Protein AF-A0AA88TIG1-F1 (afdb_monomer)

Secondary structure (DSSP, 8-state):
-----------S-----------------------------------------------PPPEEEEEEEE-STTS-HHHHHHHHHHHHHHHHHS-BSSSSBEEEEEEESSSEEEEE-TTT--SHHHHHHHHHT-----S---HHHHHHHIIIIITSGGGTPPPGGG--EEEEEEEESS--SS--HHHHHHHHHTTEEEEEEEETT--HHHHHHHSPSSHHHHEEEESSHHHHTTHHHHHHHHHS---TTTT----SSEEEEETTEEEEEPPTTEEE-TTSS-EEES---------------------------------TTTT----SSEEEEETTEEEEEPPTTEEE-TTSS-EEETT-S---TTSTTSSTTTTHHHHHHHHHHHHHHHTT-HHHHHHHHHHHHHHHHH-SS--HHHHHHHHHHHHHHHHHTT-HHHHHHHHHHHHHH-TT--HHHHHHHHHHHHTT-HHHHHHHHHHHHHH-TT-HHHHHHHHHHHHHHHHHHHTT-

Organism: NCBI:txid172907

Foldseek 3Di:
DDDDDDDDDDDDDDDDDDDDDDDDDDDDDDDDDDDDDDDDDDDDDDDPDDPDDPPVQQQFAAAEEEEEEELEQVQDPVLLVLVLVLVLLLLVNFDFALRHYFYWYWYDAPDIDTLAASPPDRDSVRVSVSSVPDDRPYHHAAVQVSLQCCVVPRCDVVRSHDDVVVVHQAEYEYEDADDHPDDNQVSLVVCVVVRYAAAYEYEQNRDPVSRQSNHDPPCVLRYHYYNHSVCSSVCSVVVSLVRSQPQCVVVPDQAPDDWDRDRVDIFHDDDPQWDQDPVRRDTDGPDDDDDDDDDDDDDDDDDDDDDDDDDDDDDDQPFCVVVPDQAPDDWDGDRNDIFHDDDPQWDQDPVRRDTHRPPDPDDDPDPPPPPPDPPPPLVVLLVVLVVCVVVVVLVSSLVSLVVSLVVLVPDPPRDLLSNLVSLQSNLVSCVVVVVNVSSLVSLVSSCVSPVLDLSSLQVNLVSCVVVVVLVSSLVSLVSSCVSPVPPVSSVVSNVVSVVVVVVVVVVPD

Radius of gyration: 34.9 Å; Cα contacts (8 Å, |Δi|>4): 753; chains: 1; bounding box: 92×79×109 Å

InterPro domains:
  IPR000742 EGF-like domain [PS01186] (268-283)
  IPR000742 EGF-like domain [PS01186] (340-355)
  IPR000742 EGF-like domain [PS50026] (245-284)
  IPR000742 EGF-like domain [SM00181] (248-284)
  IPR000742 EGF-like domain [SM00181] (320-356)
  IPR001881 EGF-like calcium-binding domain [SM00179] (245-284)
  IPR001881 EGF-like calcium-binding domain [SM00179] (317-356)
  IPR002035 von Willebrand factor, type A [PF00092] (64-237)
  IPR002035 von Willebrand factor, type A [PS50234] (64-239)
  IPR002035 von Willebrand factor, type A [SM00327] (62-241)
  IPR009030 Growth factor receptor cysteine-rich domain superfamily [SSF57184] (244-357)
  IPR011990 Tetratricopeptide-like helical domain superfamily [G3DSA:1.25.40.10] (379-507)
  IPR011990 Tetratricopeptide-like helical domain superfamily [SSF48452] (382-500)
  IPR013105 Tetratricopeptide repeat 2 [PF07719] (457-486)
  IPR019734 Tetratricopeptide repeat [PS50005] (454-487)
  IPR019734 Tetratricopeptide repeat [SM00028] (420-453)
  IPR019734 Tetratricopeptide repeat [SM00028] (454-487)
  IPR036465 von Willebrand factor A-like domain superfamily [G3DSA:3.40.50.410] (62-257)
  IPR036465 von Willebrand factor A-like domain superfamily [SSF53300] (53-245)
  IPR050525 Extracellular Matrix Assembly and Organization [PTHR24020] (41-410)

Mean predicted aligned error: 21.57 Å

Nearest PDB structures (foldseek):
  4ihk-assembly1_A  TM=9.623E-01  e=1.619E-17  Mus musculus
  1qc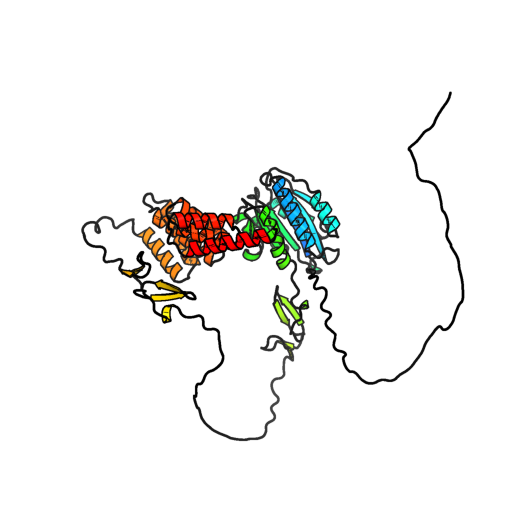5-assembly1_A  TM=9.238E-01  e=8.903E-17  Homo sapiens
  4igi-assembly1_A  TM=8.883E-01  e=7.976E-17  Mus musculus
  6snk-assembly2_B  TM=9.405E-01  e=1.326E-14  Homo sapiens
  8d3d-assembly1_A  TM=8.585E-01  e=1.676E-12  Homo sapiens

Sequence (509 aa):
MKSFIGSLVYCLSLLLVDLCESYDLNNPSHILAQSYAQRRNQALPHRTLSPAATDSQCRSRPLDLVFIIDSSRSVRPGEFEKVKIFLADMVDTLDVGPDATRVAVVNYASTVKIEFLLKNHLSKDSIKQAINRIEPLAAGTMTGMAIKKAMDEAFTEKSGARPKSKNISKVAIIVTDGRPQDQVEDVSAAARASGIEIYAVGVDRADMRSLKLMASNPLEDHVFYVETYGVIEKLTSKFRETLCDIDACDMGHSCQHICVSSGNSYHCKCHSGFVLNDDLRTCSIRGAGAYGHGDSVHKGDRKKKNDANQNGEASASMDACALGHDCQHTCVSSGSSYYCTCPLGFVLVQDKKSCFKASDADGDGSAIARLILMEDSELMILQKAHDEFNSKNYKPAEELYTQFIESCSKSRDCNAHDLAIAYNNRGQVKYLRVDFYEAMDDYTCAIQINSQFEVPLYNRGLIRYRLGFFKEAENDFRRALELNPDFKDATESLKQTLLDSEEKLKRGY

pLDDT: mean 72.24, std 23.02, range [23.36, 98.81]

Structure (mmCIF, N/CA/C/O backbone):
data_AF-A0AA88TIG1-F1
#
_entry.id   AF-A0AA88TIG1-F1
#
loop_
_atom_site.group_PDB
_atom_site.id
_atom_site.type_symbol
_atom_site.label_atom_id
_atom_site.label_alt_id
_atom_site.label_comp_id
_atom_site.label_asym_id
_atom_site.label_entity_id
_atom_site.label_seq_id
_atom_site.pdbx_PDB_ins_code
_atom_site.Cartn_x
_atom_site.Cartn_y
_atom_site.Cartn_z
_atom_site.occupancy
_atom_site.B_iso_or_equiv
_atom_site.auth_seq_id
_atom_site.auth_comp_id
_atom_site.auth_asym_id
_atom_site.auth_atom_id
_atom_site.pdbx_PDB_model_num
ATOM 1 N N . MET A 1 1 ? 12.553 46.434 61.240 1.00 33.94 1 MET A N 1
ATOM 2 C CA . MET A 1 1 ? 12.581 47.779 60.625 1.00 33.94 1 MET A CA 1
ATOM 3 C C . MET A 1 1 ? 12.118 47.639 59.188 1.00 33.94 1 MET A C 1
ATOM 5 O O . MET A 1 1 ? 12.682 46.792 58.520 1.00 33.94 1 MET A O 1
ATOM 9 N N . LYS A 1 2 ? 11.072 48.397 58.810 1.00 34.06 2 LYS A N 1
ATOM 10 C CA . LYS A 1 2 ? 10.769 48.986 57.484 1.00 34.06 2 LYS A CA 1
ATOM 11 C C . LYS A 1 2 ? 11.267 48.185 56.257 1.00 34.06 2 LYS A C 1
ATOM 13 O O . LYS A 1 2 ? 12.459 48.007 56.108 1.00 34.06 2 LYS A O 1
ATOM 18 N N . SER A 1 3 ? 10.469 47.809 55.263 1.00 37.22 3 SER A N 1
ATOM 19 C CA . SER A 1 3 ? 9.385 48.559 54.626 1.00 37.22 3 SER A CA 1
ATOM 20 C C . SER A 1 3 ? 9.214 47.957 53.225 1.00 37.22 3 SER A C 1
ATOM 22 O O . SER A 1 3 ? 10.215 47.646 52.594 1.00 37.22 3 SER A O 1
ATOM 24 N N . PHE A 1 4 ? 7.969 47.912 52.753 1.00 40.72 4 PHE A N 1
ATOM 25 C CA . PHE A 1 4 ? 7.549 47.910 51.346 1.00 40.72 4 PHE A CA 1
ATOM 26 C C . PHE A 1 4 ? 7.790 46.626 50.529 1.00 40.72 4 PHE A C 1
ATOM 28 O O . PHE A 1 4 ? 8.917 46.214 50.304 1.00 40.72 4 PHE A O 1
ATOM 35 N N . ILE A 1 5 ? 6.747 45.870 50.164 1.00 39.53 5 ILE A N 1
ATOM 36 C CA . ILE A 1 5 ? 5.588 46.223 49.309 1.00 39.53 5 ILE A CA 1
ATOM 37 C C . ILE A 1 5 ? 6.025 46.441 47.863 1.00 39.53 5 ILE A C 1
ATOM 39 O O . ILE A 1 5 ? 6.706 47.416 47.563 1.00 39.53 5 ILE A O 1
ATOM 43 N N . GLY A 1 6 ? 5.486 45.604 46.973 1.00 33.28 6 GLY A N 1
ATOM 44 C CA . GLY A 1 6 ? 5.119 46.073 45.643 1.00 33.28 6 GLY A CA 1
ATOM 45 C C . GLY A 1 6 ? 5.213 45.049 44.522 1.00 33.28 6 GLY A C 1
ATOM 46 O O . GLY A 1 6 ? 6.155 45.125 43.756 1.00 33.28 6 GLY A O 1
ATOM 47 N N . SER A 1 7 ? 4.162 44.228 44.382 1.00 36.09 7 SER A N 1
ATOM 48 C CA . SER A 1 7 ? 3.572 43.798 43.094 1.00 36.09 7 SER A CA 1
ATOM 49 C C . SER A 1 7 ? 4.456 42.947 42.156 1.00 36.09 7 SER A C 1
ATOM 51 O O . SER A 1 7 ? 5.477 43.396 41.668 1.00 36.09 7 SER A O 1
ATOM 53 N N . LEU A 1 8 ? 4.138 41.705 41.792 1.00 33.03 8 LEU A N 1
ATOM 54 C CA . LEU A 1 8 ? 2.859 41.191 41.312 1.00 33.03 8 LEU A CA 1
ATOM 55 C C . LEU A 1 8 ? 2.680 39.733 41.778 1.00 33.03 8 LEU A C 1
ATOM 57 O O . LEU A 1 8 ? 3.209 38.800 41.181 1.00 33.03 8 LEU A O 1
ATOM 61 N N . VAL A 1 9 ? 1.875 39.537 42.816 1.00 36.91 9 VAL A N 1
ATOM 62 C CA . VAL A 1 9 ? 1.142 38.287 43.045 1.00 36.91 9 VAL A CA 1
ATOM 63 C C . VAL A 1 9 ? -0.304 38.724 43.217 1.00 36.91 9 VAL A C 1
ATOM 65 O O . VAL A 1 9 ? -0.742 39.045 44.316 1.00 36.91 9 VAL A O 1
ATOM 68 N N . TYR A 1 10 ? -1.019 38.850 42.099 1.00 33.34 10 TYR A N 1
ATOM 69 C CA . TYR A 1 10 ? -2.459 39.099 42.098 1.00 33.34 10 TYR A CA 1
ATOM 70 C C . TYR A 1 10 ? -3.163 37.742 42.056 1.00 33.34 10 TYR A C 1
ATOM 72 O O . TYR A 1 10 ? -3.580 37.242 41.015 1.00 33.34 10 TYR A O 1
ATOM 80 N N . CYS A 1 11 ? -3.222 37.119 43.233 1.00 29.80 11 CYS A N 1
ATOM 81 C CA . CYS A 1 11 ? -4.220 36.110 43.533 1.00 29.80 11 CYS A CA 1
ATOM 82 C C . CYS A 1 11 ? -5.605 36.756 43.463 1.00 29.80 11 CYS A C 1
ATOM 84 O O . CYS A 1 11 ? -5.877 37.731 44.158 1.00 29.80 11 CYS A O 1
ATOM 86 N N . LEU A 1 12 ? -6.466 36.158 42.642 1.00 31.94 12 LEU A N 1
ATOM 87 C CA . LEU A 1 12 ? -7.809 35.722 43.025 1.00 31.94 12 LEU A CA 1
ATOM 88 C C . LEU A 1 12 ? -8.337 36.303 44.347 1.00 31.94 12 LEU A C 1
ATOM 90 O O . LEU A 1 12 ? -8.053 35.771 45.418 1.00 31.94 12 LEU A O 1
ATOM 94 N N . SER A 1 13 ? -9.155 37.348 44.259 1.00 30.73 13 SER A N 1
ATOM 95 C CA . SER A 1 13 ? -10.397 37.514 45.033 1.00 30.73 13 SER A CA 1
ATOM 96 C C . SER A 1 13 ? -10.937 38.927 44.833 1.00 30.73 13 SER A C 1
ATOM 98 O O . SER A 1 13 ? -10.240 39.885 45.132 1.00 30.73 13 SER A O 1
ATOM 100 N N . LEU A 1 14 ? -12.155 39.024 44.292 1.00 33.88 14 LEU A N 1
ATOM 101 C CA . LEU A 1 14 ? -13.160 40.101 44.398 1.00 33.88 14 LEU A CA 1
ATOM 102 C C . LEU A 1 14 ? -14.228 39.743 43.340 1.00 33.88 14 LEU A C 1
ATOM 104 O O . LEU A 1 14 ? -13.970 39.816 42.146 1.00 33.88 14 LEU A O 1
ATOM 108 N N . LEU A 1 15 ? -15.252 38.967 43.703 1.00 30.20 15 LEU A N 1
ATOM 109 C CA . LEU A 1 15 ? -16.559 39.436 44.187 1.00 30.20 15 LEU A CA 1
ATOM 110 C C . LEU A 1 15 ? -17.311 40.320 43.174 1.00 30.20 15 LEU A C 1
ATOM 112 O O . LEU A 1 15 ? -16.969 41.477 42.978 1.00 30.20 15 LEU A O 1
ATOM 116 N N . LEU A 1 16 ? -18.352 39.706 42.593 1.00 29.75 16 LEU A N 1
ATOM 117 C CA . LEU A 1 16 ? -19.721 40.215 42.420 1.00 29.75 16 LEU A CA 1
ATOM 118 C C . LEU A 1 16 ? -19.891 41.718 42.137 1.00 29.75 16 LEU A C 1
ATOM 120 O O . LEU A 1 16 ? -19.803 42.522 43.059 1.00 29.75 16 LEU A O 1
ATOM 124 N N . VAL A 1 17 ? -20.303 42.048 40.905 1.00 34.00 17 VAL A N 1
ATOM 125 C CA . VAL A 1 17 ? -21.107 43.243 40.596 1.00 34.00 17 VAL A CA 1
ATOM 126 C C . VAL A 1 17 ? -22.167 42.882 39.545 1.00 34.00 17 VAL A C 1
ATOM 128 O O . VAL A 1 17 ? -21.861 42.639 38.383 1.00 34.00 17 VAL A O 1
ATOM 131 N N . ASP A 1 18 ? -23.384 42.740 40.060 1.00 29.80 18 ASP A N 1
ATOM 132 C CA . ASP A 1 18 ? -24.657 43.358 39.672 1.00 29.80 18 ASP A CA 1
ATOM 133 C C . ASP A 1 18 ? -25.270 43.302 38.260 1.00 29.80 18 ASP A C 1
ATOM 135 O O . ASP A 1 18 ? -24.685 43.574 37.215 1.00 29.80 18 ASP A O 1
ATOM 139 N N . LEU A 1 19 ? -26.570 43.005 38.348 1.00 29.61 19 LEU A N 1
ATOM 140 C CA . LEU A 1 19 ? -27.667 43.061 37.394 1.00 29.61 19 LEU A CA 1
ATOM 141 C C . LEU A 1 19 ? -28.187 44.491 37.144 1.00 29.61 19 LEU A C 1
ATOM 143 O O . LEU A 1 19 ? -28.078 45.367 37.996 1.00 29.61 19 LEU A O 1
ATOM 147 N N . CYS A 1 20 ? -28.970 44.569 36.061 1.00 27.12 20 CYS A N 1
ATOM 148 C CA . CYS A 1 20 ? -30.150 45.415 35.825 1.00 27.12 20 CYS A CA 1
ATOM 149 C C . CYS A 1 20 ? -29.967 46.853 35.316 1.00 27.12 20 CYS A C 1
ATOM 151 O O . CYS A 1 20 ? -29.700 47.776 36.077 1.00 27.12 20 CYS A O 1
ATOM 153 N N . GLU A 1 21 ? -30.406 47.051 34.068 1.00 27.86 21 GLU A N 1
ATOM 154 C CA . GLU A 1 21 ? -31.389 48.094 33.763 1.00 27.86 21 GLU A CA 1
ATOM 155 C C . GLU A 1 21 ? -32.731 47.436 33.377 1.00 27.86 21 GLU A C 1
ATOM 157 O O . GLU A 1 21 ? -32.848 46.644 32.445 1.00 27.86 21 GLU A O 1
ATOM 162 N N . SER A 1 22 ? -33.700 47.752 34.227 1.00 30.00 22 SER A N 1
ATOM 163 C CA . SER A 1 22 ? -35.167 47.674 34.208 1.00 30.00 22 SER A CA 1
ATOM 164 C C . SER A 1 22 ? -35.829 48.108 32.884 1.00 30.00 22 SER A C 1
ATOM 166 O O . SER A 1 22 ? -35.274 48.932 32.167 1.00 30.00 22 SER A O 1
ATOM 168 N N . TYR A 1 23 ? -36.970 47.557 32.450 1.00 26.78 23 TYR A N 1
ATOM 169 C CA . TYR A 1 23 ? -38.384 47.895 32.767 1.00 26.78 23 TYR A CA 1
ATOM 170 C C . TYR A 1 23 ? -39.225 47.181 31.665 1.00 26.78 23 TYR A C 1
ATOM 172 O O . TYR A 1 23 ? -38.718 47.030 30.559 1.00 26.78 23 TYR A O 1
ATOM 180 N N . ASP A 1 24 ? -40.481 46.740 31.751 1.00 26.12 24 ASP A N 1
ATOM 181 C CA . ASP A 1 24 ? -41.521 46.639 32.773 1.00 26.12 24 ASP A CA 1
ATOM 182 C C . ASP A 1 24 ? -42.607 45.663 32.235 1.00 26.12 24 ASP A C 1
ATOM 184 O O . ASP A 1 24 ? -42.645 45.310 31.054 1.00 26.12 24 ASP A O 1
ATOM 188 N N . LEU A 1 25 ? -43.467 45.230 33.146 1.00 29.22 25 LEU A N 1
ATOM 189 C CA . LEU A 1 25 ? -44.511 44.210 33.137 1.00 29.22 25 LEU A CA 1
ATOM 190 C C . LEU A 1 25 ? -45.691 44.457 32.168 1.00 29.22 25 LEU A C 1
ATOM 192 O O . LEU A 1 25 ? -46.142 45.587 32.007 1.00 29.22 25 LEU A O 1
ATOM 196 N N . ASN A 1 26 ? -46.315 43.381 31.655 1.00 29.59 26 ASN A N 1
ATOM 197 C CA . ASN A 1 26 ? -47.694 42.999 32.034 1.00 29.59 26 ASN A CA 1
ATOM 198 C C . ASN A 1 26 ? -48.200 41.707 31.348 1.00 29.59 26 ASN A C 1
ATOM 200 O O . ASN A 1 26 ? -47.986 41.449 30.170 1.00 29.59 26 ASN A O 1
ATOM 204 N N . ASN A 1 27 ? -48.869 40.896 32.165 1.00 28.84 27 ASN A N 1
ATOM 205 C CA . ASN A 1 27 ? -49.269 39.485 32.031 1.00 28.84 27 ASN A CA 1
ATOM 206 C C . ASN A 1 27 ? -50.730 39.365 31.480 1.00 28.84 27 ASN A C 1
ATOM 208 O O . ASN A 1 27 ? -51.327 40.395 31.179 1.00 28.84 27 ASN A O 1
ATOM 212 N N . PRO A 1 28 ? -51.462 38.241 31.636 1.00 40.34 28 PRO A N 1
ATOM 213 C CA . PRO A 1 28 ? -51.452 36.905 31.004 1.00 40.34 28 PRO A CA 1
ATOM 214 C C . PRO A 1 28 ? -52.744 36.631 30.182 1.00 40.34 28 PRO A C 1
ATOM 216 O O . PRO A 1 28 ? -53.727 37.349 30.334 1.00 40.34 28 PRO A O 1
ATOM 219 N N . SER A 1 29 ? -52.833 35.521 29.425 1.00 27.31 29 SER A N 1
ATOM 220 C CA . SER A 1 29 ? -53.958 34.551 29.547 1.00 27.31 29 SER A CA 1
ATOM 221 C C . SER A 1 29 ? -53.984 33.427 28.485 1.00 27.31 29 SER A C 1
ATOM 223 O O . SER A 1 29 ? -53.670 33.622 27.318 1.00 27.31 29 SER A O 1
ATOM 225 N N . HIS A 1 30 ? -54.451 32.261 28.950 1.00 29.02 30 HIS A N 1
ATOM 226 C CA . HIS A 1 30 ? -54.947 31.074 28.233 1.00 29.02 30 HIS A CA 1
ATOM 227 C C . HIS A 1 30 ? -54.010 29.888 27.934 1.00 29.02 30 HIS A C 1
ATOM 229 O O . HIS A 1 30 ? -53.507 29.643 26.844 1.00 29.02 30 HIS A O 1
ATOM 235 N N . ILE A 1 31 ? -53.928 29.083 28.993 1.00 28.69 31 ILE A N 1
ATOM 236 C CA . ILE A 1 31 ? -53.649 27.654 29.105 1.00 28.69 31 ILE A CA 1
ATOM 237 C C . ILE A 1 31 ? -54.815 26.805 28.524 1.00 28.69 31 ILE A C 1
ATOM 239 O O . ILE A 1 31 ? -55.978 27.101 28.778 1.00 28.69 31 ILE A O 1
ATOM 243 N N . LEU A 1 32 ? -54.440 25.711 27.840 1.00 29.69 32 LEU A N 1
ATOM 244 C CA . LEU A 1 32 ? -55.109 24.403 27.634 1.00 29.69 32 LEU A CA 1
ATOM 245 C C . LEU A 1 32 ? -56.426 24.257 26.825 1.00 29.69 32 LEU A C 1
ATOM 247 O O . LEU A 1 32 ? -57.522 24.503 27.304 1.00 29.69 32 LEU A O 1
ATOM 251 N N . ALA A 1 33 ? -56.245 23.566 25.689 1.00 27.25 33 ALA A N 1
ATOM 252 C CA . ALA A 1 33 ? -56.756 22.215 25.401 1.00 27.25 33 ALA A CA 1
ATOM 253 C C . ALA A 1 33 ? -58.157 22.004 24.785 1.00 27.25 33 ALA A C 1
ATOM 255 O O . ALA A 1 33 ? -59.174 22.442 25.301 1.00 27.25 33 ALA A O 1
ATOM 256 N N . GLN A 1 34 ? -58.130 21.094 23.792 1.00 26.70 34 GLN A N 1
ATOM 257 C CA . GLN A 1 34 ? -59.167 20.117 23.417 1.00 26.70 34 GLN A CA 1
ATOM 258 C C . GLN A 1 34 ? -60.376 20.676 22.626 1.00 26.70 34 GLN A C 1
ATOM 260 O O . GLN A 1 34 ? -60.964 21.673 22.990 1.00 26.70 34 GLN A O 1
ATOM 265 N N . SER A 1 35 ? -60.885 20.063 21.549 1.00 27.64 35 SER A N 1
ATOM 266 C CA . SER A 1 35 ? -60.692 18.714 21.002 1.00 27.64 35 SER A CA 1
ATOM 267 C C . SER A 1 35 ? -61.621 18.457 19.789 1.00 27.64 35 SER A C 1
ATOM 269 O O . SER A 1 35 ? -62.554 19.214 19.553 1.00 27.64 35 SER A O 1
ATOM 271 N N . TYR A 1 36 ? -61.375 17.329 19.104 1.00 23.53 36 TYR A N 1
ATOM 272 C CA . TYR A 1 36 ? -62.288 16.526 18.263 1.00 23.53 36 TYR A CA 1
ATOM 273 C C . TYR A 1 36 ? -62.671 16.982 16.838 1.00 23.53 36 TYR A C 1
ATOM 275 O O . TYR A 1 36 ? -63.640 17.695 16.641 1.00 23.53 36 TYR A O 1
ATOM 283 N N . ALA A 1 37 ? -61.985 16.342 15.869 1.00 23.36 37 ALA A N 1
ATOM 284 C CA . ALA A 1 37 ? -62.544 15.569 14.736 1.00 23.36 37 ALA A CA 1
ATOM 285 C C . ALA A 1 37 ? -63.365 16.351 13.669 1.00 23.36 37 ALA A C 1
ATOM 287 O O . ALA A 1 37 ? -64.268 17.095 13.990 1.00 23.36 37 ALA A O 1
ATOM 288 N N . GLN A 1 38 ? -63.176 16.237 12.348 1.00 29.30 38 GLN A N 1
ATOM 289 C CA . GLN A 1 38 ? -62.933 15.100 11.447 1.00 29.30 38 GLN A CA 1
ATOM 290 C C . GLN A 1 38 ? -62.338 15.663 10.128 1.00 29.30 38 GLN A C 1
ATOM 292 O O . GLN A 1 38 ? -62.760 16.710 9.662 1.00 29.30 38 GLN A O 1
ATOM 297 N N . ARG A 1 39 ? -61.244 15.120 9.579 1.00 29.39 39 ARG A N 1
ATOM 298 C CA . ARG A 1 39 ? -61.138 13.946 8.678 1.00 29.39 39 ARG A CA 1
ATOM 299 C C . ARG A 1 39 ? -61.528 14.217 7.200 1.00 29.39 39 ARG A C 1
ATOM 301 O O . ARG A 1 39 ? -62.709 14.313 6.902 1.00 29.39 39 ARG A O 1
ATOM 308 N N . ARG A 1 40 ? -60.507 14.133 6.318 1.00 28.61 40 ARG A N 1
ATOM 309 C CA . ARG A 1 40 ? -60.456 13.699 4.888 1.00 28.61 40 ARG A CA 1
ATOM 310 C C . ARG A 1 40 ? -59.941 14.748 3.887 1.00 28.61 40 ARG A C 1
ATOM 312 O O . ARG A 1 40 ? -60.709 15.540 3.368 1.00 28.61 40 ARG A O 1
ATOM 319 N N . ASN A 1 41 ? -58.665 14.666 3.508 1.00 27.86 41 ASN A N 1
ATOM 320 C CA . ASN A 1 41 ? -58.222 13.927 2.316 1.00 27.86 41 ASN A CA 1
ATOM 321 C C . ASN A 1 41 ? -56.710 14.095 2.120 1.00 27.86 41 ASN A C 1
ATOM 323 O O . ASN A 1 41 ? -56.163 15.188 2.217 1.00 27.86 41 ASN A O 1
ATOM 327 N N . GLN A 1 42 ? -56.053 12.965 1.876 1.00 40.28 42 GLN A N 1
ATOM 328 C CA . GLN A 1 42 ? -54.647 12.856 1.520 1.00 40.28 42 GLN A CA 1
ATOM 329 C C . GLN A 1 42 ? -54.411 13.447 0.125 1.00 40.28 42 GLN A C 1
ATOM 331 O O . GLN A 1 42 ? -55.067 13.042 -0.832 1.00 40.28 42 GLN A O 1
ATOM 336 N N . ALA A 1 43 ? -53.425 14.332 0.012 1.00 28.30 43 ALA A N 1
ATOM 337 C CA . ALA A 1 43 ? -52.639 14.546 -1.196 1.00 28.30 43 ALA A CA 1
ATOM 338 C C . ALA A 1 43 ? -51.229 14.970 -0.755 1.00 28.30 43 ALA A C 1
ATOM 340 O O . ALA A 1 43 ? -51.074 15.872 0.067 1.00 28.30 43 ALA A O 1
ATOM 341 N N . LEU A 1 44 ? -50.217 14.248 -1.239 1.00 35.91 44 LEU A N 1
ATOM 342 C CA . LEU A 1 44 ? -48.797 14.500 -0.984 1.00 35.91 44 LEU A CA 1
ATOM 343 C C . LEU A 1 44 ? -48.403 15.930 -1.395 1.00 35.91 44 LEU A C 1
ATOM 345 O O . LEU A 1 44 ? -48.704 16.313 -2.526 1.00 35.91 44 LEU A O 1
ATOM 349 N N . PRO A 1 45 ? -47.634 16.682 -0.587 1.00 31.78 45 PRO A N 1
ATOM 350 C CA . PRO A 1 45 ? -46.829 17.765 -1.115 1.00 31.78 45 PRO A CA 1
ATOM 351 C C . PRO A 1 45 ? -45.457 17.2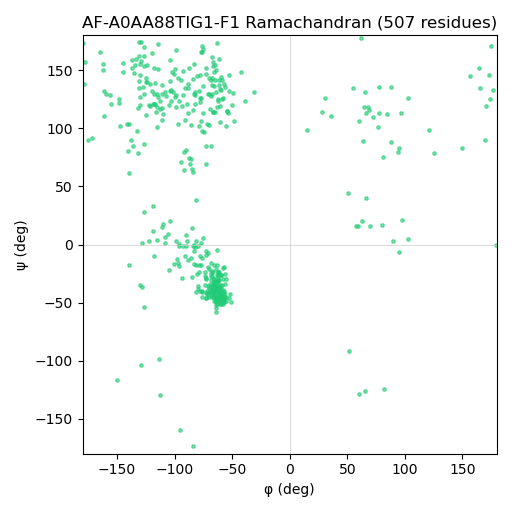20 -1.520 1.00 31.78 45 PRO A C 1
ATOM 353 O O . PRO A 1 45 ? -44.714 16.663 -0.708 1.00 31.78 45 PRO A O 1
ATOM 356 N N . HIS A 1 46 ? -45.148 17.394 -2.804 1.00 29.09 46 HIS A N 1
ATOM 357 C CA . HIS A 1 46 ? -43.818 17.273 -3.384 1.00 29.09 46 HIS A CA 1
ATOM 358 C C . HIS A 1 46 ? -42.752 17.852 -2.449 1.00 29.09 46 HIS A C 1
ATOM 360 O O . HIS A 1 46 ? -42.798 19.027 -2.083 1.00 29.09 46 HIS A O 1
ATOM 366 N N . ARG A 1 47 ? -41.764 17.025 -2.096 1.00 30.41 47 ARG A N 1
ATOM 367 C CA . ARG A 1 47 ? -40.557 17.482 -1.413 1.00 30.41 47 ARG A CA 1
ATOM 368 C C . ARG A 1 47 ? -39.750 18.298 -2.420 1.00 30.41 47 ARG A C 1
ATOM 370 O O . ARG A 1 47 ? -39.132 17.744 -3.325 1.00 30.41 47 ARG A O 1
ATOM 377 N N . THR A 1 48 ? -39.807 19.616 -2.286 1.00 28.77 48 THR A N 1
ATOM 378 C CA . THR A 1 48 ? -38.889 20.551 -2.935 1.00 28.77 48 THR A CA 1
ATOM 379 C C . THR A 1 48 ? -37.458 20.162 -2.576 1.00 28.77 48 THR A C 1
ATOM 381 O O . THR A 1 48 ? -37.075 20.194 -1.405 1.00 28.77 48 THR A O 1
ATOM 384 N N . LEU A 1 49 ? -36.686 19.754 -3.584 1.00 34.53 49 LEU A N 1
ATOM 385 C CA . LEU A 1 49 ? -35.243 19.574 -3.483 1.00 34.53 49 LEU A CA 1
ATOM 386 C C . LEU A 1 49 ? -34.617 20.948 -3.229 1.00 34.53 49 LEU A C 1
ATOM 388 O O . LEU A 1 49 ? -34.691 21.832 -4.078 1.00 34.53 49 LEU A O 1
ATOM 392 N N . SER A 1 50 ? -34.028 21.121 -2.048 1.00 28.56 50 SER A N 1
ATOM 393 C CA . SER A 1 50 ? -33.094 22.211 -1.778 1.00 28.56 50 SER A CA 1
ATOM 394 C C . SER A 1 50 ? -31.716 21.792 -2.301 1.00 28.56 50 SER A C 1
ATOM 396 O O . SER A 1 50 ? -31.207 20.763 -1.849 1.00 28.56 50 SER A O 1
ATOM 398 N N . PRO A 1 51 ? -31.097 22.528 -3.238 1.00 41.12 51 PRO A N 1
ATOM 399 C CA . PRO A 1 51 ? -29.736 22.269 -3.674 1.00 41.12 51 PRO A CA 1
ATOM 400 C C . PRO A 1 51 ? -28.770 23.074 -2.796 1.00 41.12 51 PRO A C 1
ATOM 402 O O . PRO A 1 51 ? -28.333 24.157 -3.172 1.00 41.12 51 PRO A O 1
ATOM 405 N N . ALA A 1 52 ? -28.459 22.568 -1.601 1.00 34.50 52 ALA A N 1
ATOM 406 C CA . ALA A 1 52 ? -27.341 23.061 -0.797 1.00 34.50 52 ALA A CA 1
ATOM 407 C C . ALA A 1 52 ? -26.906 22.007 0.236 1.00 34.50 52 ALA A C 1
ATOM 409 O O . ALA A 1 52 ? -27.734 21.523 1.003 1.00 34.50 52 ALA A O 1
ATOM 410 N N . ALA A 1 53 ? -25.595 21.732 0.256 1.00 31.27 53 ALA A N 1
ATOM 411 C CA . ALA A 1 53 ? -24.840 20.845 1.151 1.00 31.27 53 ALA A CA 1
ATOM 412 C C . ALA A 1 53 ? -24.867 19.335 0.837 1.00 31.27 53 ALA A C 1
ATOM 414 O O . ALA A 1 53 ? -25.441 18.533 1.567 1.00 31.27 53 ALA A O 1
ATOM 415 N N . THR A 1 54 ? -24.122 18.918 -0.190 1.00 35.00 54 THR A N 1
ATOM 416 C CA . THR A 1 54 ? -23.441 17.614 -0.149 1.00 35.00 54 THR A CA 1
ATOM 417 C C . THR A 1 54 ? -22.099 17.794 0.559 1.00 35.00 54 THR A C 1
ATOM 419 O O . THR A 1 54 ? -21.050 17.815 -0.081 1.00 35.00 54 THR A O 1
ATOM 422 N N . ASP A 1 55 ? -22.129 17.971 1.881 1.00 37.78 55 ASP A N 1
ATOM 423 C CA . ASP A 1 55 ? -20.974 17.589 2.692 1.00 37.78 55 ASP A CA 1
ATOM 424 C C . ASP A 1 55 ? -21.015 16.060 2.758 1.00 37.78 55 ASP A C 1
ATOM 426 O O . ASP A 1 55 ? -21.829 15.473 3.474 1.00 37.78 55 ASP A O 1
ATOM 430 N N . SER A 1 56 ? -20.249 15.402 1.887 1.00 41.88 56 SER A N 1
ATOM 431 C CA . SER A 1 56 ? -20.154 13.943 1.833 1.00 41.88 56 SER A CA 1
ATOM 432 C C . SER A 1 56 ? -19.352 13.451 3.042 1.00 41.88 56 SER A C 1
ATOM 434 O O . SER A 1 56 ? -18.204 13.016 2.911 1.00 41.88 56 SER A O 1
ATOM 436 N N . GLN A 1 57 ? -19.931 13.574 4.234 1.00 49.56 57 GLN A N 1
ATOM 437 C CA . GLN A 1 57 ? -19.390 12.982 5.446 1.00 49.56 57 GLN A CA 1
ATOM 438 C C . GLN A 1 57 ? -19.395 11.466 5.274 1.00 49.56 57 GLN A C 1
ATOM 440 O O . GLN A 1 57 ? -20.442 10.849 5.076 1.00 49.56 57 GLN A O 1
ATOM 445 N N . CYS A 1 58 ? -18.197 10.882 5.314 1.00 51.25 58 CYS A N 1
ATOM 446 C CA . CYS A 1 58 ? -18.008 9.444 5.408 1.00 51.25 58 CYS A CA 1
ATOM 447 C C . CYS A 1 58 ? -18.800 8.930 6.616 1.00 51.25 58 CYS A C 1
ATOM 449 O O . CYS A 1 58 ? -18.481 9.263 7.754 1.00 51.25 58 CYS A O 1
ATOM 451 N N . ARG A 1 59 ? -19.842 8.131 6.374 1.00 57.06 59 ARG A N 1
ATOM 452 C CA . ARG A 1 59 ? -20.479 7.312 7.409 1.00 57.06 59 ARG A CA 1
ATOM 453 C C . ARG A 1 59 ? -19.844 5.930 7.353 1.00 57.06 59 ARG A C 1
ATOM 455 O O . ARG A 1 59 ? -20.450 4.988 6.855 1.00 57.06 59 ARG A O 1
ATOM 462 N N . SER A 1 60 ? -18.587 5.832 7.785 1.00 59.03 60 SER A N 1
ATOM 463 C CA . SER A 1 60 ? -17.900 4.542 7.882 1.00 59.03 60 SER A CA 1
ATOM 464 C C . SER A 1 60 ? -18.654 3.648 8.860 1.00 59.03 60 SER A C 1
ATOM 466 O O . SER A 1 60 ? -19.034 4.104 9.944 1.00 59.03 60 SER A O 1
ATOM 468 N N . ARG A 1 61 ? -18.830 2.367 8.518 1.00 70.12 61 ARG A N 1
ATOM 469 C CA . ARG A 1 61 ? -19.302 1.374 9.490 1.00 70.12 61 ARG A CA 1
ATOM 470 C C . ARG A 1 61 ? -18.412 1.427 10.740 1.00 70.12 61 ARG A C 1
ATOM 472 O O . ARG A 1 61 ? -17.212 1.679 10.619 1.00 70.12 61 ARG A O 1
ATOM 479 N N . PRO A 1 62 ? -18.959 1.186 11.943 1.00 85.06 62 PRO A N 1
ATOM 480 C CA . PRO A 1 62 ? -18.147 1.220 13.147 1.00 85.06 62 PRO A CA 1
ATOM 481 C C . PRO A 1 62 ? -16.979 0.224 13.057 1.00 85.06 62 PRO A C 1
ATOM 483 O O . PRO A 1 62 ? -17.199 -0.962 12.816 1.00 85.06 62 PRO A O 1
ATOM 486 N N . LEU A 1 63 ? -15.750 0.712 13.261 1.00 91.19 63 LEU A N 1
ATOM 487 C CA . LEU A 1 63 ? -14.508 -0.037 13.021 1.00 91.19 63 LEU A CA 1
ATOM 488 C C . LEU A 1 63 ? -13.538 0.037 14.211 1.00 91.19 63 LEU A C 1
ATOM 490 O O . LEU A 1 63 ? -13.400 1.089 14.835 1.00 91.19 63 LEU A O 1
ATOM 494 N N . ASP A 1 64 ? -12.859 -1.062 14.545 1.00 96.00 64 ASP A N 1
ATOM 495 C CA . ASP A 1 64 ? -11.699 -1.037 15.446 1.00 96.00 64 ASP A CA 1
ATOM 496 C C . ASP A 1 64 ? -10.414 -1.000 14.600 1.00 96.00 64 ASP A C 1
ATOM 498 O O . ASP A 1 64 ? -10.023 -2.021 14.031 1.00 96.00 64 ASP A O 1
ATOM 502 N N . LEU A 1 65 ? -9.770 0.166 14.506 1.00 97.00 65 LEU A N 1
ATOM 503 C CA . LEU A 1 65 ? -8.602 0.410 13.656 1.00 97.00 65 LEU A CA 1
ATOM 504 C C . LEU A 1 65 ? -7.319 0.536 14.488 1.00 97.00 65 LEU A C 1
ATOM 506 O O . LEU A 1 65 ? -7.242 1.346 15.411 1.00 97.00 65 LEU A O 1
ATOM 510 N N . VAL A 1 66 ? -6.284 -0.226 14.140 1.00 98.69 66 VAL A N 1
ATOM 511 C CA . VAL A 1 66 ? -4.957 -0.134 14.765 1.00 98.69 66 VAL A CA 1
ATOM 512 C C . VAL A 1 66 ? -3.912 0.186 13.702 1.00 98.69 66 VAL A C 1
ATOM 514 O O . VAL A 1 66 ? -3.689 -0.601 12.784 1.00 98.69 66 VAL A O 1
ATOM 517 N N . PHE A 1 67 ? -3.231 1.319 13.845 1.00 98.62 67 PHE A N 1
ATOM 518 C CA . PHE A 1 67 ? -2.037 1.616 13.057 1.00 98.62 67 PHE A CA 1
ATOM 519 C C . PHE A 1 67 ? -0.820 0.958 13.700 1.00 98.62 67 PHE A C 1
ATOM 521 O O . PHE A 1 67 ? -0.590 1.126 14.898 1.00 98.62 67 PHE A O 1
ATOM 528 N N . ILE A 1 68 ? -0.035 0.231 12.913 1.00 98.44 68 ILE A N 1
ATOM 529 C CA . ILE A 1 68 ? 1.236 -0.365 13.324 1.00 98.44 68 ILE A CA 1
ATOM 530 C C . ILE A 1 68 ? 2.329 0.312 12.496 1.00 98.44 68 ILE A C 1
ATOM 532 O O . ILE A 1 68 ? 2.491 0.012 11.316 1.00 98.44 68 ILE A O 1
ATOM 536 N N . ILE A 1 69 ? 3.034 1.267 13.096 1.00 97.38 69 ILE A N 1
ATOM 537 C CA . ILE A 1 69 ? 3.964 2.153 12.390 1.00 97.38 69 ILE A CA 1
ATOM 538 C C . ILE A 1 69 ? 5.417 1.820 12.712 1.00 97.38 69 ILE A C 1
ATOM 540 O O . ILE A 1 69 ? 5.801 1.686 13.877 1.00 97.38 69 ILE A O 1
ATOM 544 N N . ASP A 1 70 ? 6.216 1.710 11.660 1.00 95.62 70 ASP A N 1
ATOM 545 C CA . ASP A 1 70 ? 7.659 1.545 11.731 1.00 95.62 70 ASP A CA 1
ATOM 546 C C . ASP A 1 70 ? 8.339 2.881 12.062 1.00 95.62 70 ASP A C 1
ATOM 548 O O . ASP A 1 70 ? 8.126 3.895 11.393 1.00 95.62 70 ASP A O 1
ATOM 552 N N . SER A 1 71 ? 9.162 2.882 13.107 1.00 95.06 71 SER A N 1
ATOM 553 C CA . SER A 1 71 ? 10.064 3.977 13.479 1.00 95.06 71 SER A CA 1
ATOM 554 C C . SER A 1 71 ? 11.509 3.501 13.634 1.00 95.06 71 SER A C 1
ATOM 556 O O . SER A 1 71 ? 12.288 4.047 14.426 1.00 95.06 71 SER A O 1
ATOM 558 N N . SER A 1 72 ? 11.869 2.445 12.903 1.00 92.44 72 SER A N 1
ATOM 559 C CA . SER A 1 72 ? 13.224 1.908 12.839 1.00 92.44 72 SER A CA 1
ATOM 560 C C . SER A 1 72 ? 14.220 2.910 12.254 1.00 92.44 72 SER A C 1
ATOM 562 O O . SER A 1 72 ? 13.884 4.005 11.809 1.00 92.44 72 SER A O 1
ATOM 564 N N . ARG A 1 73 ? 15.510 2.557 12.282 1.00 86.88 73 ARG A N 1
ATOM 565 C CA . ARG A 1 73 ? 16.587 3.456 11.838 1.00 86.88 73 ARG A CA 1
ATOM 566 C C . ARG A 1 73 ? 16.495 3.822 10.348 1.00 86.88 73 ARG A C 1
ATOM 568 O O . ARG A 1 73 ? 17.049 4.852 9.967 1.00 86.88 73 ARG A O 1
ATOM 575 N N . SER A 1 74 ? 15.882 2.983 9.511 1.00 84.44 74 SER A N 1
ATOM 576 C CA . SER A 1 74 ? 15.678 3.287 8.086 1.00 84.44 74 SER A CA 1
ATOM 577 C C . SER A 1 74 ? 14.725 4.468 7.895 1.00 84.44 74 SER A C 1
ATOM 579 O O . SER A 1 74 ? 14.994 5.329 7.051 1.00 84.44 74 SER A O 1
ATOM 581 N N . VAL A 1 75 ? 13.742 4.602 8.789 1.00 89.00 75 VAL A N 1
ATOM 582 C CA . VAL A 1 75 ? 12.785 5.707 8.816 1.00 89.00 75 VAL A CA 1
ATOM 583 C C . VAL A 1 75 ? 13.443 6.962 9.388 1.00 89.00 75 VAL A C 1
ATOM 585 O O . VAL A 1 75 ? 13.564 7.160 10.599 1.00 89.00 75 VAL A O 1
ATOM 588 N N . ARG A 1 76 ? 13.904 7.851 8.506 1.00 85.00 76 ARG A N 1
ATOM 589 C CA . ARG A 1 76 ? 14.520 9.120 8.925 1.00 85.00 76 ARG A CA 1
ATOM 590 C C . ARG A 1 76 ? 13.484 10.030 9.605 1.00 85.00 76 ARG A C 1
ATOM 592 O O . ARG A 1 76 ? 12.317 9.984 9.231 1.00 85.00 76 ARG A O 1
ATOM 599 N N . PRO A 1 77 ? 13.893 10.945 10.507 1.00 84.62 77 PRO A N 1
ATOM 600 C CA . PRO A 1 77 ? 12.957 11.815 11.228 1.00 84.62 77 PRO A CA 1
ATOM 601 C C . PRO A 1 77 ? 11.969 12.579 10.331 1.00 84.62 77 PRO A C 1
ATOM 603 O O . PRO A 1 77 ? 10.781 12.612 10.623 1.00 84.62 77 PRO A O 1
ATOM 606 N N . GLY A 1 78 ? 12.433 13.132 9.203 1.00 86.12 78 GLY A N 1
ATOM 607 C CA . GLY A 1 78 ? 11.556 13.828 8.253 1.00 86.12 78 GLY A CA 1
ATOM 608 C C . GLY A 1 78 ? 10.554 12.913 7.539 1.00 86.12 78 GLY A C 1
ATOM 609 O O . GLY A 1 78 ? 9.476 13.362 7.170 1.00 86.12 78 GLY A O 1
ATOM 610 N N . GLU A 1 79 ? 10.880 11.632 7.375 1.00 87.50 79 GLU A N 1
ATOM 611 C CA . GLU A 1 79 ? 9.964 10.639 6.812 1.00 87.50 79 GLU A CA 1
ATOM 612 C C . GLU A 1 79 ? 8.957 10.153 7.864 1.00 87.50 79 GLU A C 1
ATOM 614 O O . GLU A 1 79 ? 7.780 9.981 7.559 1.00 87.50 79 GLU A O 1
ATOM 619 N N . PHE A 1 80 ? 9.380 10.029 9.126 1.00 92.00 80 PHE A N 1
ATOM 620 C CA . PHE A 1 80 ? 8.480 9.707 10.234 1.00 92.00 80 PHE A CA 1
ATOM 621 C C . PHE A 1 80 ? 7.414 10.793 10.453 1.00 92.00 80 PHE A C 1
ATOM 623 O O . PHE A 1 80 ? 6.253 10.479 10.712 1.00 92.00 80 PHE A O 1
ATOM 630 N N . GLU A 1 81 ? 7.765 12.071 10.275 1.00 92.69 81 GLU A N 1
ATOM 631 C CA . GLU A 1 81 ? 6.770 13.151 10.306 1.00 92.69 81 GLU A CA 1
ATOM 632 C C . GLU A 1 81 ? 5.716 13.005 9.196 1.00 92.69 81 GLU A C 1
ATOM 634 O O . GLU A 1 81 ? 4.537 13.236 9.451 1.00 92.69 81 GLU A O 1
ATOM 639 N N . LYS A 1 82 ? 6.084 12.520 8.003 1.00 91.44 82 LYS A N 1
ATOM 640 C CA . LYS A 1 82 ? 5.107 12.228 6.937 1.00 91.44 82 LYS A CA 1
ATOM 641 C C . LYS A 1 82 ? 4.174 11.074 7.306 1.00 91.44 82 LYS A C 1
ATOM 643 O O . LYS A 1 82 ? 2.991 11.123 6.989 1.00 91.44 82 LYS A O 1
ATOM 648 N N . VAL A 1 83 ? 4.662 10.063 8.034 1.00 93.81 83 VAL A N 1
ATOM 649 C CA . VAL A 1 83 ? 3.796 9.005 8.590 1.00 93.81 83 VAL A CA 1
ATOM 650 C C . VAL A 1 83 ? 2.784 9.601 9.568 1.00 93.81 83 VAL A C 1
ATOM 652 O O . VAL A 1 83 ? 1.602 9.271 9.501 1.00 93.81 83 VAL A O 1
ATOM 655 N N . LYS A 1 84 ? 3.208 10.512 10.453 1.00 95.75 84 LYS A N 1
ATOM 656 C CA . LYS A 1 84 ? 2.299 11.189 11.394 1.00 95.75 84 LYS A CA 1
ATOM 657 C C . LYS A 1 84 ? 1.242 12.029 10.673 1.00 95.75 84 LYS A C 1
ATOM 659 O O . LYS A 1 84 ? 0.083 11.989 11.083 1.00 95.75 84 LYS A O 1
ATOM 664 N N . ILE A 1 85 ? 1.626 12.743 9.612 1.00 93.25 85 ILE A N 1
ATOM 665 C CA . ILE A 1 85 ? 0.698 13.495 8.750 1.00 93.25 85 ILE A CA 1
ATOM 666 C C . ILE A 1 85 ? -0.321 12.541 8.123 1.00 93.25 85 ILE A C 1
ATOM 668 O O . ILE A 1 85 ? -1.516 12.719 8.327 1.00 93.25 85 ILE A O 1
ATOM 672 N N . PHE A 1 86 ? 0.135 11.458 7.493 1.00 92.88 86 PHE A N 1
ATOM 673 C CA . PHE A 1 86 ? -0.742 10.440 6.909 1.00 92.88 86 PHE A CA 1
ATOM 674 C C . PHE A 1 86 ? -1.739 9.844 7.915 1.00 92.88 86 PHE A C 1
ATOM 676 O O . PHE A 1 86 ? -2.929 9.739 7.621 1.00 92.88 86 PHE A O 1
ATOM 683 N N . LEU A 1 87 ? -1.288 9.501 9.125 1.00 95.88 87 LEU A N 1
ATOM 684 C CA . LEU A 1 87 ? -2.165 9.020 10.196 1.00 95.88 87 LEU A CA 1
ATOM 685 C C . LEU A 1 87 ? -3.218 10.072 10.586 1.00 95.88 87 LEU A C 1
ATOM 687 O O . LEU A 1 87 ? -4.385 9.728 10.784 1.00 95.88 87 LEU A O 1
ATOM 691 N N . ALA A 1 88 ? -2.823 11.341 10.709 1.00 95.75 88 ALA A N 1
ATOM 692 C CA . ALA A 1 88 ? -3.736 12.432 11.045 1.00 95.75 88 ALA A CA 1
ATOM 693 C C . ALA A 1 88 ? -4.767 12.686 9.931 1.00 95.75 88 ALA A C 1
ATOM 695 O O . ALA A 1 88 ? -5.958 12.799 10.230 1.00 95.75 88 ALA A O 1
ATOM 696 N N . ASP A 1 89 ? -4.331 12.686 8.672 1.00 92.25 89 ASP A N 1
ATOM 697 C CA . ASP A 1 89 ? -5.192 12.857 7.500 1.00 92.25 89 ASP A CA 1
ATOM 698 C C . ASP A 1 89 ? -6.196 11.710 7.379 1.00 92.25 89 ASP A C 1
ATOM 700 O O . ASP A 1 89 ? -7.387 11.937 7.161 1.00 92.25 89 ASP A O 1
ATOM 704 N N . MET A 1 90 ? -5.758 10.467 7.606 1.00 91.19 90 MET A N 1
ATOM 705 C CA . MET A 1 90 ? -6.666 9.324 7.677 1.00 91.19 90 MET A CA 1
ATOM 706 C C . MET A 1 90 ? -7.726 9.515 8.761 1.00 91.19 90 MET A C 1
ATOM 708 O O . MET A 1 90 ? -8.912 9.336 8.490 1.00 91.19 90 MET A O 1
ATOM 712 N N . VAL A 1 91 ? -7.336 9.922 9.971 1.00 93.50 91 VAL A N 1
ATOM 713 C CA . VAL A 1 91 ? -8.279 10.187 11.072 1.00 93.50 91 VAL A CA 1
ATOM 714 C C . VAL A 1 91 ? -9.297 11.269 10.704 1.00 93.50 91 VAL A C 1
ATOM 716 O O . VAL A 1 91 ? -10.466 11.159 11.086 1.00 93.50 91 VAL A O 1
ATOM 719 N N . ASP A 1 92 ? -8.900 12.275 9.927 1.00 90.81 92 ASP A N 1
ATOM 720 C CA . ASP A 1 92 ? -9.816 13.309 9.448 1.00 90.81 92 ASP A CA 1
ATOM 721 C C . ASP A 1 92 ? -10.880 12.766 8.486 1.00 90.81 92 ASP A C 1
ATOM 723 O O . ASP A 1 92 ? -12.018 13.248 8.514 1.00 90.81 92 ASP A O 1
ATOM 727 N N . THR A 1 93 ? -10.582 11.704 7.733 1.00 83.88 93 THR A N 1
ATOM 728 C CA . THR A 1 93 ? -11.560 11.057 6.838 1.00 83.88 93 THR A CA 1
ATOM 729 C C . THR A 1 93 ? -12.561 10.134 7.537 1.00 83.88 93 THR A C 1
ATOM 731 O O . THR A 1 93 ? -13.650 9.926 7.007 1.00 83.88 93 THR A O 1
ATOM 734 N N . LEU A 1 94 ? -12.229 9.600 8.715 1.00 86.50 94 LEU A N 1
ATOM 735 C CA . LEU A 1 94 ? -13.030 8.580 9.408 1.00 86.50 94 LEU A CA 1
ATOM 736 C C . LEU A 1 94 ? -14.177 9.189 10.226 1.00 86.50 94 LEU A C 1
ATOM 738 O O . LEU A 1 94 ? -14.074 10.321 10.696 1.00 86.50 94 LEU A O 1
ATOM 742 N N . ASP A 1 95 ? -15.247 8.434 10.482 1.00 88.00 95 ASP A N 1
ATOM 743 C CA . ASP A 1 95 ? -16.207 8.783 11.540 1.00 88.00 95 ASP A CA 1
ATOM 744 C C . ASP A 1 95 ? -15.716 8.222 12.883 1.00 88.00 95 ASP A C 1
ATOM 746 O O . ASP A 1 95 ? -15.783 7.015 13.128 1.00 88.00 95 ASP A O 1
ATOM 750 N N . VAL A 1 96 ? -15.154 9.083 13.736 1.00 92.50 96 VAL A N 1
ATOM 751 C CA . VAL A 1 96 ? -14.531 8.699 15.013 1.00 92.50 96 VAL A CA 1
ATOM 752 C C . VAL A 1 96 ? -15.498 8.927 16.164 1.00 92.50 96 VAL A C 1
ATOM 754 O O . VAL A 1 96 ? -15.981 10.039 16.370 1.00 92.50 96 VAL A O 1
ATOM 757 N N . GLY A 1 97 ? -15.689 7.901 16.991 1.00 92.50 97 GLY A N 1
ATOM 758 C CA . GLY A 1 97 ? -16.538 8.013 18.169 1.00 92.50 97 GLY A CA 1
ATOM 759 C C . GLY A 1 97 ? -16.627 6.728 18.992 1.00 92.50 97 GLY A C 1
ATOM 760 O O . GLY A 1 97 ? -16.142 5.674 18.575 1.00 92.50 97 GLY A O 1
ATOM 761 N N . PRO A 1 98 ? -17.285 6.780 20.166 1.00 90.88 98 PRO A N 1
ATOM 762 C CA . PRO A 1 98 ? -17.459 5.617 21.035 1.00 90.88 98 PRO A CA 1
ATOM 763 C C . PRO A 1 98 ? -18.185 4.464 20.337 1.00 90.88 98 PRO A C 1
ATOM 765 O O . PRO A 1 98 ? -17.800 3.311 20.527 1.00 90.88 98 PRO A O 1
ATOM 768 N N . ASP A 1 99 ? -19.186 4.766 19.512 1.00 89.44 99 ASP A N 1
ATOM 769 C CA . ASP A 1 99 ? -19.987 3.777 18.784 1.00 89.44 99 ASP A CA 1
ATOM 770 C C . ASP A 1 99 ? -19.694 3.752 17.275 1.00 89.44 99 ASP A C 1
ATOM 772 O O . ASP A 1 99 ? -20.344 3.008 16.547 1.00 89.44 99 ASP A O 1
ATOM 776 N N . ALA A 1 100 ? -18.682 4.502 16.823 1.00 89.81 100 ALA A N 1
ATOM 777 C CA . ALA A 1 100 ? -18.230 4.585 15.433 1.00 89.81 100 ALA A CA 1
ATOM 778 C C . ALA A 1 100 ? -16.827 3.957 15.292 1.00 89.81 100 ALA A C 1
ATOM 780 O O . ALA A 1 100 ? -16.618 2.821 15.739 1.00 89.81 100 ALA A O 1
ATOM 781 N N . THR A 1 101 ? -15.863 4.646 14.680 1.00 92.88 101 THR A N 1
ATOM 782 C CA . THR A 1 101 ? -14.476 4.175 14.572 1.00 92.88 101 THR A CA 1
ATOM 783 C C . THR A 1 101 ? -13.679 4.485 15.836 1.00 92.88 101 THR A C 1
ATOM 785 O O . THR A 1 101 ? -13.682 5.615 16.331 1.00 92.88 101 THR A O 1
ATOM 788 N N . ARG A 1 102 ? -12.967 3.478 16.350 1.00 97.00 102 ARG A N 1
ATOM 789 C CA . ARG A 1 102 ? -11.996 3.594 17.447 1.00 97.00 102 ARG A CA 1
ATOM 790 C C . ARG A 1 102 ? -10.601 3.361 16.888 1.00 97.00 102 ARG A C 1
ATOM 792 O O . ARG A 1 102 ? -10.421 2.433 16.104 1.00 97.00 102 ARG A O 1
ATOM 799 N N . VAL A 1 103 ? -9.631 4.173 17.302 1.00 98.00 103 VAL A N 1
ATOM 800 C CA . VAL A 1 103 ? -8.265 4.145 16.756 1.00 98.00 103 VAL A CA 1
ATOM 801 C C . VAL A 1 103 ? -7.250 3.867 17.860 1.00 98.00 103 VAL A C 1
ATOM 803 O O . VAL A 1 103 ? -7.347 4.419 18.956 1.00 98.00 103 VAL A O 1
ATOM 806 N N . ALA A 1 104 ? -6.263 3.029 17.564 1.00 98.75 104 ALA A N 1
ATOM 807 C CA . ALA A 1 104 ? -5.064 2.835 18.372 1.00 98.75 104 ALA A CA 1
ATOM 808 C C . ALA A 1 104 ? -3.813 2.966 17.501 1.00 98.75 104 ALA A C 1
ATOM 810 O O . ALA A 1 104 ? -3.871 2.759 16.287 1.00 98.75 104 ALA A O 1
ATOM 811 N N . VAL A 1 105 ? -2.677 3.274 18.127 1.00 98.81 105 VAL A N 1
ATOM 812 C CA . VAL A 1 105 ? -1.382 3.347 17.440 1.00 98.81 105 VAL A CA 1
ATOM 813 C C . VAL A 1 105 ? -0.347 2.530 18.203 1.00 98.81 105 VAL A C 1
ATOM 815 O O . VAL A 1 105 ? -0.129 2.715 19.404 1.00 98.81 105 VAL A O 1
ATOM 818 N N . VAL A 1 106 ? 0.299 1.624 17.479 1.00 98.75 106 VAL A N 1
ATOM 819 C CA . VAL A 1 106 ? 1.431 0.812 17.910 1.00 98.75 106 VAL A CA 1
ATOM 820 C C . VAL A 1 106 ? 2.644 1.270 17.115 1.00 98.75 106 VAL A C 1
ATOM 822 O O . VAL A 1 106 ? 2.679 1.157 15.897 1.00 98.75 106 VAL A O 1
ATOM 825 N N . ASN A 1 107 ? 3.638 1.795 17.811 1.00 98.12 107 ASN A N 1
ATOM 826 C CA . ASN A 1 107 ? 4.897 2.256 17.255 1.00 98.12 107 ASN A CA 1
ATOM 827 C C . ASN A 1 107 ? 5.971 1.194 17.510 1.00 98.12 107 ASN A C 1
ATOM 829 O O . ASN A 1 107 ? 6.090 0.699 18.637 1.00 98.12 107 ASN A O 1
ATOM 833 N N . TYR A 1 108 ? 6.739 0.808 16.493 1.00 97.06 108 TYR A N 1
ATOM 834 C CA . TYR A 1 108 ? 7.741 -0.241 16.647 1.00 97.06 108 TYR A CA 1
ATOM 835 C C . TYR A 1 108 ? 9.070 0.069 15.965 1.00 97.06 108 TYR A C 1
ATOM 837 O O . TYR A 1 108 ? 9.142 0.759 14.957 1.00 97.06 108 TYR A O 1
ATOM 845 N N . ALA A 1 109 ? 10.124 -0.500 16.538 1.00 95.31 109 ALA A N 1
ATOM 846 C CA . ALA A 1 109 ? 11.449 -0.602 15.952 1.00 95.31 109 ALA A CA 1
ATOM 847 C C . ALA A 1 109 ? 12.116 -1.883 16.489 1.00 95.31 109 ALA A C 1
ATOM 849 O O . ALA A 1 109 ? 11.585 -2.975 16.293 1.00 95.31 109 ALA A O 1
ATOM 850 N N . SER A 1 110 ? 13.227 -1.787 17.236 1.00 93.12 110 SER A N 1
ATOM 851 C CA . SER A 1 110 ? 13.754 -2.922 18.021 1.00 93.12 110 SER A CA 1
ATOM 852 C C . SER A 1 110 ? 12.848 -3.316 19.191 1.00 93.12 110 SER A C 1
ATOM 854 O O . SER A 1 110 ? 12.926 -4.437 19.690 1.00 93.12 110 SER A O 1
ATOM 856 N N . THR A 1 111 ? 12.017 -2.386 19.653 1.00 94.56 111 THR A N 1
ATOM 857 C CA . THR A 1 111 ? 11.019 -2.585 20.704 1.00 94.56 111 THR A CA 1
ATOM 858 C C . THR A 1 111 ? 9.659 -2.126 20.196 1.00 94.56 111 THR A C 1
ATOM 860 O O . THR A 1 111 ? 9.572 -1.402 19.207 1.00 94.56 111 THR A O 1
ATOM 863 N N . VAL A 1 112 ? 8.587 -2.556 20.862 1.00 97.69 112 VAL A N 1
ATOM 864 C CA . VAL A 1 112 ? 7.215 -2.200 20.486 1.00 97.69 112 VAL A CA 1
ATOM 865 C C . VAL A 1 112 ? 6.560 -1.407 21.611 1.00 97.69 112 VAL A C 1
ATOM 867 O O . VAL A 1 112 ? 6.394 -1.910 22.735 1.00 97.69 112 VAL A O 1
ATOM 870 N N . LYS A 1 113 ? 6.142 -0.183 21.295 1.00 98.19 113 LYS A N 1
ATOM 871 C CA . LYS A 1 113 ? 5.461 0.750 22.190 1.00 98.19 113 LYS A CA 1
ATOM 872 C C . LYS A 1 113 ? 4.033 0.984 21.704 1.00 98.19 113 LYS A C 1
ATOM 874 O O . LYS A 1 113 ? 3.798 1.345 20.561 1.00 98.19 113 LYS A O 1
ATOM 879 N N . ILE A 1 114 ? 3.065 0.788 22.591 1.00 98.50 114 ILE A N 1
ATOM 880 C CA . ILE A 1 114 ? 1.686 1.207 22.336 1.00 98.50 114 ILE A CA 1
ATOM 881 C C . ILE A 1 114 ? 1.605 2.680 22.721 1.00 98.50 114 ILE A C 1
ATOM 883 O O . ILE A 1 114 ? 1.798 3.010 23.890 1.00 98.50 114 ILE A O 1
ATOM 887 N N . GLU A 1 115 ? 1.352 3.552 21.752 1.00 98.62 115 GLU A N 1
ATOM 888 C CA . GLU A 1 115 ? 1.250 4.994 21.997 1.00 98.62 115 GLU A CA 1
ATOM 889 C C . GLU A 1 115 ? -0.096 5.330 22.647 1.00 98.62 115 GLU A C 1
ATOM 891 O O . GLU A 1 115 ? -0.157 6.095 23.608 1.00 98.62 115 GLU A O 1
ATOM 896 N N . PHE A 1 116 ? -1.171 4.685 22.186 1.00 98.75 116 PHE A N 1
ATOM 897 C CA . PHE A 1 116 ? -2.481 4.691 22.835 1.00 98.75 116 PHE A CA 1
ATOM 898 C C . PHE A 1 116 ? -3.356 3.534 22.332 1.00 98.75 116 PHE A C 1
ATOM 900 O O . PHE A 1 116 ? -3.160 3.024 21.229 1.00 98.75 116 PHE A O 1
ATOM 907 N N . LEU A 1 117 ? -4.327 3.117 23.150 1.00 98.69 117 LEU A N 1
ATOM 908 C CA . LEU A 1 117 ? -5.268 2.024 22.878 1.00 98.69 117 LEU A CA 1
ATOM 909 C C . LEU A 1 117 ? -6.621 2.552 22.371 1.00 98.69 117 LEU A C 1
ATOM 911 O O . LEU A 1 117 ? -6.953 3.724 22.549 1.00 98.69 117 LEU A O 1
ATOM 915 N N . LEU A 1 118 ? -7.456 1.645 21.852 1.00 98.44 118 LEU A N 1
ATOM 916 C CA . LEU A 1 118 ? -8.773 1.932 21.257 1.00 98.44 118 LEU A CA 1
ATOM 917 C C . LEU A 1 118 ? -9.740 2.683 22.192 1.00 98.44 118 LEU A C 1
ATOM 919 O O . LEU A 1 118 ? -10.661 3.351 21.731 1.00 98.44 118 LEU A O 1
ATOM 923 N N . LYS A 1 119 ? -9.564 2.564 23.513 1.00 97.38 119 LYS A N 1
ATOM 924 C CA . LYS A 1 119 ? -10.389 3.248 24.525 1.00 97.38 119 LYS A CA 1
ATOM 925 C C . LYS A 1 119 ? -9.905 4.647 24.919 1.00 97.38 119 LYS A C 1
ATOM 927 O O . LYS A 1 119 ? -10.620 5.327 25.648 1.00 97.38 119 LYS A O 1
ATOM 932 N N . ASN A 1 120 ? -8.682 5.039 24.557 1.00 97.81 120 ASN A N 1
ATOM 933 C CA . ASN A 1 120 ? -8.049 6.238 25.118 1.00 97.81 120 ASN A CA 1
ATOM 934 C C . ASN A 1 120 ? -8.568 7.539 24.499 1.00 97.81 120 ASN A C 1
ATOM 936 O O . ASN A 1 120 ? -8.752 8.518 25.220 1.00 97.81 120 ASN A O 1
ATOM 940 N N . HIS A 1 121 ? -8.796 7.546 23.186 1.00 97.50 121 HIS A N 1
ATOM 941 C CA . HIS A 1 121 ? -9.153 8.737 22.423 1.00 97.50 121 HIS A CA 1
ATOM 942 C C . HIS A 1 121 ? -10.391 8.451 21.570 1.00 97.50 121 HIS A C 1
ATOM 944 O O . HIS A 1 121 ? -10.381 7.549 20.739 1.00 97.50 121 HIS A O 1
ATOM 950 N N . LEU A 1 122 ? -11.466 9.209 21.804 1.00 94.06 122 LEU A N 1
ATOM 951 C CA . LEU A 1 122 ? -12.778 9.005 21.169 1.00 94.06 122 LEU A CA 1
ATOM 952 C C . LEU A 1 122 ? -13.231 10.215 20.335 1.00 94.06 122 LEU A C 1
ATOM 954 O O . LEU A 1 122 ? -14.390 10.290 19.942 1.00 94.06 122 LEU A O 1
ATOM 958 N N . SER A 1 123 ? -12.329 11.167 20.081 1.00 96.62 123 SER A N 1
ATOM 959 C CA . SER A 1 123 ? -12.553 12.307 19.186 1.00 96.62 123 SER A CA 1
ATOM 960 C C . SER A 1 123 ? -11.349 12.514 18.272 1.00 96.62 123 SER A C 1
ATOM 962 O O . SER A 1 123 ? -10.210 12.292 18.699 1.00 96.62 123 SER A O 1
ATOM 964 N N . LYS A 1 124 ? -11.594 12.987 17.042 1.00 95.88 124 LYS A N 1
ATOM 965 C CA . LYS A 1 124 ? -10.546 13.262 16.041 1.00 95.88 124 LYS A CA 1
ATOM 966 C C . LYS A 1 124 ? -9.425 14.130 16.604 1.00 95.88 124 LYS A C 1
ATOM 968 O O . LYS A 1 124 ? -8.262 13.752 16.524 1.00 95.88 124 LYS A O 1
ATOM 973 N N . ASP A 1 125 ? -9.772 15.239 17.254 1.00 97.69 125 ASP A N 1
ATOM 974 C CA . ASP A 1 125 ? -8.787 16.177 17.802 1.00 97.69 125 ASP A CA 1
ATOM 975 C C . ASP A 1 125 ? -7.879 15.528 18.848 1.00 97.69 125 ASP A C 1
ATOM 977 O O . ASP A 1 125 ? -6.666 15.731 18.830 1.00 97.69 125 ASP A O 1
ATOM 981 N N . SER A 1 126 ? -8.444 14.701 19.736 1.00 98.25 126 SER A N 1
ATOM 982 C CA . SER A 1 126 ? -7.653 14.014 20.761 1.00 98.25 126 SER A CA 1
ATOM 983 C C . SER A 1 126 ? -6.703 12.974 20.160 1.00 98.25 126 SER A C 1
ATOM 985 O O . SER A 1 126 ? -5.558 12.876 20.602 1.00 98.25 126 SER A O 1
ATOM 987 N N . ILE A 1 127 ? -7.138 12.259 19.115 1.00 98.56 127 ILE A N 1
ATOM 988 C CA . ILE A 1 127 ? -6.307 11.297 18.382 1.00 98.56 127 ILE A CA 1
ATOM 989 C C . ILE A 1 127 ? -5.174 12.027 17.654 1.00 98.56 127 ILE A C 1
ATOM 991 O O . ILE A 1 127 ? -4.015 11.650 17.806 1.00 98.56 127 ILE A O 1
ATOM 995 N N . LYS A 1 128 ? -5.471 13.105 16.916 1.00 98.38 128 LYS A N 1
ATOM 996 C CA . LYS A 1 128 ? -4.456 13.884 16.182 1.00 98.38 128 LYS A CA 1
ATOM 997 C C . LYS A 1 128 ? -3.415 14.499 17.115 1.00 98.38 128 LYS A C 1
ATOM 999 O O . LYS A 1 128 ? -2.221 14.453 16.826 1.00 98.38 128 LYS A O 1
ATOM 1004 N N . GLN A 1 129 ? -3.835 15.015 18.272 1.00 98.19 129 GLN A N 1
ATOM 1005 C CA . GLN A 1 129 ? -2.902 15.503 19.292 1.00 98.19 129 GLN A CA 1
ATOM 1006 C C . GLN A 1 129 ? -2.014 14.389 19.856 1.00 98.19 129 GLN A C 1
ATOM 1008 O O . GLN A 1 129 ? -0.838 14.639 20.118 1.00 98.19 129 GLN A O 1
ATOM 1013 N N . ALA A 1 130 ? -2.554 13.181 20.044 1.00 98.50 130 ALA A N 1
ATOM 1014 C CA . ALA A 1 130 ? -1.778 12.028 20.488 1.00 98.50 130 ALA A CA 1
ATOM 1015 C C . ALA A 1 130 ? -0.769 11.584 19.416 1.00 98.50 130 ALA A C 1
ATOM 1017 O O . ALA A 1 130 ? 0.404 11.422 19.740 1.00 98.50 130 ALA A O 1
ATOM 1018 N N . ILE A 1 131 ? -1.186 11.493 18.145 1.00 98.50 131 ILE A N 1
ATOM 1019 C CA . ILE A 1 131 ? -0.311 11.180 17.000 1.00 98.50 131 ILE A CA 1
ATOM 1020 C C . ILE A 1 131 ? 0.844 12.181 16.903 1.00 98.50 131 ILE A C 1
ATOM 1022 O O . ILE A 1 131 ? 1.999 11.786 16.760 1.00 98.50 131 ILE A O 1
ATOM 1026 N N . ASN A 1 132 ? 0.562 13.480 17.042 1.00 97.69 132 ASN A N 1
ATOM 1027 C CA . ASN A 1 132 ? 1.586 14.517 16.921 1.00 97.69 132 ASN A CA 1
ATOM 1028 C C . ASN A 1 132 ? 2.699 14.413 17.988 1.00 97.69 132 ASN A C 1
ATOM 1030 O O . ASN A 1 132 ? 3.811 14.886 17.763 1.00 97.69 132 ASN A O 1
ATOM 1034 N N . ARG A 1 133 ? 2.416 13.788 19.138 1.00 97.50 133 ARG A N 1
ATOM 1035 C CA . ARG A 1 133 ? 3.367 13.610 20.252 1.00 97.50 133 ARG A CA 1
ATOM 1036 C C . ARG A 1 133 ? 4.181 12.317 20.169 1.00 97.50 133 ARG A C 1
ATOM 1038 O O . ARG A 1 133 ? 4.987 12.071 21.061 1.00 97.50 133 ARG A O 1
ATOM 1045 N N . ILE A 1 134 ? 3.952 11.480 19.159 1.00 97.75 134 ILE A N 1
ATOM 1046 C CA . ILE A 1 134 ? 4.689 10.226 19.001 1.00 97.75 134 ILE A CA 1
ATOM 1047 C C . ILE A 1 134 ? 6.143 10.537 18.642 1.00 97.75 134 ILE A C 1
ATOM 1049 O O . ILE A 1 134 ? 6.415 11.254 17.680 1.00 97.75 134 ILE A O 1
ATOM 1053 N N . GLU A 1 135 ? 7.063 9.947 19.401 1.00 94.94 135 GLU A N 1
ATOM 1054 C CA . GLU A 1 135 ? 8.504 10.005 19.156 1.00 94.94 135 GLU A CA 1
ATOM 1055 C C . GLU A 1 135 ? 9.000 8.670 18.565 1.00 94.94 135 GLU A C 1
ATOM 1057 O O . GLU A 1 135 ? 8.545 7.603 18.996 1.00 94.94 135 GLU A O 1
ATOM 1062 N N . PRO A 1 136 ? 9.926 8.689 17.589 1.00 93.94 136 PRO A N 1
ATOM 1063 C CA . PRO A 1 136 ? 10.457 7.470 16.983 1.00 93.94 136 PRO A CA 1
ATOM 1064 C C . PRO A 1 136 ? 11.359 6.689 17.955 1.00 93.94 136 PRO A C 1
ATOM 1066 O O . PRO A 1 136 ? 12.124 7.279 18.717 1.00 93.94 136 PRO A O 1
ATOM 1069 N N . LEU A 1 137 ? 11.301 5.352 17.911 1.00 88.56 137 LEU A N 1
ATOM 1070 C CA . LEU A 1 137 ? 12.065 4.467 18.806 1.00 88.56 137 LEU A CA 1
ATOM 1071 C C . LEU A 1 137 ? 13.498 4.194 18.308 1.00 88.56 137 LEU A C 1
ATOM 1073 O O . LEU A 1 137 ? 14.395 3.975 19.123 1.00 88.56 137 LEU A O 1
ATOM 1077 N N . ALA A 1 138 ? 13.716 4.243 16.986 1.00 80.38 138 ALA A N 1
ATOM 1078 C CA . ALA A 1 138 ? 14.964 3.935 16.280 1.00 80.38 138 ALA A CA 1
ATOM 1079 C C . ALA A 1 138 ? 15.467 2.477 16.432 1.00 80.38 138 ALA A C 1
ATOM 1081 O O . ALA A 1 138 ? 14.907 1.647 17.142 1.00 80.38 138 ALA A O 1
ATOM 1082 N N . ALA A 1 139 ? 16.577 2.171 15.749 1.00 88.12 139 ALA A N 1
ATOM 1083 C CA . ALA A 1 139 ? 17.249 0.864 15.682 1.00 88.12 139 ALA A CA 1
ATOM 1084 C C . ALA A 1 139 ? 16.651 -0.146 14.677 1.00 88.12 139 ALA A C 1
ATOM 1086 O O . ALA A 1 139 ? 16.690 0.134 13.481 1.00 88.12 139 ALA A O 1
ATOM 1087 N N . GLY A 1 140 ? 16.275 -1.346 15.117 1.00 90.06 140 GLY A N 1
ATOM 1088 C CA . GLY A 1 140 ? 15.868 -2.472 14.264 1.00 90.06 140 GLY A CA 1
ATOM 1089 C C . GLY A 1 140 ? 14.401 -2.437 13.841 1.00 90.06 140 GLY A C 1
ATOM 1090 O O . GLY A 1 140 ? 13.705 -1.474 14.142 1.00 90.06 140 GLY A O 1
ATOM 1091 N N . THR A 1 141 ? 13.940 -3.501 13.185 1.00 92.06 141 THR A N 1
ATOM 1092 C CA . THR A 1 141 ? 12.609 -3.585 12.552 1.00 92.06 141 THR A CA 1
ATOM 1093 C C . THR A 1 141 ? 11.919 -4.896 12.951 1.00 92.06 141 THR A C 1
ATOM 1095 O O . THR A 1 141 ? 11.943 -5.877 12.208 1.00 92.06 141 THR A O 1
ATOM 1098 N N . MET A 1 142 ? 11.356 -4.943 14.164 1.00 95.75 142 MET A N 1
ATOM 1099 C CA . MET A 1 142 ? 10.706 -6.132 14.749 1.00 95.75 142 MET A CA 1
ATOM 1100 C C . MET A 1 142 ? 9.199 -6.159 14.450 1.00 95.75 142 MET A C 1
ATOM 1102 O O . MET A 1 142 ? 8.360 -6.023 15.348 1.00 95.75 142 MET A O 1
ATOM 1106 N N . THR A 1 143 ? 8.849 -6.273 13.170 1.00 96.06 143 THR A N 1
ATOM 1107 C CA . THR A 1 143 ? 7.460 -6.195 12.698 1.00 96.06 143 THR A CA 1
ATOM 1108 C C . THR A 1 143 ? 6.601 -7.343 13.226 1.00 96.06 143 THR A C 1
ATOM 1110 O O . THR A 1 143 ? 5.458 -7.119 13.624 1.00 96.06 143 THR A O 1
ATOM 1113 N N . GLY A 1 144 ? 7.135 -8.565 13.308 1.00 97.25 144 GLY A N 1
ATOM 1114 C CA . GLY A 1 144 ? 6.399 -9.715 13.842 1.00 97.25 144 GLY A CA 1
ATOM 1115 C C . GLY A 1 144 ? 6.006 -9.515 15.309 1.00 97.25 144 GLY A C 1
ATOM 1116 O O . GLY A 1 144 ? 4.858 -9.752 15.700 1.00 97.25 144 GLY A O 1
ATOM 1117 N N . MET A 1 145 ? 6.924 -8.984 16.118 1.00 97.75 145 MET A N 1
ATOM 1118 C CA . MET A 1 145 ? 6.662 -8.588 17.503 1.00 97.75 145 MET A CA 1
ATOM 1119 C C . MET A 1 145 ? 5.593 -7.494 17.592 1.00 97.75 145 MET A C 1
ATOM 1121 O O . MET A 1 145 ? 4.764 -7.524 18.506 1.00 97.75 145 MET A O 1
ATOM 1125 N N . ALA A 1 146 ? 5.590 -6.544 16.653 1.00 97.88 146 ALA A N 1
ATOM 1126 C CA . ALA A 1 146 ? 4.604 -5.471 16.605 1.00 97.88 146 ALA A CA 1
ATOM 1127 C C . ALA A 1 146 ? 3.191 -6.005 16.336 1.00 97.88 146 ALA A C 1
ATOM 1129 O O . ALA A 1 146 ? 2.260 -5.664 17.071 1.00 97.88 146 ALA A O 1
ATOM 1130 N N . ILE A 1 147 ? 3.046 -6.911 15.363 1.00 98.38 147 ILE A N 1
ATOM 1131 C CA . ILE A 1 147 ? 1.775 -7.584 15.053 1.00 98.38 147 ILE A CA 1
ATOM 1132 C C . ILE A 1 147 ? 1.295 -8.385 16.264 1.00 98.38 147 ILE A C 1
ATOM 1134 O O . ILE A 1 147 ? 0.147 -8.237 16.687 1.00 98.38 147 ILE A O 1
ATOM 1138 N N . LYS A 1 148 ? 2.183 -9.170 16.886 1.00 98.31 148 LYS A N 1
ATOM 1139 C CA . LYS A 1 148 ? 1.845 -9.948 18.082 1.00 98.31 148 LYS A CA 1
ATOM 1140 C C . LYS A 1 148 ? 1.339 -9.055 19.215 1.00 98.31 148 LYS A C 1
ATOM 1142 O O . LYS A 1 148 ? 0.297 -9.329 19.800 1.00 98.31 148 LYS A O 1
ATOM 1147 N N . LYS A 1 149 ? 2.044 -7.961 19.509 1.00 98.44 149 LYS A N 1
ATOM 1148 C CA . LYS A 1 149 ? 1.644 -7.037 20.577 1.00 98.44 149 LYS A CA 1
ATOM 1149 C C . LYS A 1 149 ? 0.328 -6.323 20.263 1.00 98.44 149 LYS A C 1
ATOM 1151 O O . LYS A 1 149 ? -0.477 -6.104 21.166 1.00 98.44 149 LYS A O 1
ATOM 1156 N N . ALA A 1 150 ? 0.069 -6.002 18.996 1.00 98.38 150 ALA A N 1
ATOM 1157 C CA . ALA A 1 150 ? -1.224 -5.470 18.583 1.00 98.38 150 ALA A CA 1
ATOM 1158 C C . ALA A 1 150 ? -2.359 -6.475 18.853 1.00 98.38 150 ALA A C 1
ATOM 1160 O O . ALA A 1 150 ? -3.389 -6.086 19.404 1.00 98.38 150 ALA A O 1
ATOM 1161 N N . MET A 1 151 ? -2.167 -7.761 18.542 1.00 97.69 151 MET A N 1
ATOM 1162 C CA . MET A 1 151 ? -3.144 -8.814 18.851 1.00 97.69 151 MET A CA 1
ATOM 1163 C C . MET A 1 151 ? -3.366 -8.984 20.360 1.00 97.69 151 MET A C 1
ATOM 1165 O O . MET A 1 151 ? -4.507 -8.963 20.822 1.00 97.69 151 MET A O 1
ATOM 1169 N N . ASP A 1 152 ? -2.276 -9.137 21.114 1.00 97.56 152 ASP A N 1
ATOM 1170 C CA . ASP A 1 152 ? -2.303 -9.513 22.531 1.00 97.56 152 ASP A CA 1
ATOM 1171 C C . ASP A 1 152 ? -2.762 -8.363 23.440 1.00 97.56 152 ASP A C 1
ATOM 1173 O O . ASP A 1 152 ? -3.259 -8.601 24.542 1.00 97.56 152 ASP A O 1
ATOM 1177 N N . GLU A 1 153 ? -2.613 -7.111 22.994 1.00 98.25 153 GLU A N 1
ATOM 1178 C CA . GLU A 1 153 ? -2.917 -5.936 23.811 1.00 98.25 153 GLU A CA 1
ATOM 1179 C C . GLU A 1 153 ? -3.889 -4.965 23.135 1.00 98.25 153 GLU A C 1
ATOM 1181 O O . GLU A 1 153 ? -4.916 -4.644 23.739 1.00 98.25 153 GLU A O 1
ATOM 1186 N N . ALA A 1 154 ? -3.626 -4.497 21.910 1.00 98.19 154 ALA A N 1
ATOM 1187 C CA . ALA A 1 154 ? -4.415 -3.427 21.284 1.00 98.19 154 ALA A CA 1
ATOM 1188 C C . ALA A 1 154 ? -5.823 -3.880 20.855 1.00 98.19 154 ALA A C 1
ATOM 1190 O O . ALA A 1 154 ? -6.797 -3.175 21.121 1.00 98.19 154 ALA A O 1
ATOM 1191 N N . PHE A 1 155 ? -5.954 -5.079 20.279 1.00 98.00 155 PHE A N 1
ATOM 1192 C CA . PHE A 1 155 ? -7.228 -5.648 19.813 1.00 98.00 155 PHE A CA 1
ATOM 1193 C C . PHE A 1 155 ? -8.042 -6.368 20.902 1.00 98.00 155 PHE A C 1
ATOM 1195 O O . PHE A 1 155 ? -9.021 -7.058 20.600 1.00 98.00 155 PHE A O 1
ATOM 1202 N N . THR A 1 156 ? -7.695 -6.181 22.178 1.00 97.75 156 THR A N 1
ATOM 1203 C CA . THR A 1 156 ? -8.414 -6.795 23.302 1.00 97.75 156 THR A CA 1
ATOM 1204 C C . THR A 1 156 ? -9.588 -5.947 23.790 1.00 97.75 156 THR A C 1
ATOM 1206 O O . THR A 1 156 ? -9.567 -4.714 23.743 1.00 97.75 156 THR A O 1
ATOM 1209 N N . GLU A 1 157 ? -10.610 -6.599 24.350 1.00 96.88 157 GLU A N 1
ATOM 1210 C CA . GLU A 1 157 ? -11.767 -5.901 24.931 1.00 96.88 157 GLU A CA 1
ATOM 1211 C C . GLU A 1 157 ? -11.369 -4.975 26.087 1.00 96.88 157 GLU A C 1
ATOM 1213 O O . GLU A 1 157 ? -11.852 -3.846 26.190 1.00 96.88 157 GLU A O 1
ATOM 1218 N N . LYS A 1 158 ? -10.390 -5.395 26.902 1.00 97.44 158 LYS A N 1
ATOM 1219 C CA . LYS A 1 158 ? -9.802 -4.576 27.976 1.00 97.44 158 LYS A CA 1
ATOM 1220 C C . LYS A 1 158 ? -9.208 -3.262 27.451 1.00 97.44 158 LYS A C 1
ATOM 1222 O O . LYS A 1 158 ? -9.171 -2.262 28.179 1.00 97.44 158 LYS A O 1
ATOM 1227 N N . SER A 1 159 ? -8.740 -3.262 26.209 1.00 97.94 159 SER A N 1
ATOM 1228 C CA . SER A 1 159 ? -8.138 -2.115 25.530 1.00 97.94 159 SER A CA 1
ATOM 1229 C C . SER A 1 159 ? -9.129 -1.283 24.723 1.00 97.94 159 SER A C 1
ATOM 1231 O O . SER A 1 159 ? -8.750 -0.240 24.197 1.00 97.94 159 SER A O 1
ATOM 1233 N N . GLY A 1 160 ? -10.404 -1.676 24.692 1.00 97.06 160 GLY A N 1
ATOM 1234 C CA . GLY A 1 160 ? -11.466 -0.952 23.996 1.00 97.06 160 GLY A CA 1
ATOM 1235 C C . GLY A 1 160 ? -11.875 -1.559 22.662 1.00 97.06 160 GLY A C 1
ATOM 1236 O O . GLY A 1 160 ? -12.729 -0.974 21.997 1.00 97.06 160 GLY A O 1
ATOM 1237 N N . ALA A 1 161 ? -11.331 -2.712 22.274 1.00 97.12 161 ALA A N 1
ATOM 1238 C CA . ALA A 1 161 ? -11.842 -3.434 21.119 1.00 97.12 161 ALA A CA 1
ATOM 1239 C C . ALA A 1 161 ? -13.249 -3.968 21.415 1.00 97.12 161 ALA A C 1
ATOM 1241 O O . ALA A 1 161 ? -13.556 -4.377 22.536 1.00 97.12 161 ALA A O 1
ATOM 1242 N N . ARG A 1 162 ? -14.136 -3.960 20.427 1.00 94.44 162 ARG A N 1
ATOM 1243 C CA . ARG A 1 162 ? -15.504 -4.455 20.602 1.00 94.44 162 ARG A CA 1
ATOM 1244 C C . ARG A 1 162 ? -15.544 -5.985 20.511 1.00 94.44 162 ARG A C 1
ATOM 1246 O O . ARG A 1 162 ? -14.761 -6.570 19.754 1.00 94.44 162 ARG A O 1
ATOM 1253 N N . PRO A 1 163 ? -16.426 -6.639 21.291 1.00 91.81 163 PRO A N 1
ATOM 1254 C CA . PRO A 1 163 ? -16.528 -8.093 21.318 1.00 91.81 163 PRO A CA 1
ATOM 1255 C C . PRO A 1 163 ? -17.007 -8.630 19.969 1.00 91.81 163 PRO A C 1
ATOM 1257 O O . PRO A 1 163 ? -17.751 -7.956 19.249 1.00 91.81 163 PRO A O 1
ATOM 1260 N N . LYS A 1 164 ? -16.656 -9.885 19.662 1.00 81.88 164 LYS A N 1
ATOM 1261 C CA . LYS A 1 164 ? -17.065 -10.556 18.412 1.00 81.88 164 LYS A CA 1
ATOM 1262 C C . LYS A 1 164 ? -18.587 -10.565 18.204 1.00 81.88 164 LYS A C 1
ATOM 1264 O O . LYS A 1 164 ? -19.042 -10.498 17.070 1.00 81.88 164 LYS A O 1
ATOM 1269 N N . SER A 1 165 ? -19.377 -10.568 19.281 1.00 79.50 165 SER A N 1
ATOM 1270 C CA . SER A 1 165 ? -20.848 -10.533 19.226 1.00 79.50 165 SER A CA 1
ATOM 1271 C C . SER A 1 165 ? -21.431 -9.270 18.585 1.00 79.50 165 SER A C 1
ATOM 1273 O O . SER A 1 165 ? -22.552 -9.319 18.087 1.00 79.50 165 SER A O 1
ATOM 1275 N N . LYS A 1 166 ? -20.695 -8.149 18.572 1.00 76.88 166 LYS A N 1
ATOM 1276 C CA . LYS A 1 166 ? -21.125 -6.911 17.901 1.00 76.88 166 LYS A CA 1
ATOM 1277 C C . LYS A 1 166 ? -20.823 -6.894 16.397 1.00 76.88 166 LYS A C 1
ATOM 1279 O O . LYS A 1 166 ? -21.232 -5.948 15.738 1.00 76.88 166 LYS A O 1
ATOM 1284 N N . ASN A 1 167 ? -20.127 -7.910 15.874 1.00 79.69 167 ASN A N 1
ATOM 1285 C CA . ASN A 1 167 ? -19.745 -8.027 14.463 1.00 79.69 167 ASN A CA 1
ATOM 1286 C C . ASN A 1 167 ? -19.058 -6.763 13.904 1.00 79.69 167 ASN A C 1
ATOM 1288 O O . ASN A 1 167 ? -19.394 -6.279 12.828 1.00 79.69 167 ASN A O 1
ATOM 1292 N N . ILE A 1 168 ? -18.129 -6.205 14.684 1.00 87.62 168 ILE A N 1
ATOM 1293 C CA . ILE A 1 168 ? -17.333 -5.034 14.304 1.00 87.62 168 ILE A CA 1
ATOM 1294 C C . ILE A 1 168 ? -16.033 -5.513 13.670 1.00 87.62 168 ILE A C 1
ATOM 1296 O O . ILE A 1 168 ? -15.321 -6.321 14.276 1.00 87.62 168 ILE A O 1
ATOM 1300 N N . SER A 1 169 ? -15.716 -4.983 12.490 1.00 90.06 169 SER A N 1
ATOM 1301 C CA . SER A 1 169 ? -14.454 -5.255 11.804 1.00 90.06 169 SER A CA 1
ATOM 1302 C C . SER A 1 169 ? -13.259 -4.794 12.641 1.00 90.06 169 SER A C 1
ATOM 1304 O O . SER A 1 169 ? -13.296 -3.755 13.309 1.00 90.06 169 SER A O 1
ATOM 1306 N N . LYS A 1 170 ? -12.187 -5.585 12.611 1.00 94.50 170 LYS A N 1
ATOM 1307 C CA . LYS A 1 170 ? -10.909 -5.272 13.253 1.00 94.50 170 LYS A CA 1
ATOM 1308 C C . LYS A 1 170 ? -9.877 -5.133 12.150 1.00 94.50 170 LYS A C 1
ATOM 1310 O O . LYS A 1 170 ? -9.596 -6.116 11.476 1.00 94.50 170 LYS A O 1
ATOM 1315 N N . VAL A 1 171 ? -9.346 -3.932 11.965 1.00 96.12 171 VAL A N 1
ATOM 1316 C CA . VAL A 1 171 ? -8.431 -3.619 10.864 1.00 96.12 171 VAL A CA 1
ATOM 1317 C C . VAL A 1 171 ? -7.092 -3.166 11.426 1.00 96.12 171 VAL A C 1
ATOM 1319 O O . VAL A 1 171 ? -7.037 -2.308 12.307 1.00 96.12 171 VAL A O 1
ATOM 1322 N N . ALA A 1 172 ? -6.009 -3.734 10.907 1.00 98.19 172 ALA A N 1
ATOM 1323 C CA . ALA A 1 172 ? -4.646 -3.294 11.146 1.00 98.19 172 ALA A CA 1
ATOM 1324 C C . ALA A 1 172 ? -4.060 -2.696 9.861 1.00 98.19 172 ALA A C 1
ATOM 1326 O O . ALA A 1 172 ? -4.091 -3.337 8.812 1.00 98.19 172 ALA A O 1
ATOM 1327 N N . ILE A 1 173 ? -3.492 -1.494 9.952 1.00 97.25 173 ILE A N 1
ATOM 1328 C CA . ILE A 1 173 ? -2.714 -0.884 8.866 1.00 97.25 173 ILE A CA 1
ATOM 1329 C C . ILE A 1 173 ? -1.256 -0.861 9.302 1.00 97.25 173 ILE A C 1
ATOM 1331 O O . ILE A 1 173 ? -0.899 -0.154 10.246 1.00 97.25 173 ILE A O 1
ATOM 1335 N N . ILE A 1 174 ? -0.426 -1.655 8.632 1.00 97.56 174 ILE A N 1
ATOM 1336 C CA . ILE A 1 174 ? 1.008 -1.760 8.894 1.00 97.56 174 ILE A CA 1
ATOM 1337 C C . ILE A 1 174 ? 1.737 -0.842 7.920 1.00 97.56 174 ILE A C 1
ATOM 1339 O O . ILE A 1 174 ? 1.589 -1.015 6.716 1.00 97.56 174 ILE A O 1
ATOM 1343 N N . VAL A 1 175 ? 2.536 0.099 8.419 1.00 96.00 175 VAL A N 1
ATOM 1344 C CA . VAL A 1 175 ? 3.366 0.994 7.597 1.00 96.00 175 VAL A CA 1
ATOM 1345 C C . VAL A 1 175 ? 4.832 0.702 7.886 1.00 96.00 175 VAL A C 1
ATOM 1347 O O . VAL A 1 175 ? 5.260 0.882 9.024 1.00 96.00 175 VAL A O 1
ATOM 1350 N N . THR A 1 176 ? 5.597 0.269 6.881 1.00 93.94 176 THR A N 1
ATOM 1351 C CA . THR A 1 176 ? 7.021 -0.094 7.022 1.00 93.94 176 THR A CA 1
ATOM 1352 C C . THR A 1 176 ? 7.837 0.267 5.782 1.00 93.94 176 THR A C 1
ATOM 1354 O O . THR A 1 176 ? 7.317 0.220 4.669 1.00 93.94 176 THR A O 1
ATOM 1357 N N . ASP A 1 177 ? 9.116 0.613 5.955 1.00 84.19 177 ASP A N 1
ATOM 1358 C CA . ASP A 1 177 ? 10.065 0.840 4.851 1.00 84.19 177 ASP A CA 1
ATOM 1359 C C . ASP A 1 177 ? 11.135 -0.240 4.698 1.00 84.19 177 ASP A C 1
ATOM 1361 O O . ASP A 1 177 ? 12.024 -0.137 3.849 1.00 84.19 177 ASP A O 1
ATOM 1365 N N . GLY A 1 178 ? 11.083 -1.264 5.546 1.00 72.56 178 GLY A N 1
ATOM 1366 C CA . GLY A 1 178 ? 12.200 -2.163 5.759 1.00 72.56 178 GLY A CA 1
ATOM 1367 C C . GLY A 1 178 ? 11.798 -3.624 5.738 1.00 72.56 178 GLY A C 1
ATOM 1368 O O . GLY A 1 178 ? 10.648 -4.008 5.948 1.00 72.56 178 GLY A O 1
ATOM 1369 N N . ARG A 1 179 ? 12.794 -4.476 5.500 1.00 85.69 179 ARG A N 1
ATOM 1370 C CA . ARG A 1 179 ? 12.638 -5.915 5.683 1.00 85.69 179 ARG A CA 1
ATOM 1371 C C . ARG A 1 179 ? 12.544 -6.224 7.186 1.00 85.69 179 ARG A C 1
ATOM 1373 O O . ARG A 1 179 ? 13.443 -5.811 7.926 1.00 85.69 179 ARG A O 1
ATOM 1380 N N . PRO A 1 180 ? 11.532 -6.983 7.639 1.00 90.56 180 PRO A N 1
ATOM 1381 C CA . PRO A 1 180 ? 11.437 -7.400 9.032 1.00 90.56 180 PRO A CA 1
ATOM 1382 C C . PRO A 1 180 ? 12.656 -8.234 9.445 1.00 90.56 180 PRO A C 1
ATOM 1384 O O . PRO A 1 180 ? 13.204 -9.014 8.660 1.00 90.56 180 PRO A O 1
ATOM 1387 N N . GLN A 1 181 ? 13.084 -8.056 10.693 1.00 91.44 181 GLN A N 1
ATOM 1388 C CA . GLN A 1 181 ? 14.214 -8.772 11.302 1.00 91.44 181 GLN A CA 1
ATOM 1389 C C . GLN A 1 181 ? 13.770 -9.998 12.116 1.00 91.44 181 GLN A C 1
ATOM 1391 O O . GLN A 1 181 ? 14.605 -10.728 12.650 1.00 91.44 181 GLN A O 1
ATOM 1396 N N . ASP A 1 182 ? 12.463 -10.233 12.189 1.00 95.50 182 ASP A N 1
ATOM 1397 C CA . ASP A 1 182 ? 11.805 -11.370 12.818 1.00 95.50 182 ASP A CA 1
ATOM 1398 C C . ASP A 1 182 ? 10.788 -12.032 11.871 1.00 95.50 182 ASP A C 1
ATOM 1400 O O . ASP A 1 182 ? 10.561 -11.591 10.744 1.00 95.50 182 ASP A O 1
ATOM 1404 N N . GLN A 1 183 ? 10.213 -13.158 12.300 1.00 93.19 183 GLN A N 1
ATOM 1405 C CA . GLN A 1 183 ? 9.242 -13.895 11.491 1.00 93.19 183 GLN A CA 1
ATOM 1406 C C . GLN A 1 183 ? 7.866 -13.226 11.535 1.00 93.19 183 GLN A C 1
ATOM 1408 O O . GLN A 1 183 ? 7.293 -13.032 12.607 1.00 93.19 183 GLN A O 1
ATOM 1413 N N . VAL A 1 184 ? 7.321 -12.928 10.353 1.00 96.31 184 VAL A N 1
ATOM 1414 C CA . VAL A 1 184 ? 6.015 -12.268 10.202 1.00 96.31 184 VAL A CA 1
ATOM 1415 C C . VAL A 1 184 ? 4.898 -13.208 9.747 1.00 96.31 184 VAL A C 1
ATOM 1417 O O . VAL A 1 184 ? 3.736 -12.916 9.998 1.00 96.31 184 VAL A O 1
ATOM 1420 N N . GLU A 1 185 ? 5.216 -14.336 9.111 1.00 93.69 185 GLU A N 1
ATOM 1421 C CA . GLU A 1 185 ? 4.227 -15.209 8.462 1.00 93.69 185 GLU A CA 1
ATOM 1422 C C . GLU A 1 185 ? 3.240 -15.833 9.459 1.00 93.69 185 GLU A C 1
ATOM 1424 O O . GLU A 1 185 ? 2.038 -15.574 9.376 1.00 93.69 185 GLU A O 1
ATOM 1429 N N . ASP A 1 186 ? 3.737 -16.579 10.449 1.00 96.31 186 ASP A N 1
ATOM 1430 C CA . ASP A 1 186 ? 2.888 -17.292 11.414 1.00 96.31 186 ASP A CA 1
ATOM 1431 C C . ASP A 1 186 ? 2.046 -16.336 12.266 1.00 96.31 186 ASP A C 1
ATOM 1433 O O . ASP A 1 186 ? 0.858 -16.565 12.498 1.00 96.31 186 ASP A O 1
ATOM 1437 N N . VAL A 1 187 ? 2.646 -15.228 12.710 1.00 97.75 187 VAL A N 1
ATOM 1438 C CA . VAL A 1 187 ? 1.945 -14.224 13.520 1.00 97.75 187 VAL A CA 1
ATOM 1439 C C . VAL A 1 187 ? 0.881 -13.488 12.704 1.00 97.75 187 VAL A C 1
ATOM 1441 O O . VAL A 1 187 ? -0.222 -13.269 13.202 1.00 97.75 187 VAL A O 1
ATOM 1444 N N . SER A 1 188 ? 1.148 -13.178 11.433 1.00 97.62 188 SER A N 1
ATOM 1445 C CA . SER A 1 188 ? 0.157 -12.552 10.547 1.00 97.62 188 SER A CA 1
ATOM 1446 C C . SER A 1 188 ? -0.954 -13.528 10.170 1.00 97.62 188 SER A C 1
ATOM 1448 O O . SER A 1 188 ? -2.120 -13.147 10.081 1.00 97.62 188 SER A O 1
ATOM 1450 N N . ALA A 1 189 ? -0.639 -14.812 9.984 1.00 95.94 189 ALA A N 1
ATOM 1451 C CA . ALA A 1 189 ? -1.643 -15.857 9.804 1.00 95.94 189 ALA A CA 1
ATOM 1452 C C . ALA A 1 189 ? -2.541 -15.995 11.045 1.00 95.94 189 ALA A C 1
ATOM 1454 O O . ALA A 1 189 ? -3.764 -16.038 10.906 1.00 95.94 189 ALA A O 1
ATOM 1455 N N . ALA A 1 190 ? -1.965 -15.980 12.250 1.00 98.00 190 ALA A N 1
ATOM 1456 C CA . ALA A 1 190 ? -2.722 -16.011 13.500 1.00 98.00 190 ALA A CA 1
ATOM 1457 C C . ALA A 1 190 ? -3.606 -14.763 13.679 1.00 98.00 190 ALA A C 1
ATOM 1459 O O . ALA A 1 190 ? -4.771 -14.885 14.066 1.00 98.00 190 ALA A O 1
ATOM 1460 N N . ALA A 1 191 ? -3.092 -13.576 13.345 1.00 97.56 191 ALA A N 1
ATOM 1461 C CA . ALA A 1 191 ? -3.856 -12.330 13.351 1.00 97.56 191 ALA A CA 1
ATOM 1462 C C . ALA A 1 191 ? -5.077 -12.421 12.422 1.00 97.56 191 ALA A C 1
ATOM 1464 O O . ALA A 1 191 ? -6.209 -12.213 12.870 1.00 97.56 191 ALA A O 1
ATOM 1465 N N . ARG A 1 192 ? -4.875 -12.843 11.169 1.00 96.38 192 ARG A N 1
ATOM 1466 C CA . ARG A 1 192 ? -5.954 -13.039 10.186 1.00 96.38 192 ARG A CA 1
ATOM 1467 C C . ARG A 1 192 ? -6.976 -14.074 10.645 1.00 96.38 192 ARG A C 1
ATOM 1469 O O . ARG A 1 192 ? -8.174 -13.802 10.635 1.00 96.38 192 ARG A O 1
ATOM 1476 N N . ALA A 1 193 ? -6.521 -15.218 11.155 1.00 93.50 193 ALA A N 1
ATOM 1477 C CA . ALA A 1 193 ? -7.395 -16.258 11.703 1.00 93.50 193 ALA A CA 1
ATOM 1478 C C . ALA A 1 193 ? -8.211 -15.779 12.920 1.00 93.50 193 ALA A C 1
ATOM 1480 O O . ALA A 1 193 ? -9.305 -16.282 13.181 1.00 93.50 193 ALA A O 1
ATOM 1481 N N . SER A 1 194 ? -7.714 -14.784 13.662 1.00 93.44 194 SER A N 1
ATOM 1482 C CA . SER A 1 194 ? -8.445 -14.183 14.782 1.00 93.44 194 SER A CA 1
ATOM 1483 C C . SER A 1 194 ? -9.573 -13.231 14.347 1.00 93.44 194 SER A C 1
ATOM 1485 O O . SER A 1 194 ? -10.433 -12.905 15.177 1.00 93.44 194 SER A O 1
ATOM 1487 N N . GLY A 1 195 ? -9.620 -12.874 13.057 1.00 89.69 195 GLY A N 1
ATOM 1488 C CA . GLY A 1 195 ? -10.570 -11.939 12.454 1.00 89.69 195 GLY A CA 1
ATOM 1489 C C . GLY A 1 195 ? -10.027 -10.516 12.304 1.00 89.69 195 GLY A C 1
ATOM 1490 O O . GLY A 1 195 ? -10.827 -9.586 12.245 1.00 89.69 195 GLY A O 1
ATOM 1491 N N . ILE A 1 196 ? -8.700 -10.341 12.309 1.00 96.25 196 ILE A N 1
ATOM 1492 C CA . ILE A 1 196 ? -8.051 -9.055 12.033 1.00 96.25 196 ILE A CA 1
ATOM 1493 C C . ILE A 1 196 ? -7.697 -8.999 10.550 1.00 96.25 196 ILE A C 1
ATOM 1495 O O . ILE A 1 196 ? -6.912 -9.808 10.058 1.00 96.25 196 ILE A O 1
ATOM 1499 N N . GLU A 1 197 ? -8.260 -8.027 9.855 1.00 94.94 197 GLU A N 1
ATOM 1500 C CA . GLU A 1 197 ? -7.933 -7.699 8.475 1.00 94.94 197 GLU A CA 1
ATOM 1501 C C . GLU A 1 197 ? -6.682 -6.816 8.450 1.00 94.94 197 GLU A C 1
ATOM 1503 O O . GLU A 1 197 ? -6.587 -5.837 9.188 1.00 94.94 197 GLU A O 1
ATOM 1508 N N . ILE A 1 198 ? -5.691 -7.190 7.647 1.00 97.50 198 ILE A N 1
ATOM 1509 C CA . ILE A 1 198 ? -4.369 -6.554 7.629 1.00 97.50 198 ILE A CA 1
ATOM 1510 C C . ILE A 1 198 ? -4.125 -5.933 6.265 1.00 97.50 198 ILE A C 1
ATOM 1512 O O . ILE A 1 198 ? -4.062 -6.649 5.264 1.00 97.50 198 ILE A O 1
ATOM 1516 N N . TYR A 1 199 ? -3.893 -4.627 6.267 1.00 96.19 199 TYR A N 1
ATOM 1517 C CA . TYR A 1 199 ? -3.398 -3.864 5.133 1.00 96.19 199 TYR A CA 1
ATOM 1518 C C . TYR A 1 199 ? -1.913 -3.564 5.354 1.00 96.19 199 TYR A C 1
ATOM 1520 O O . TYR A 1 199 ? -1.534 -2.991 6.378 1.00 96.19 199 TYR A O 1
ATOM 1528 N N . ALA A 1 200 ? -1.064 -3.964 4.412 1.00 95.75 200 ALA A N 1
ATOM 1529 C CA . ALA A 1 200 ? 0.376 -3.753 4.463 1.00 95.75 200 ALA A CA 1
ATOM 1530 C C . ALA A 1 200 ? 0.777 -2.631 3.499 1.00 95.75 200 ALA A C 1
ATOM 1532 O O . ALA A 1 200 ? 0.564 -2.727 2.292 1.00 95.75 200 ALA A O 1
ATOM 1533 N N . VAL A 1 201 ? 1.372 -1.573 4.040 1.00 94.94 201 VAL A N 1
ATOM 1534 C CA . VAL A 1 201 ? 1.867 -0.403 3.316 1.00 94.94 201 VAL A CA 1
ATOM 1535 C C . VAL A 1 201 ? 3.390 -0.403 3.378 1.00 94.94 201 VAL A C 1
ATOM 1537 O O . VAL A 1 201 ? 3.990 -0.129 4.418 1.00 94.94 201 VAL A O 1
ATOM 1540 N N . GLY A 1 202 ? 4.009 -0.726 2.250 1.00 92.12 202 GLY A N 1
ATOM 1541 C CA . GLY A 1 202 ? 5.442 -0.617 2.035 1.00 92.12 202 GLY A CA 1
ATOM 1542 C C . GLY A 1 202 ? 5.842 0.757 1.519 1.00 92.12 202 GLY A C 1
ATOM 1543 O O . GLY A 1 202 ? 5.180 1.294 0.632 1.00 92.12 202 GLY A O 1
ATOM 1544 N N . VAL A 1 203 ? 6.940 1.305 2.032 1.00 87.88 203 VAL A N 1
ATOM 1545 C CA . VAL A 1 203 ? 7.519 2.574 1.573 1.00 87.88 203 VAL A CA 1
ATOM 1546 C C . VAL A 1 203 ? 8.990 2.404 1.169 1.00 87.88 203 VAL A C 1
ATOM 1548 O O . VAL A 1 203 ? 9.713 1.672 1.830 1.00 87.88 203 VAL A O 1
ATOM 1551 N N . ASP A 1 204 ? 9.460 3.089 0.122 1.00 84.50 204 ASP A N 1
ATOM 1552 C CA . ASP A 1 204 ? 10.868 3.098 -0.343 1.00 84.50 204 ASP A CA 1
ATOM 1553 C C . ASP A 1 204 ? 11.467 1.698 -0.552 1.00 84.50 204 ASP A C 1
ATOM 1555 O O . ASP A 1 204 ? 11.357 1.132 -1.627 1.00 84.50 204 ASP A O 1
ATOM 1559 N N . ARG A 1 205 ? 12.116 1.118 0.460 1.00 76.94 205 ARG A N 1
ATOM 1560 C CA . ARG A 1 205 ? 12.854 -0.152 0.363 1.00 76.94 205 ARG A CA 1
ATOM 1561 C C . ARG A 1 205 ? 12.117 -1.333 0.986 1.00 76.94 205 ARG A C 1
ATOM 1563 O O . ARG A 1 205 ? 12.739 -2.349 1.311 1.00 76.94 205 ARG A O 1
ATOM 1570 N N . ALA A 1 206 ? 10.805 -1.207 1.154 1.00 84.38 206 ALA A N 1
ATOM 1571 C CA . ALA A 1 206 ? 9.992 -2.247 1.756 1.00 84.38 206 ALA A CA 1
ATOM 1572 C C . ALA A 1 206 ? 10.053 -3.558 0.955 1.00 84.38 206 ALA A C 1
ATOM 1574 O O . ALA A 1 206 ? 9.920 -3.588 -0.268 1.00 84.38 206 ALA A O 1
ATOM 1575 N N . ASP A 1 207 ? 10.232 -4.670 1.670 1.00 83.50 207 ASP A N 1
ATOM 1576 C CA . ASP A 1 207 ? 10.326 -5.997 1.067 1.00 83.50 207 ASP A CA 1
ATOM 1577 C C . ASP A 1 207 ? 8.933 -6.514 0.676 1.00 83.50 207 ASP A C 1
ATOM 1579 O O . ASP A 1 207 ? 8.146 -6.938 1.527 1.00 83.50 207 ASP A O 1
ATOM 1583 N N . MET A 1 208 ? 8.637 -6.520 -0.627 1.00 81.50 208 MET A N 1
ATOM 1584 C CA . MET A 1 208 ? 7.330 -6.930 -1.161 1.00 81.50 208 MET A CA 1
ATOM 1585 C C . MET A 1 208 ? 6.919 -8.345 -0.747 1.00 81.50 208 MET A C 1
ATOM 1587 O O . MET A 1 208 ? 5.735 -8.604 -0.528 1.00 81.50 208 MET A O 1
ATOM 1591 N N . ARG A 1 209 ? 7.875 -9.271 -0.603 1.00 83.62 209 ARG A N 1
ATOM 1592 C CA . ARG A 1 209 ? 7.582 -10.628 -0.126 1.00 83.62 209 ARG A CA 1
ATOM 1593 C C . ARG A 1 209 ? 7.033 -10.594 1.298 1.00 83.62 209 ARG A C 1
ATOM 1595 O O . ARG A 1 209 ? 6.009 -11.216 1.564 1.00 83.62 209 ARG A O 1
ATOM 1602 N N . SER A 1 210 ? 7.678 -9.854 2.192 1.00 89.00 210 SER A N 1
ATOM 1603 C CA . SER A 1 210 ? 7.232 -9.687 3.576 1.00 89.00 210 SER A CA 1
ATOM 1604 C C . SER A 1 210 ? 5.871 -8.997 3.654 1.00 89.00 210 SER A C 1
ATOM 1606 O O . SER A 1 210 ? 5.014 -9.454 4.406 1.00 89.00 210 SER A O 1
ATOM 1608 N N . LEU A 1 211 ? 5.622 -7.965 2.838 1.00 91.00 211 LEU A N 1
ATOM 1609 C CA . LEU A 1 211 ? 4.310 -7.300 2.776 1.00 91.00 211 LEU A CA 1
ATOM 1610 C C . LEU A 1 211 ? 3.192 -8.279 2.388 1.00 91.00 211 LEU A C 1
ATOM 1612 O O . LEU A 1 211 ? 2.167 -8.335 3.068 1.00 91.00 211 LEU A O 1
ATOM 1616 N N . LYS A 1 212 ? 3.415 -9.104 1.354 1.00 89.44 212 LYS A N 1
ATOM 1617 C CA . LYS A 1 212 ? 2.457 -10.130 0.902 1.00 89.44 212 LYS A CA 1
ATOM 1618 C C . LYS A 1 212 ? 2.204 -11.209 1.968 1.00 89.44 212 LYS A C 1
ATOM 1620 O O . LYS A 1 212 ? 1.092 -11.71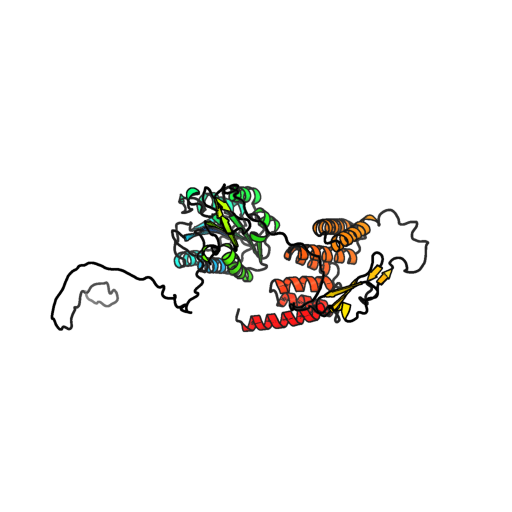4 2.064 1.00 89.44 212 LYS A O 1
ATOM 1625 N N . LEU A 1 213 ? 3.204 -11.549 2.788 1.00 91.06 213 LEU A N 1
ATOM 1626 C CA . LEU A 1 213 ? 3.045 -12.503 3.899 1.00 91.06 213 LEU A CA 1
ATOM 1627 C C . LEU A 1 213 ? 2.244 -11.926 5.077 1.00 91.06 213 LEU A C 1
ATOM 1629 O O . LEU A 1 213 ? 1.579 -12.681 5.790 1.00 91.06 213 LEU A O 1
ATOM 1633 N N . MET A 1 214 ? 2.310 -10.609 5.287 1.00 95.81 214 MET A N 1
ATOM 1634 C CA . MET A 1 214 ? 1.580 -9.928 6.359 1.00 95.81 214 MET A CA 1
ATOM 1635 C C . MET A 1 214 ? 0.119 -9.651 6.000 1.00 95.81 214 MET A C 1
ATOM 1637 O O . MET A 1 214 ? -0.768 -9.806 6.840 1.00 95.81 214 MET A O 1
ATOM 1641 N N . ALA A 1 215 ? -0.128 -9.231 4.761 1.00 94.38 215 ALA A N 1
ATOM 1642 C CA . ALA A 1 215 ? -1.429 -8.755 4.318 1.00 94.38 215 ALA A CA 1
ATOM 1643 C C . ALA A 1 215 ? -2.525 -9.838 4.299 1.00 94.38 215 ALA A C 1
ATOM 1645 O O . ALA A 1 215 ? -2.291 -11.053 4.228 1.00 94.38 215 ALA A O 1
ATOM 1646 N N . SER A 1 216 ? -3.771 -9.375 4.369 1.00 92.88 216 SER A N 1
ATOM 1647 C CA . SER A 1 216 ? -4.951 -10.203 4.113 1.00 92.88 216 SER A CA 1
ATOM 1648 C C . SER A 1 216 ? -5.171 -10.423 2.617 1.00 92.88 216 SER A C 1
ATOM 1650 O O . SER A 1 216 ? -4.545 -9.781 1.782 1.00 92.88 216 SER A O 1
ATOM 1652 N N . ASN A 1 217 ? -6.019 -11.394 2.279 1.00 80.81 217 ASN A N 1
ATOM 1653 C CA . ASN A 1 217 ? -6.412 -11.642 0.895 1.00 80.81 217 ASN A CA 1
ATOM 1654 C C . ASN A 1 217 ? -7.701 -10.869 0.571 1.00 80.81 217 ASN A C 1
ATOM 1656 O O . ASN A 1 217 ? -8.556 -10.767 1.453 1.00 80.81 217 ASN A O 1
ATOM 1660 N N . PRO A 1 218 ? -7.896 -10.434 -0.685 1.00 80.00 218 PRO A N 1
ATOM 1661 C CA . PRO A 1 218 ? -6.971 -10.568 -1.816 1.00 80.00 218 PRO A CA 1
ATOM 1662 C C . PRO A 1 218 ? -5.822 -9.539 -1.758 1.00 80.00 218 PRO A C 1
ATOM 1664 O O . PRO A 1 218 ? -6.000 -8.427 -1.263 1.00 80.00 218 PRO A O 1
ATOM 1667 N N . LEU A 1 219 ? -4.620 -9.918 -2.209 1.00 72.88 219 LEU A N 1
ATOM 1668 C CA . LEU A 1 219 ? -3.402 -9.118 -1.996 1.00 72.88 219 LEU A CA 1
ATOM 1669 C C . LEU A 1 219 ? -3.437 -7.775 -2.738 1.00 72.88 219 LEU A C 1
ATOM 1671 O O . LEU A 1 219 ? -2.903 -6.794 -2.232 1.00 72.88 219 LEU A O 1
ATOM 1675 N N . GLU A 1 220 ? -4.085 -7.718 -3.897 1.00 68.81 220 GLU A N 1
ATOM 1676 C CA . GLU A 1 220 ? -4.280 -6.512 -4.711 1.00 68.81 220 GLU A CA 1
ATOM 1677 C C . GLU A 1 220 ? -5.033 -5.385 -3.979 1.00 68.81 220 GLU A C 1
ATOM 1679 O O . GLU A 1 220 ? -4.805 -4.200 -4.251 1.00 68.81 220 GLU A O 1
ATOM 1684 N N . ASP A 1 221 ? -5.865 -5.749 -3.001 1.00 76.19 221 ASP A N 1
ATOM 1685 C CA . ASP A 1 221 ? -6.638 -4.808 -2.188 1.00 76.19 221 ASP A CA 1
ATOM 1686 C C . ASP A 1 221 ? -5.954 -4.486 -0.851 1.00 76.19 221 ASP A C 1
ATOM 1688 O O . ASP A 1 221 ? -6.265 -3.474 -0.226 1.00 76.19 221 ASP A O 1
ATOM 1692 N N . HIS A 1 222 ? -5.001 -5.319 -0.418 1.00 85.12 222 HIS A N 1
ATOM 1693 C CA . HIS A 1 222 ? -4.423 -5.265 0.930 1.00 85.12 222 HIS A CA 1
ATOM 1694 C C . HIS A 1 222 ? -2.926 -4.958 0.973 1.00 85.12 222 HIS A C 1
ATOM 1696 O O . HIS A 1 222 ? -2.390 -4.710 2.055 1.00 85.12 222 HIS A O 1
ATOM 1702 N N . VAL A 1 223 ? -2.236 -4.970 -0.165 1.00 85.56 223 VAL A N 1
ATOM 1703 C CA . VAL A 1 223 ? -0.823 -4.604 -0.270 1.00 85.56 223 VAL A CA 1
ATOM 1704 C C . VAL A 1 223 ? -0.706 -3.318 -1.070 1.00 85.56 223 VAL A C 1
ATOM 1706 O O . VAL A 1 223 ? -1.118 -3.239 -2.226 1.00 85.56 223 VAL A O 1
ATOM 1709 N N . PHE A 1 224 ? -0.086 -2.313 -0.466 1.00 84.94 224 PHE A N 1
ATOM 1710 C CA . PHE A 1 224 ? 0.241 -1.059 -1.128 1.00 84.94 224 PHE A CA 1
ATOM 1711 C C . PHE A 1 224 ? 1.728 -0.829 -1.005 1.00 84.94 224 PHE A C 1
ATOM 1713 O O . PHE A 1 224 ? 2.324 -1.059 0.045 1.00 84.94 224 PHE A O 1
ATOM 1720 N N . TYR A 1 225 ? 2.313 -0.337 -2.080 1.00 83.69 225 TYR A N 1
ATOM 1721 C CA . TYR A 1 225 ? 3.699 0.064 -2.108 1.00 83.69 225 TYR A CA 1
ATOM 1722 C C . TYR A 1 225 ? 3.775 1.490 -2.633 1.00 83.69 225 TYR A C 1
ATOM 1724 O O . TYR A 1 225 ? 3.090 1.840 -3.596 1.00 83.69 225 TYR A O 1
ATOM 1732 N N . VAL A 1 226 ? 4.582 2.319 -1.984 1.00 79.25 226 VAL A N 1
ATOM 1733 C CA . VAL A 1 226 ? 4.857 3.688 -2.412 1.00 79.25 226 VAL A CA 1
ATOM 1734 C C . VAL A 1 226 ? 6.361 3.925 -2.419 1.00 79.25 226 VAL A C 1
ATOM 1736 O O . VAL A 1 226 ? 7.068 3.589 -1.479 1.00 79.25 226 VAL A O 1
ATOM 1739 N N . GLU A 1 227 ? 6.874 4.539 -3.481 1.00 63.53 227 GLU A N 1
ATOM 1740 C CA . GLU A 1 227 ? 8.324 4.725 -3.647 1.00 63.53 227 GLU A CA 1
ATOM 1741 C C . GLU A 1 227 ? 8.924 5.703 -2.626 1.00 63.53 227 GLU A C 1
ATOM 1743 O O . GLU A 1 227 ? 10.106 5.637 -2.316 1.00 63.53 227 GLU A O 1
ATOM 1748 N N . THR A 1 228 ? 8.123 6.625 -2.083 1.00 70.56 228 THR A N 1
ATOM 1749 C CA . THR A 1 228 ? 8.575 7.575 -1.059 1.00 70.56 228 THR A CA 1
ATOM 1750 C C . THR A 1 228 ? 7.462 7.868 -0.063 1.00 70.56 228 THR A C 1
ATOM 1752 O O . THR A 1 228 ? 6.277 7.806 -0.403 1.00 70.56 228 THR A O 1
ATOM 1755 N N . TYR A 1 229 ? 7.818 8.294 1.150 1.00 74.94 229 TYR A N 1
ATOM 1756 C CA . TYR A 1 229 ? 6.815 8.716 2.130 1.00 74.94 229 TYR A CA 1
ATOM 1757 C C . TYR A 1 229 ? 6.065 9.982 1.708 1.00 74.94 229 TYR A C 1
ATOM 1759 O O . TYR A 1 229 ? 4.995 10.237 2.231 1.00 74.94 229 TYR A O 1
ATOM 1767 N N . GLY A 1 230 ? 6.566 10.774 0.751 1.00 70.81 230 GLY A N 1
ATOM 1768 C CA . GLY A 1 230 ? 5.796 11.909 0.217 1.00 70.81 230 GLY A CA 1
ATOM 1769 C C . GLY A 1 230 ? 4.568 11.473 -0.591 1.00 70.81 230 GLY A C 1
ATOM 1770 O O . GLY A 1 230 ? 3.683 12.272 -0.863 1.00 70.81 230 GLY A O 1
ATOM 1771 N N . VAL A 1 231 ? 4.510 10.201 -0.992 1.00 72.56 231 VAL A N 1
ATOM 1772 C CA . VAL A 1 231 ? 3.399 9.630 -1.762 1.00 72.56 231 VAL A CA 1
ATOM 1773 C C . VAL A 1 231 ? 2.417 8.881 -0.857 1.00 72.56 231 VAL A C 1
ATOM 1775 O O . VAL A 1 231 ? 1.302 8.601 -1.289 1.00 72.56 231 VAL A O 1
ATOM 1778 N N . ILE A 1 232 ? 2.779 8.602 0.402 1.00 76.38 232 ILE A N 1
ATOM 1779 C CA . ILE A 1 232 ? 1.927 7.845 1.331 1.00 76.38 232 ILE A CA 1
ATOM 1780 C C . ILE A 1 232 ? 0.596 8.562 1.609 1.00 76.38 232 ILE A C 1
ATOM 1782 O O . ILE A 1 232 ? -0.434 7.910 1.731 1.00 76.38 232 ILE A O 1
ATOM 1786 N N . GLU A 1 233 ? 0.582 9.897 1.568 1.00 69.44 233 GLU A N 1
ATOM 1787 C CA . GLU A 1 233 ? -0.623 10.730 1.696 1.00 69.44 233 GLU A CA 1
ATOM 1788 C C . GLU A 1 233 ? -1.663 10.439 0.598 1.00 69.44 233 GLU A C 1
ATOM 1790 O O . GLU A 1 233 ? -2.866 10.572 0.821 1.00 69.44 233 GLU A O 1
ATOM 1795 N N . LYS A 1 234 ? -1.243 9.948 -0.579 1.00 70.12 234 LYS A N 1
ATOM 1796 C CA . LYS A 1 234 ? -2.176 9.532 -1.642 1.00 70.12 234 LYS A CA 1
ATOM 1797 C C . LYS A 1 234 ? -2.947 8.264 -1.288 1.00 70.12 234 LYS A C 1
ATOM 1799 O O . LYS A 1 234 ? -4.002 8.016 -1.864 1.00 70.12 234 LYS A O 1
ATOM 1804 N N . LEU A 1 235 ? -2.442 7.451 -0.358 1.00 79.31 235 LEU A N 1
ATOM 1805 C CA . LEU A 1 235 ? -3.172 6.277 0.110 1.00 79.31 235 LEU A CA 1
ATOM 1806 C C . LEU A 1 235 ? -4.376 6.675 0.960 1.00 79.31 235 LEU A C 1
ATOM 1808 O O . LEU A 1 235 ? -5.307 5.885 1.061 1.00 79.31 235 LEU A O 1
ATOM 1812 N N . THR A 1 236 ? -4.416 7.897 1.501 1.00 78.62 236 THR A N 1
ATOM 1813 C CA . THR A 1 236 ? -5.558 8.394 2.276 1.00 78.62 236 THR A CA 1
ATOM 1814 C C . THR A 1 236 ? -6.857 8.335 1.476 1.00 78.62 236 THR A C 1
ATOM 1816 O O . THR A 1 236 ? -7.871 7.909 2.018 1.00 78.62 236 THR A O 1
ATOM 1819 N N . SER A 1 237 ? -6.858 8.691 0.183 1.00 68.31 237 SER A N 1
ATOM 1820 C CA . SER A 1 237 ? -8.075 8.589 -0.640 1.00 68.31 237 SER A CA 1
ATOM 1821 C C . SER A 1 237 ? -8.473 7.138 -0.901 1.00 68.31 237 SER A C 1
ATOM 1823 O O . SER A 1 237 ? -9.651 6.808 -0.792 1.00 68.31 237 SER A O 1
ATOM 1825 N N . LYS A 1 238 ? -7.497 6.259 -1.163 1.00 72.56 238 LYS A N 1
ATOM 1826 C CA . LYS A 1 238 ? -7.749 4.828 -1.373 1.00 72.56 238 LYS A CA 1
ATOM 1827 C C . LYS A 1 238 ? -8.315 4.179 -0.107 1.00 72.56 238 LYS A C 1
ATOM 1829 O O . LYS A 1 238 ? -9.368 3.562 -0.160 1.00 72.56 238 LYS A O 1
ATOM 1834 N N . PHE A 1 239 ? -7.687 4.401 1.048 1.00 78.31 239 PHE A N 1
ATOM 1835 C CA . PHE A 1 239 ? -8.190 3.909 2.331 1.00 78.31 239 PHE A CA 1
ATOM 1836 C C . PHE A 1 239 ? -9.510 4.551 2.732 1.00 78.31 239 PHE A C 1
ATOM 1838 O O . PHE A 1 239 ? -10.326 3.885 3.358 1.00 78.31 239 PHE A O 1
ATOM 1845 N N . ARG A 1 240 ? -9.756 5.812 2.370 1.00 75.12 240 ARG A N 1
ATOM 1846 C CA . ARG A 1 240 ? -11.074 6.417 2.551 1.00 75.12 240 ARG A CA 1
ATOM 1847 C C . ARG A 1 240 ? -12.116 5.618 1.783 1.00 75.12 240 ARG A C 1
ATOM 1849 O O . ARG A 1 240 ? -13.111 5.258 2.382 1.00 75.12 240 ARG A O 1
ATOM 1856 N N . GLU A 1 241 ? -11.905 5.312 0.511 1.00 67.19 241 GLU A N 1
ATOM 1857 C CA . GLU A 1 241 ? -12.857 4.510 -0.271 1.00 67.19 241 GLU A CA 1
ATOM 1858 C C . GLU A 1 241 ? -13.030 3.095 0.298 1.00 67.19 241 GLU A C 1
ATOM 1860 O O . GLU A 1 241 ? -14.150 2.606 0.382 1.00 67.19 241 GLU A O 1
ATOM 1865 N N . THR A 1 242 ? -11.943 2.462 0.744 1.00 71.12 242 THR A N 1
ATOM 1866 C CA . THR A 1 242 ? -11.972 1.097 1.288 1.00 71.12 242 THR A CA 1
ATOM 1867 C C . THR A 1 242 ? -12.614 1.009 2.679 1.00 71.12 242 THR A C 1
ATOM 1869 O O . THR A 1 242 ? -13.354 0.074 2.962 1.00 71.12 242 THR A O 1
ATOM 1872 N N . LEU A 1 243 ? -12.327 1.959 3.574 1.00 73.62 243 LEU A N 1
ATOM 1873 C CA . LEU A 1 243 ? -12.781 1.931 4.973 1.00 73.62 243 LEU A CA 1
ATOM 1874 C C . LEU A 1 243 ? -14.096 2.691 5.176 1.00 73.62 243 LEU A C 1
ATOM 1876 O O . LEU A 1 243 ? -14.886 2.352 6.061 1.00 73.62 243 LEU A O 1
ATOM 1880 N N . CYS A 1 244 ? -14.357 3.706 4.352 1.00 66.06 244 CYS A N 1
ATOM 1881 C CA . CYS A 1 244 ? -15.672 4.318 4.219 1.00 66.06 244 CYS A CA 1
ATOM 1882 C C . CYS A 1 244 ? -16.475 3.538 3.182 1.00 66.06 244 CYS A C 1
ATOM 1884 O O . CYS A 1 244 ? -16.778 4.053 2.108 1.00 66.06 244 CYS A O 1
ATOM 1886 N N . ASP A 1 245 ? -16.837 2.307 3.537 1.00 54.28 245 ASP A N 1
ATOM 1887 C CA . ASP A 1 245 ? -17.843 1.530 2.822 1.00 54.28 245 ASP A CA 1
ATOM 1888 C C . ASP A 1 245 ? -19.122 2.382 2.779 1.00 54.28 245 ASP A C 1
ATOM 1890 O O . ASP A 1 245 ? -19.822 2.537 3.788 1.00 54.28 245 ASP A O 1
ATOM 1894 N N . ILE A 1 246 ? -19.399 3.014 1.637 1.00 52.03 246 ILE A N 1
ATOM 1895 C CA . ILE A 1 246 ? -20.687 3.659 1.429 1.00 52.03 246 ILE A CA 1
ATOM 1896 C C . ILE A 1 246 ? -21.680 2.511 1.391 1.00 52.03 246 ILE A C 1
ATOM 1898 O O . ILE A 1 246 ? -21.621 1.678 0.486 1.00 52.03 246 ILE A O 1
ATOM 1902 N N . ASP A 1 247 ? -22.577 2.435 2.372 1.00 57.22 247 ASP A N 1
ATOM 1903 C CA . ASP A 1 247 ? -23.617 1.424 2.324 1.00 57.22 247 ASP A CA 1
ATOM 1904 C C . ASP A 1 247 ? -24.446 1.670 1.058 1.00 57.22 247 ASP A C 1
ATOM 1906 O O . ASP A 1 247 ? -25.211 2.631 0.955 1.00 57.22 247 ASP A O 1
ATOM 1910 N N . ALA A 1 248 ? -24.251 0.822 0.047 1.00 56.19 248 ALA A N 1
ATOM 1911 C CA . ALA A 1 248 ? -24.983 0.906 -1.207 1.00 56.19 248 ALA A CA 1
ATOM 1912 C C . ALA A 1 248 ? -26.504 0.808 -0.980 1.00 56.19 248 ALA A C 1
ATOM 1914 O O . ALA A 1 248 ? -27.275 1.267 -1.824 1.00 56.19 248 ALA A O 1
ATOM 1915 N N . CYS A 1 249 ? -26.947 0.272 0.166 1.00 60.53 249 CYS A N 1
ATOM 1916 C CA . CYS A 1 249 ? -28.343 0.304 0.580 1.00 60.53 249 CYS A CA 1
ATOM 1917 C C . CYS A 1 249 ? -28.804 1.702 1.042 1.00 60.53 249 CYS A C 1
ATOM 1919 O O . CYS A 1 249 ? -29.963 2.060 0.831 1.00 60.53 249 CYS A O 1
ATOM 1921 N N . ASP A 1 250 ? -27.916 2.535 1.581 1.00 55.66 250 ASP A N 1
ATOM 1922 C CA . ASP A 1 250 ? -28.239 3.890 2.052 1.00 55.66 250 ASP A CA 1
ATOM 1923 C C . ASP A 1 250 ? -28.241 4.939 0.926 1.00 55.66 250 ASP A C 1
ATOM 1925 O O . ASP A 1 250 ? -28.839 6.008 1.070 1.00 55.66 250 ASP A O 1
ATOM 1929 N N . MET A 1 251 ? -27.637 4.632 -0.229 1.00 52.22 251 MET A N 1
ATOM 1930 C CA . MET A 1 251 ? -27.658 5.490 -1.429 1.00 52.22 251 MET A CA 1
ATOM 1931 C C . MET A 1 251 ? -28.956 5.396 -2.250 1.00 52.22 251 MET A C 1
ATOM 1933 O O . MET A 1 251 ? -29.113 6.100 -3.249 1.00 52.22 251 MET A O 1
ATOM 1937 N N . GLY A 1 252 ? -29.901 4.554 -1.825 1.00 54.56 252 GLY A N 1
ATOM 1938 C CA . GLY A 1 252 ? -31.130 4.255 -2.552 1.00 54.56 252 GLY A CA 1
ATOM 1939 C C . GLY A 1 252 ? -30.998 2.974 -3.375 1.00 54.56 252 GLY A C 1
ATOM 1940 O O . GLY A 1 252 ? -30.263 2.907 -4.358 1.00 54.56 252 GLY A O 1
ATOM 1941 N N . HIS A 1 253 ? -31.757 1.951 -2.984 1.00 77.81 253 HIS A N 1
ATOM 1942 C CA . HIS A 1 253 ? -31.750 0.632 -3.611 1.00 77.81 253 HIS A CA 1
ATOM 1943 C C . HIS A 1 253 ? -33.123 0.255 -4.177 1.00 77.81 253 HIS A C 1
ATOM 1945 O O . HIS A 1 253 ? -34.155 0.811 -3.807 1.00 77.81 253 HIS A O 1
ATOM 1951 N N . SER A 1 254 ? -33.146 -0.763 -5.037 1.00 77.31 254 SER A N 1
ATOM 1952 C CA . SER A 1 254 ? -34.369 -1.274 -5.676 1.00 77.31 254 SER A CA 1
ATOM 1953 C C . SER A 1 254 ? -34.866 -2.616 -5.120 1.00 77.31 254 SER A C 1
ATOM 1955 O O . SER A 1 254 ? -35.791 -3.201 -5.676 1.00 77.31 254 SER A O 1
ATOM 1957 N N . CYS A 1 255 ? -34.281 -3.108 -4.021 1.00 78.75 255 CYS A N 1
ATOM 1958 C CA . CYS A 1 255 ? -34.743 -4.331 -3.362 1.00 78.75 255 CYS A CA 1
ATOM 1959 C C . CYS A 1 255 ? -36.156 -4.187 -2.796 1.00 78.75 255 CYS A C 1
ATOM 1961 O O . CYS A 1 255 ? -36.430 -3.245 -2.055 1.00 78.75 255 CYS A O 1
ATOM 1963 N N . GLN A 1 256 ? -37.023 -5.162 -3.083 1.00 84.50 256 GLN A N 1
ATOM 1964 C CA . GLN A 1 256 ? -38.385 -5.203 -2.544 1.00 84.50 256 GLN A CA 1
ATOM 1965 C C . GLN A 1 256 ? -38.414 -5.496 -1.039 1.00 84.50 256 GLN A C 1
ATOM 1967 O O . GLN A 1 256 ? -39.265 -4.967 -0.331 1.00 84.50 256 GLN A O 1
ATOM 1972 N N . HIS A 1 257 ? -37.525 -6.370 -0.561 1.00 87.69 257 HIS A N 1
ATOM 1973 C CA . HIS A 1 257 ? -37.443 -6.758 0.847 1.00 87.69 257 HIS A CA 1
ATOM 1974 C C . HIS A 1 257 ? -36.135 -6.262 1.470 1.00 87.69 257 HIS A C 1
ATOM 1976 O O . HIS A 1 257 ? -36.033 -5.106 1.864 1.00 87.69 257 HIS A O 1
ATOM 1982 N N . ILE A 1 258 ? -35.131 -7.129 1.570 1.00 81.50 258 ILE A N 1
ATOM 1983 C CA . ILE A 1 258 ? -33.895 -6.854 2.295 1.00 81.50 258 ILE A CA 1
ATOM 1984 C C . ILE A 1 258 ? -32.832 -6.445 1.281 1.00 81.50 258 ILE A C 1
ATOM 1986 O O . ILE A 1 258 ? -32.576 -7.184 0.332 1.00 81.50 258 ILE A O 1
ATOM 1990 N N . CYS A 1 259 ? -32.194 -5.301 1.497 1.00 77.75 259 CYS A N 1
ATOM 1991 C CA . CYS A 1 259 ? -30.964 -4.939 0.807 1.00 77.75 259 CYS A CA 1
ATOM 1992 C C . CYS A 1 259 ? -29.761 -5.409 1.626 1.00 77.75 259 CYS A C 1
ATOM 1994 O O . CYS A 1 259 ? -29.734 -5.258 2.847 1.00 77.75 259 CYS A O 1
ATOM 1996 N N . VAL A 1 260 ? -28.784 -6.013 0.958 1.00 77.75 260 VAL A N 1
ATOM 1997 C CA . VAL A 1 260 ? -27.519 -6.424 1.560 1.00 77.75 260 VAL A CA 1
ATOM 1998 C C . VAL A 1 260 ? -26.395 -5.785 0.759 1.00 77.75 260 VAL A C 1
ATOM 2000 O O . VAL A 1 260 ? -26.175 -6.137 -0.402 1.00 77.75 260 VAL A O 1
ATOM 2003 N N . SER A 1 261 ? -25.693 -4.838 1.378 1.00 66.62 261 SER A N 1
ATOM 2004 C CA . SER A 1 261 ? -24.515 -4.214 0.780 1.00 66.62 261 SER A CA 1
ATOM 2005 C C . SER A 1 261 ? -23.387 -5.239 0.609 1.00 66.62 261 SER A C 1
ATOM 2007 O O . SER A 1 261 ? -23.202 -6.148 1.422 1.00 66.62 261 SER A O 1
ATOM 2009 N N . SER A 1 262 ? -22.677 -5.111 -0.506 1.00 49.66 262 SER A N 1
ATOM 2010 C CA . SER A 1 262 ? -21.561 -5.942 -0.941 1.00 49.66 262 SER A CA 1
ATOM 2011 C C . SER A 1 262 ? -20.511 -5.026 -1.579 1.00 49.66 262 SER A C 1
ATOM 2013 O O . SER A 1 262 ? -20.478 -4.876 -2.804 1.00 49.66 262 SER A O 1
ATOM 2015 N N . GLY A 1 263 ? -19.699 -4.373 -0.741 1.00 58.59 263 GLY A N 1
ATOM 2016 C CA . GLY A 1 263 ? -18.773 -3.308 -1.148 1.00 58.59 263 GLY A CA 1
ATOM 2017 C C . GLY A 1 263 ? -19.525 -2.129 -1.774 1.00 58.59 263 GLY A C 1
ATOM 2018 O O . GLY A 1 263 ? -20.552 -1.697 -1.250 1.00 58.59 263 GLY A O 1
ATOM 2019 N N . ASN A 1 264 ? -19.095 -1.701 -2.968 1.00 52.38 264 ASN A N 1
ATOM 2020 C CA . ASN A 1 264 ? -19.716 -0.611 -3.743 1.00 52.38 264 ASN A CA 1
ATOM 2021 C C . ASN A 1 264 ? -21.050 -0.985 -4.436 1.00 52.38 264 ASN A C 1
ATOM 2023 O O . ASN A 1 264 ? -21.578 -0.201 -5.225 1.00 52.38 264 ASN A O 1
ATOM 2027 N N . SER A 1 265 ? -21.590 -2.186 -4.202 1.00 50.59 265 SER A N 1
ATOM 2028 C CA . SER A 1 265 ? -22.838 -2.685 -4.799 1.00 50.59 265 SER A CA 1
ATOM 2029 C C . SER A 1 265 ? -23.767 -3.270 -3.730 1.00 50.59 265 SER A C 1
ATOM 2031 O O . SER A 1 265 ? -23.399 -3.392 -2.562 1.00 50.59 265 SER A O 1
ATOM 2033 N N . TYR A 1 266 ? -24.987 -3.647 -4.104 1.00 75.69 266 TYR A N 1
ATOM 2034 C CA . TYR A 1 266 ? -25.922 -4.347 -3.226 1.00 75.69 266 TYR A CA 1
ATOM 2035 C C . TYR A 1 266 ? -26.570 -5.532 -3.938 1.00 75.69 266 TYR A C 1
ATOM 2037 O O . TYR A 1 266 ? -26.724 -5.544 -5.159 1.00 75.69 266 TYR A O 1
ATOM 2045 N N . HIS A 1 267 ? -26.994 -6.522 -3.161 1.00 81.12 267 HIS A N 1
ATOM 2046 C CA . HIS A 1 267 ? -27.868 -7.590 -3.634 1.00 81.12 267 HIS A CA 1
ATOM 2047 C C . HIS A 1 267 ? -29.097 -7.700 -2.738 1.00 81.12 267 HIS A C 1
ATOM 2049 O O . HIS A 1 267 ? -29.071 -7.348 -1.557 1.00 81.12 267 HIS A O 1
ATOM 2055 N N . CYS A 1 268 ? -30.192 -8.193 -3.304 1.00 83.25 268 CYS A N 1
ATOM 2056 C CA . CYS A 1 268 ? -31.453 -8.298 -2.593 1.00 83.25 268 CYS A CA 1
ATOM 2057 C C . CYS A 1 268 ? -31.623 -9.687 -1.976 1.00 83.25 268 CYS A C 1
ATOM 2059 O O . CYS A 1 268 ? -31.268 -10.706 -2.568 1.00 83.25 268 CYS A O 1
ATOM 2061 N N . LYS A 1 269 ? -32.196 -9.734 -0.775 1.00 89.12 269 LYS A N 1
ATOM 2062 C CA . LYS A 1 269 ? -32.642 -10.960 -0.112 1.00 89.12 269 LYS A CA 1
ATOM 2063 C C . LYS A 1 269 ? -34.114 -10.850 0.250 1.00 89.12 269 LYS A C 1
ATOM 2065 O O . LYS A 1 269 ? -34.649 -9.764 0.463 1.00 89.12 269 LYS A O 1
ATOM 2070 N N . CYS A 1 270 ? -34.765 -11.999 0.360 1.00 89.12 270 CYS A N 1
ATOM 2071 C CA . CYS A 1 270 ? -36.166 -12.079 0.738 1.00 89.12 270 CYS A CA 1
ATOM 2072 C C . CYS A 1 270 ? -36.323 -12.490 2.204 1.00 89.12 270 CYS A C 1
ATOM 2074 O O . CYS A 1 270 ? -35.516 -13.250 2.739 1.00 89.12 270 CYS A O 1
ATOM 2076 N N . HIS A 1 271 ? -37.387 -12.007 2.851 1.00 83.50 271 HIS A N 1
ATOM 2077 C CA . HIS A 1 271 ? -37.809 -12.523 4.150 1.00 83.50 271 HIS A CA 1
ATOM 2078 C C . HIS A 1 271 ? -38.187 -14.010 4.069 1.00 83.50 271 HIS A C 1
ATOM 2080 O O . HIS A 1 271 ? -38.506 -14.537 3.001 1.00 83.50 271 HIS A O 1
ATOM 2086 N N . SER A 1 272 ? -38.170 -14.686 5.220 1.00 84.94 272 SER A N 1
ATOM 2087 C CA . SER A 1 272 ? -38.543 -16.100 5.322 1.00 84.94 272 SER A CA 1
ATOM 2088 C C . SER A 1 272 ? -39.925 -16.362 4.705 1.00 84.94 272 SER A C 1
ATOM 2090 O O . SER A 1 272 ? -40.871 -15.624 4.968 1.00 84.94 272 SER A O 1
ATOM 2092 N N . GLY A 1 273 ? -40.030 -17.400 3.870 1.00 79.88 273 GLY A N 1
ATOM 2093 C CA . GLY A 1 273 ? -41.252 -17.746 3.126 1.00 79.88 273 GLY A CA 1
ATOM 2094 C C . GLY A 1 273 ? -41.329 -17.193 1.696 1.00 79.88 273 GLY A C 1
ATOM 2095 O O . GLY A 1 273 ? -42.221 -17.588 0.943 1.00 79.88 273 GLY A O 1
ATOM 2096 N N . PHE A 1 274 ? -40.374 -16.353 1.289 1.00 88.25 274 PHE A N 1
ATOM 2097 C CA . PHE A 1 274 ? -40.298 -15.774 -0.052 1.00 88.25 274 PHE A CA 1
ATOM 2098 C C . PHE A 1 274 ? -39.014 -16.194 -0.787 1.00 88.25 274 PHE A C 1
ATOM 2100 O O . PHE A 1 274 ? -37.986 -16.459 -0.162 1.00 88.25 274 PHE A O 1
ATOM 2107 N N . VAL A 1 275 ? -39.073 -16.251 -2.116 1.00 86.38 275 VAL A N 1
ATOM 2108 C CA . VAL A 1 275 ? -37.965 -16.570 -3.027 1.00 86.38 275 VAL A CA 1
ATOM 2109 C C . VAL A 1 275 ? -37.687 -15.357 -3.906 1.00 86.38 275 VAL A C 1
ATOM 2111 O O . VAL A 1 275 ? -38.619 -14.687 -4.344 1.00 86.38 275 VAL A O 1
ATOM 2114 N N . LEU A 1 276 ? -36.406 -15.063 -4.125 1.00 89.94 276 LEU A N 1
ATOM 2115 C CA . LEU A 1 276 ? -35.977 -13.974 -4.997 1.00 89.94 276 LEU A CA 1
ATOM 2116 C C . LEU A 1 276 ? -36.291 -14.341 -6.452 1.00 89.94 276 LEU A C 1
ATOM 2118 O O . LEU A 1 276 ? -35.959 -15.442 -6.887 1.00 89.94 276 LEU A O 1
ATOM 2122 N N . ASN A 1 277 ? -36.950 -13.437 -7.169 1.00 86.06 277 ASN A N 1
ATOM 2123 C CA . ASN A 1 277 ? -37.306 -13.612 -8.573 1.00 86.06 277 ASN A CA 1
ATOM 2124 C C . ASN A 1 277 ? -36.080 -13.419 -9.485 1.00 86.06 277 ASN A C 1
ATOM 2126 O O . ASN A 1 277 ? -35.053 -12.885 -9.062 1.00 86.06 277 ASN A O 1
ATOM 2130 N N . ASP A 1 278 ? -36.211 -13.794 -10.761 1.00 86.81 278 ASP A N 1
ATOM 2131 C CA . ASP A 1 278 ? -35.133 -13.699 -11.762 1.00 86.81 278 ASP A CA 1
ATOM 2132 C C . ASP A 1 278 ? -34.681 -12.255 -12.050 1.00 86.81 278 ASP A C 1
ATOM 2134 O O . ASP A 1 278 ? -33.586 -12.036 -12.562 1.00 86.81 278 ASP A O 1
ATOM 2138 N N . ASP A 1 279 ? -35.491 -11.254 -11.687 1.00 80.62 279 ASP A N 1
ATOM 2139 C CA . ASP A 1 279 ? -35.109 -9.838 -11.758 1.00 80.62 279 ASP A CA 1
ATOM 2140 C C . ASP A 1 279 ? -34.098 -9.420 -10.672 1.00 80.62 279 ASP A C 1
ATOM 2142 O O . ASP A 1 279 ? -33.630 -8.278 -10.670 1.00 80.62 279 ASP A O 1
ATOM 2146 N N . LEU A 1 280 ? -33.778 -10.336 -9.746 1.00 82.31 280 LEU A N 1
ATOM 2147 C CA . LEU A 1 280 ? -32.866 -10.179 -8.611 1.00 82.31 280 LEU A CA 1
ATOM 2148 C C . LEU A 1 280 ? -33.237 -9.039 -7.649 1.00 82.31 280 LEU A C 1
ATOM 2150 O O . LEU A 1 280 ? -32.414 -8.630 -6.826 1.00 82.31 280 LEU A O 1
ATOM 2154 N N . ARG A 1 281 ? -34.468 -8.526 -7.727 1.00 81.94 281 ARG A N 1
ATOM 2155 C CA . ARG A 1 281 ? -34.943 -7.352 -6.975 1.00 81.94 281 ARG A CA 1
ATOM 2156 C C . ARG A 1 281 ? -36.240 -7.624 -6.226 1.00 81.94 281 ARG A C 1
ATOM 2158 O O . ARG A 1 281 ? -36.405 -7.121 -5.111 1.00 81.94 281 ARG A O 1
ATOM 2165 N N . THR A 1 282 ? -37.143 -8.413 -6.805 1.00 87.50 282 THR A N 1
ATOM 2166 C CA . THR A 1 282 ? -38.462 -8.723 -6.246 1.00 87.50 282 THR A CA 1
ATOM 2167 C C . THR A 1 282 ? -38.524 -10.131 -5.649 1.00 87.50 282 THR A C 1
ATOM 2169 O O . THR A 1 282 ? -37.708 -10.999 -5.943 1.00 87.50 282 THR A O 1
ATOM 2172 N N . CYS A 1 283 ? -39.481 -10.353 -4.753 1.00 89.69 283 CYS A N 1
ATOM 2173 C CA . CYS A 1 283 ? -39.642 -11.558 -3.953 1.00 89.69 283 CYS A CA 1
ATOM 2174 C C . CYS A 1 283 ? -41.062 -12.122 -4.108 1.00 89.69 283 CYS A C 1
ATOM 2176 O O . CYS A 1 283 ? -42.042 -11.406 -3.897 1.00 89.69 283 CYS A O 1
ATOM 2178 N N . SER A 1 284 ? -41.188 -13.416 -4.409 1.00 87.81 284 SER A N 1
ATOM 2179 C CA . SER A 1 284 ? -42.468 -14.130 -4.534 1.00 87.81 284 SER A CA 1
ATOM 2180 C C . SER A 1 284 ? -42.633 -15.205 -3.457 1.00 87.81 284 SER A C 1
ATOM 2182 O O . SER A 1 284 ? -41.659 -15.738 -2.932 1.00 87.81 284 SER A O 1
ATOM 2184 N N . ILE A 1 285 ? -43.875 -15.508 -3.067 1.00 84.69 285 ILE A N 1
ATOM 2185 C CA . ILE A 1 285 ? -44.156 -16.537 -2.054 1.00 84.69 285 ILE A CA 1
ATOM 2186 C C . ILE A 1 285 ? -43.751 -17.903 -2.608 1.00 84.69 285 ILE A C 1
ATOM 2188 O O . ILE A 1 285 ? -44.051 -18.239 -3.755 1.00 84.69 285 ILE A O 1
ATOM 2192 N N . ARG A 1 286 ? -43.089 -18.710 -1.777 1.00 61.94 286 ARG A N 1
ATOM 2193 C CA . ARG A 1 286 ? -42.643 -20.061 -2.127 1.00 61.94 286 ARG A CA 1
ATOM 2194 C C . ARG A 1 286 ? -43.857 -20.991 -2.295 1.00 61.94 286 ARG A C 1
ATOM 2196 O O . ARG A 1 286 ? -44.249 -21.674 -1.357 1.00 61.94 286 ARG A O 1
ATOM 2203 N N . GLY A 1 287 ? -44.455 -20.984 -3.488 1.00 60.75 287 GLY A N 1
ATOM 2204 C CA . GLY A 1 287 ? -45.565 -21.860 -3.877 1.00 60.75 287 GLY A CA 1
ATOM 2205 C C . GLY A 1 287 ? -46.797 -21.119 -4.398 1.00 60.75 287 GLY A C 1
ATOM 2206 O O . GLY A 1 287 ? -47.796 -21.010 -3.698 1.00 60.75 287 GLY A O 1
ATOM 2207 N N . ALA A 1 288 ? -46.753 -20.673 -5.653 1.00 46.47 288 ALA A N 1
ATOM 2208 C CA . ALA A 1 288 ? -47.946 -20.326 -6.428 1.00 46.47 288 ALA A CA 1
ATOM 2209 C C . ALA A 1 288 ? -47.783 -20.822 -7.873 1.00 46.47 288 ALA A C 1
ATOM 2211 O O . ALA A 1 288 ? -47.733 -20.053 -8.825 1.00 46.47 288 ALA A O 1
ATOM 2212 N N . GLY A 1 289 ? -47.644 -22.139 -8.020 1.00 41.94 289 GLY A N 1
ATOM 2213 C CA . GLY A 1 289 ? -47.803 -22.835 -9.289 1.00 41.94 289 GLY A CA 1
ATOM 2214 C C . GLY A 1 289 ? -48.971 -23.807 -9.169 1.00 41.94 289 GLY A C 1
ATOM 2215 O O . GLY A 1 289 ? -48.986 -24.608 -8.242 1.00 41.94 289 GLY A O 1
ATOM 2216 N N . ALA A 1 290 ? -49.893 -23.733 -10.132 1.00 44.75 290 ALA A N 1
ATOM 2217 C CA . ALA A 1 290 ? -51.068 -24.585 -10.347 1.00 44.75 290 ALA A CA 1
ATOM 2218 C C . ALA A 1 290 ? -52.369 -24.185 -9.625 1.00 44.75 290 ALA A C 1
ATOM 2220 O O . ALA A 1 290 ? -52.717 -24.730 -8.588 1.00 44.75 290 ALA A O 1
ATOM 2221 N N . TYR A 1 291 ? -53.162 -23.335 -10.284 1.00 35.22 291 TYR A N 1
ATOM 2222 C CA . TYR A 1 291 ? -54.587 -23.612 -10.497 1.00 35.22 291 TYR A CA 1
ATOM 2223 C C . TYR A 1 291 ? -54.960 -23.133 -11.900 1.00 35.22 291 TYR A C 1
ATOM 2225 O O . TYR A 1 291 ? -55.036 -21.938 -12.174 1.00 35.22 291 TYR A O 1
ATOM 2233 N N . GLY A 1 292 ? -55.107 -24.093 -12.812 1.00 36.38 292 GLY A N 1
ATOM 2234 C CA . GLY A 1 292 ? -55.651 -23.857 -14.139 1.00 36.38 292 GLY A CA 1
ATOM 2235 C C . GLY A 1 292 ? -57.171 -23.771 -14.075 1.00 36.38 292 GLY A C 1
ATOM 2236 O O . GLY A 1 292 ? -57.817 -24.643 -13.502 1.00 36.38 292 GLY A O 1
ATOM 2237 N N . HIS A 1 293 ? -57.727 -22.747 -14.712 1.00 36.56 293 HIS A N 1
ATOM 2238 C CA . HIS A 1 293 ? -59.092 -22.763 -15.214 1.00 36.56 293 HIS A CA 1
ATOM 2239 C C . HIS A 1 293 ? -59.050 -22.258 -16.655 1.00 36.56 293 HIS A C 1
ATOM 2241 O O . HIS A 1 293 ? -58.591 -21.148 -16.920 1.00 36.56 293 HIS A O 1
ATOM 2247 N N . GLY A 1 294 ? -59.448 -23.128 -17.584 1.00 30.27 294 GLY A N 1
ATOM 2248 C CA . GLY A 1 294 ? -59.629 -22.784 -18.988 1.00 30.27 294 GLY A CA 1
ATOM 2249 C C . GLY A 1 294 ? -60.871 -21.923 -19.194 1.00 30.27 294 GLY A C 1
ATOM 2250 O O . GLY A 1 294 ? -61.818 -22.010 -18.418 1.00 30.27 294 GLY A O 1
ATOM 2251 N N . ASP A 1 295 ? -60.856 -21.087 -20.229 1.00 30.61 295 ASP A N 1
ATOM 2252 C CA . ASP A 1 295 ? -61.626 -21.352 -21.448 1.00 30.61 295 ASP A CA 1
ATOM 2253 C C . ASP A 1 295 ? -61.410 -20.262 -22.515 1.00 30.61 295 ASP A C 1
ATOM 2255 O O . ASP A 1 295 ? -61.131 -19.107 -22.206 1.00 30.61 295 ASP A O 1
ATOM 2259 N N . SER A 1 296 ? -61.667 -20.656 -23.770 1.00 31.08 296 SER A N 1
ATOM 2260 C CA . SER A 1 296 ? -61.978 -19.817 -24.949 1.00 31.08 296 SER A CA 1
ATOM 2261 C C . SER A 1 29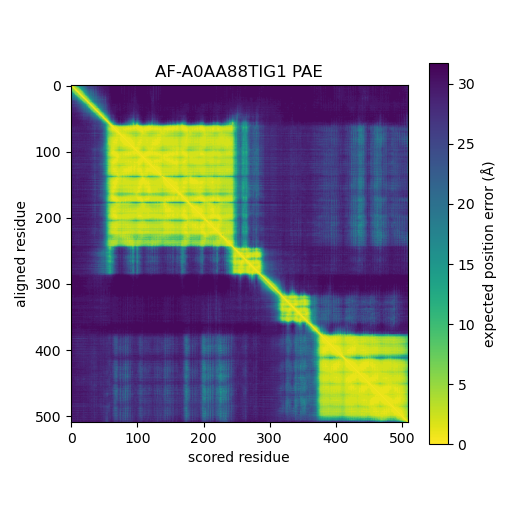6 ? -60.840 -19.387 -25.895 1.00 31.08 296 SER A C 1
ATOM 2263 O O . SER A 1 296 ? -60.378 -18.254 -25.916 1.00 31.08 296 SER A O 1
ATOM 2265 N N . VAL A 1 297 ? -60.459 -20.332 -26.762 1.00 30.33 297 VAL A N 1
ATOM 2266 C CA . VAL A 1 297 ? -60.534 -20.262 -28.241 1.00 30.33 297 VAL A CA 1
ATOM 2267 C C . VAL A 1 297 ? -60.462 -18.872 -28.915 1.00 30.33 297 VAL A C 1
ATOM 2269 O O . VAL A 1 297 ? -61.451 -18.151 -28.956 1.00 30.33 297 VAL A O 1
ATOM 2272 N N . HIS A 1 298 ? -59.384 -18.627 -29.677 1.00 31.91 298 HIS A N 1
ATOM 2273 C CA . HIS A 1 298 ? -59.492 -18.312 -31.113 1.00 31.91 298 HIS A CA 1
ATOM 2274 C C . HIS A 1 298 ? -58.196 -18.634 -31.885 1.00 31.91 298 HIS A C 1
ATOM 2276 O O . HIS A 1 298 ? -57.097 -18.241 -31.508 1.00 31.91 298 HIS A O 1
ATOM 2282 N N . LYS A 1 299 ? -58.363 -19.389 -32.981 1.00 32.75 299 LYS A N 1
ATOM 2283 C CA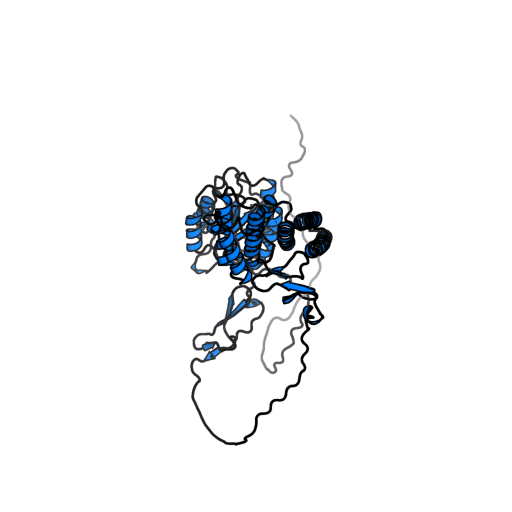 . LYS A 1 299 ? -57.359 -19.739 -33.998 1.00 32.75 299 LYS A CA 1
ATOM 2284 C C . LYS A 1 299 ? -57.021 -18.533 -34.881 1.00 32.75 299 LYS A C 1
ATOM 2286 O O . LYS A 1 299 ? -57.925 -17.803 -35.276 1.00 32.75 299 LYS A O 1
ATOM 2291 N N . GLY A 1 300 ? -55.766 -18.450 -35.322 1.00 28.52 300 GLY A N 1
ATOM 2292 C CA . GLY A 1 300 ? -55.348 -17.590 -36.429 1.00 28.52 300 GLY A CA 1
ATOM 2293 C C . GLY A 1 300 ? -53.898 -17.832 -36.846 1.00 28.52 300 GLY A C 1
ATOM 2294 O O . GLY A 1 300 ? -52.987 -17.215 -36.309 1.00 28.52 300 GLY A O 1
ATOM 2295 N N . ASP A 1 301 ? -53.695 -18.731 -37.809 1.00 32.16 301 ASP A N 1
ATOM 2296 C CA . ASP A 1 301 ? -52.434 -18.935 -38.530 1.00 32.16 301 ASP A CA 1
ATOM 2297 C C . ASP A 1 301 ? -51.966 -17.658 -39.256 1.00 32.16 301 ASP A C 1
ATOM 2299 O O . ASP A 1 301 ? -52.778 -17.021 -39.929 1.00 32.16 301 ASP A O 1
ATOM 2303 N N . ARG A 1 302 ? -50.648 -17.377 -39.272 1.00 31.72 302 ARG A N 1
ATOM 2304 C CA . ARG A 1 302 ? -49.815 -17.299 -40.503 1.00 31.72 302 ARG A CA 1
ATOM 2305 C C . ARG A 1 302 ? -48.448 -16.617 -40.310 1.00 31.72 302 ARG A C 1
ATOM 2307 O O . ARG A 1 302 ? -48.352 -15.479 -39.883 1.00 31.72 302 ARG A O 1
ATOM 2314 N N . LYS A 1 303 ? -47.457 -17.304 -40.895 1.00 29.12 303 LYS A N 1
ATOM 2315 C CA . LYS A 1 303 ? -46.318 -16.823 -41.708 1.00 29.12 303 LYS A CA 1
ATOM 2316 C C . LYS A 1 303 ? -45.184 -16.007 -41.068 1.00 29.12 303 LYS A C 1
ATOM 2318 O O . LYS A 1 303 ? -45.295 -14.821 -40.799 1.00 29.12 303 LYS A O 1
ATOM 2323 N N . LYS A 1 304 ? -44.010 -16.654 -41.120 1.00 38.12 304 LYS A N 1
ATOM 2324 C CA . LYS A 1 304 ? -42.693 -16.077 -41.434 1.00 38.12 304 LYS A CA 1
ATOM 2325 C C . LYS A 1 304 ? -42.777 -14.892 -42.407 1.00 38.12 304 LYS A C 1
ATOM 2327 O O . LYS A 1 304 ? -43.293 -15.051 -43.517 1.00 38.12 304 LYS A O 1
ATOM 2332 N N . LYS A 1 305 ? -42.100 -13.803 -42.050 1.00 28.53 305 LYS A N 1
ATOM 2333 C CA . LYS A 1 305 ? -41.367 -12.948 -42.986 1.00 28.53 305 LYS A CA 1
ATOM 2334 C C . LYS A 1 305 ? -40.155 -12.345 -42.275 1.00 28.53 305 LYS A C 1
ATOM 2336 O O . LYS A 1 305 ? -40.303 -11.685 -41.255 1.00 28.53 305 LYS A O 1
ATOM 2341 N N . ASN A 1 306 ? -38.980 -12.625 -42.835 1.00 33.47 306 ASN A N 1
ATOM 2342 C CA . ASN A 1 306 ? -37.848 -11.713 -42.775 1.00 33.47 306 ASN A CA 1
ATOM 2343 C C . ASN A 1 306 ? -38.300 -10.383 -43.375 1.00 33.47 306 ASN A C 1
ATOM 2345 O O . ASN A 1 306 ? -38.944 -10.422 -44.419 1.00 33.47 306 ASN A O 1
ATOM 2349 N N . ASP A 1 307 ? -37.920 -9.274 -42.756 1.00 29.27 307 ASP A N 1
ATOM 2350 C CA . ASP A 1 307 ? -37.477 -8.073 -43.457 1.00 29.27 307 ASP A CA 1
ATOM 2351 C C . ASP A 1 307 ? -36.581 -7.288 -42.494 1.00 29.27 307 ASP A C 1
ATOM 2353 O O . ASP A 1 307 ? -36.960 -6.945 -41.374 1.00 29.27 307 ASP A O 1
ATOM 2357 N N . ALA A 1 308 ? -35.344 -7.082 -42.934 1.00 33.34 308 ALA A N 1
ATOM 2358 C CA . ALA A 1 308 ? -34.435 -6.106 -42.375 1.00 33.34 308 ALA A CA 1
ATOM 2359 C C . ALA A 1 308 ? -34.978 -4.702 -42.671 1.00 33.34 308 ALA A C 1
ATOM 2361 O O . ALA A 1 308 ? -35.356 -4.445 -43.810 1.00 33.34 308 ALA A O 1
ATOM 2362 N N . ASN A 1 309 ? -34.941 -3.783 -41.704 1.00 29.86 309 ASN A N 1
ATOM 2363 C CA . ASN A 1 309 ? -34.247 -2.516 -41.922 1.00 29.86 309 ASN A CA 1
ATOM 2364 C C . ASN A 1 309 ? -33.939 -1.779 -40.612 1.00 29.86 309 ASN A C 1
ATOM 2366 O O . ASN A 1 309 ? -34.632 -1.901 -39.605 1.00 29.86 309 ASN A O 1
ATOM 2370 N N . GLN A 1 310 ? -32.849 -1.036 -40.709 1.00 35.94 310 GLN A N 1
ATOM 2371 C CA . GLN A 1 310 ? -32.102 -0.257 -39.741 1.00 35.94 310 GLN A CA 1
ATOM 2372 C C . GLN A 1 310 ? -32.887 0.942 -39.184 1.00 35.94 310 GLN A C 1
ATOM 2374 O O . GLN A 1 310 ? -33.674 1.563 -39.896 1.00 35.94 310 GLN A O 1
ATOM 2379 N N . ASN A 1 311 ? -32.614 1.304 -37.926 1.00 31.14 311 ASN A N 1
ATOM 2380 C CA . ASN A 1 311 ? -31.926 2.553 -37.562 1.00 31.14 311 ASN A CA 1
ATOM 2381 C C . ASN A 1 311 ? -31.905 2.727 -36.036 1.00 31.14 311 ASN A C 1
ATOM 2383 O O . ASN A 1 311 ? -32.941 2.717 -35.377 1.00 31.14 311 ASN A O 1
ATOM 2387 N N . GLY A 1 312 ? -30.704 2.907 -35.495 1.00 30.55 312 GLY A N 1
ATOM 2388 C CA . GLY A 1 312 ? -30.434 3.213 -34.095 1.00 30.55 312 GLY A CA 1
ATOM 2389 C C . GLY A 1 312 ? -28.938 3.446 -33.942 1.00 30.55 312 GLY A C 1
ATOM 2390 O O . GLY A 1 312 ? -28.176 2.496 -33.798 1.00 30.55 312 GLY A O 1
ATOM 2391 N N . GLU A 1 313 ? -28.539 4.703 -34.105 1.00 36.03 313 GLU A N 1
ATOM 2392 C CA . GLU A 1 313 ? -27.168 5.211 -34.130 1.00 36.03 313 GLU A CA 1
ATOM 2393 C C . GLU A 1 313 ? -26.338 4.733 -32.929 1.00 36.03 313 GLU A C 1
ATOM 2395 O O . GLU A 1 313 ? -26.637 5.040 -31.776 1.00 36.03 313 GLU A O 1
ATOM 2400 N N . ALA A 1 314 ? -25.249 4.022 -33.225 1.00 33.69 314 ALA A N 1
ATOM 2401 C CA . ALA A 1 314 ? -24.122 3.829 -32.329 1.00 33.69 314 ALA A CA 1
ATOM 2402 C C . ALA A 1 314 ? -22.903 4.501 -32.969 1.00 33.69 314 ALA A C 1
ATOM 2404 O O . ALA A 1 314 ? -22.614 4.295 -34.147 1.00 33.69 314 ALA A O 1
ATOM 2405 N N . SER A 1 315 ? -22.222 5.331 -32.182 1.00 39.22 315 SER A N 1
ATOM 2406 C CA . SER A 1 315 ? -20.967 6.005 -32.516 1.00 39.22 315 SER A CA 1
ATOM 2407 C C . SER A 1 315 ? -19.961 4.999 -33.099 1.00 39.22 315 SER A C 1
ATOM 2409 O O . SER A 1 315 ? -19.421 4.143 -32.401 1.00 39.22 315 SER A O 1
ATOM 2411 N N . ALA A 1 316 ? -19.748 5.081 -34.413 1.00 42.00 316 ALA A N 1
ATOM 2412 C CA . ALA A 1 316 ? -18.792 4.253 -35.129 1.00 42.00 316 ALA A CA 1
ATOM 2413 C C . ALA A 1 316 ? -17.369 4.754 -34.845 1.00 42.00 316 ALA A C 1
ATOM 2415 O O . ALA A 1 316 ? -16.983 5.845 -35.264 1.00 42.00 316 ALA A O 1
ATOM 2416 N N . SER A 1 317 ? -16.585 3.940 -34.142 1.00 49.91 317 SER A N 1
ATOM 2417 C CA . SER A 1 317 ? -15.123 3.954 -34.229 1.00 49.91 317 SER A CA 1
ATOM 2418 C C . SER A 1 317 ? -14.740 3.778 -35.700 1.00 49.91 317 SER A C 1
ATOM 2420 O O . SER A 1 317 ? -15.058 2.743 -36.284 1.00 49.91 317 SER A O 1
ATOM 2422 N N . MET A 1 318 ? -14.113 4.783 -36.318 1.00 54.53 318 MET A N 1
ATOM 2423 C CA . MET A 1 318 ? -13.589 4.652 -37.682 1.00 54.53 318 MET A CA 1
ATOM 2424 C C . MET A 1 318 ? -12.550 3.528 -37.721 1.00 54.53 318 MET A C 1
ATOM 2426 O O . MET A 1 318 ? -11.551 3.587 -37.016 1.00 54.53 318 MET A O 1
ATOM 2430 N N . ASP A 1 319 ? -12.800 2.500 -38.528 1.00 64.88 319 ASP A N 1
ATOM 2431 C CA . ASP A 1 319 ? -11.892 1.372 -38.725 1.00 64.88 319 ASP A CA 1
ATOM 2432 C C . ASP A 1 319 ? -10.765 1.789 -39.684 1.00 64.88 319 ASP A C 1
ATOM 2434 O O . ASP A 1 319 ? -10.961 1.884 -40.897 1.00 64.88 319 ASP A O 1
ATOM 2438 N N . ALA A 1 320 ? -9.588 2.089 -39.131 1.00 64.00 320 ALA A N 1
ATOM 2439 C CA . ALA A 1 320 ? -8.443 2.595 -39.885 1.00 64.00 320 ALA A CA 1
ATOM 2440 C C . ALA A 1 320 ? -7.942 1.622 -40.970 1.00 64.00 320 ALA A C 1
ATOM 2442 O O . ALA A 1 320 ? -7.493 2.069 -42.023 1.00 64.00 320 ALA A O 1
ATOM 2443 N N . CYS A 1 321 ? -8.078 0.307 -40.768 1.00 72.50 321 CYS A N 1
ATOM 2444 C CA . CYS A 1 321 ? -7.772 -0.698 -41.788 1.00 72.50 321 CYS A CA 1
ATOM 2445 C C . CYS A 1 321 ? -8.760 -0.662 -42.967 1.00 72.50 321 CYS A C 1
ATOM 2447 O O . CYS A 1 321 ? -8.369 -0.933 -44.102 1.00 72.50 321 CYS A O 1
ATOM 2449 N N . ALA A 1 322 ? -10.023 -0.284 -42.737 1.00 73.81 322 ALA A N 1
ATOM 2450 C CA . ALA A 1 322 ? -11.044 -0.192 -43.785 1.00 73.81 322 ALA A CA 1
ATOM 2451 C C . ALA A 1 322 ? -10.902 1.063 -44.671 1.00 73.81 322 ALA A C 1
ATOM 2453 O O . ALA A 1 322 ? -11.450 1.104 -45.773 1.00 73.81 322 ALA A O 1
ATOM 2454 N N . LEU A 1 323 ? -10.150 2.073 -44.215 1.00 70.94 323 LEU A N 1
ATOM 2455 C CA . LEU A 1 323 ? -9.844 3.302 -44.963 1.00 70.94 323 LEU A CA 1
ATOM 2456 C C . LEU A 1 323 ? -8.649 3.152 -45.928 1.00 70.94 323 LEU A C 1
ATOM 2458 O O . LEU A 1 323 ? -8.340 4.085 -46.669 1.00 70.94 323 LEU A O 1
ATOM 2462 N N . GLY A 1 324 ? -8.021 1.972 -45.952 1.00 63.34 324 GLY A N 1
ATOM 2463 C CA . GLY A 1 324 ? -6.850 1.650 -46.765 1.00 63.34 324 GLY A CA 1
ATOM 2464 C C . GLY A 1 324 ? -5.562 1.661 -45.941 1.00 63.34 324 GLY A C 1
ATOM 2465 O O . GLY A 1 324 ? -5.241 2.646 -45.279 1.00 63.34 324 GLY A O 1
ATOM 2466 N N . HIS A 1 325 ? -4.812 0.559 -46.003 1.00 79.25 325 HIS A N 1
ATOM 2467 C CA . HIS A 1 325 ? -3.565 0.358 -45.267 1.00 79.25 325 HIS A CA 1
ATOM 2468 C C . HIS A 1 325 ? -2.436 -0.145 -46.172 1.00 79.25 325 HIS A C 1
ATOM 2470 O O . HIS A 1 325 ? -2.690 -0.690 -47.245 1.00 79.25 325 HIS A O 1
ATOM 2476 N N . ASP A 1 326 ? -1.189 -0.021 -45.718 1.00 75.19 326 ASP A N 1
ATOM 2477 C CA . ASP A 1 326 ? 0.008 -0.447 -46.456 1.00 75.19 326 ASP A CA 1
ATOM 2478 C C . ASP A 1 326 ? 0.732 -1.660 -45.845 1.00 75.19 326 ASP A C 1
ATOM 2480 O O . ASP A 1 326 ? 1.851 -1.987 -46.238 1.00 75.19 326 ASP A O 1
ATOM 2484 N N . CYS A 1 327 ? 0.074 -2.381 -44.932 1.00 67.62 327 CYS A N 1
ATOM 2485 C CA . CYS A 1 327 ? 0.559 -3.668 -44.438 1.00 67.62 32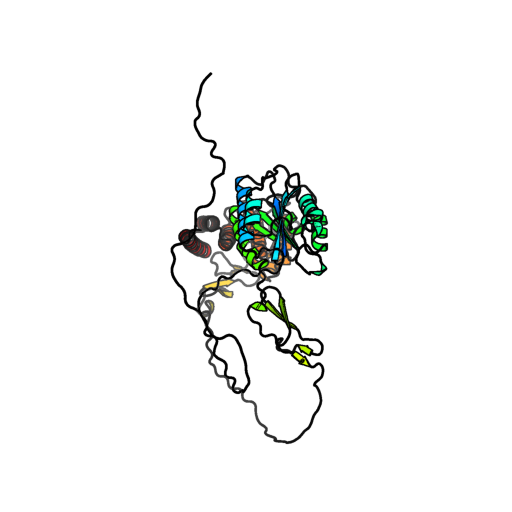7 CYS A CA 1
ATOM 2486 C C . CYS A 1 327 ? 0.703 -4.701 -45.560 1.00 67.62 327 CYS A C 1
ATOM 2488 O O . CYS A 1 327 ? -0.244 -4.940 -46.308 1.00 67.62 327 CYS A O 1
ATOM 2490 N N . GLN A 1 328 ? 1.843 -5.398 -45.600 1.00 63.81 328 GLN A N 1
ATOM 2491 C CA . GLN A 1 328 ? 2.059 -6.525 -46.510 1.00 63.81 328 GLN A CA 1
ATOM 2492 C C . GLN A 1 328 ? 1.132 -7.713 -46.193 1.00 63.81 328 GLN A C 1
ATOM 2494 O O . GLN A 1 328 ? 0.802 -8.476 -47.097 1.00 63.81 328 GLN A O 1
ATOM 2499 N N . HIS A 1 329 ? 0.734 -7.890 -44.926 1.00 74.12 329 HIS A N 1
ATOM 2500 C CA . HIS A 1 329 ? -0.161 -8.970 -44.488 1.00 74.12 329 HIS A CA 1
ATOM 2501 C C . HIS A 1 329 ? -1.350 -8.470 -43.659 1.00 74.12 329 HIS A C 1
ATOM 2503 O O . HIS A 1 329 ? -2.320 -7.972 -44.223 1.00 74.12 329 HIS A O 1
ATOM 2509 N N . THR A 1 330 ? -1.328 -8.634 -42.335 1.00 72.19 330 THR A N 1
ATOM 2510 C CA . THR A 1 330 ? -2.525 -8.455 -41.511 1.00 72.19 330 THR A CA 1
ATOM 2511 C C . THR A 1 330 ? -2.512 -7.074 -40.873 1.00 72.19 330 THR A C 1
ATOM 2513 O O . THR A 1 330 ? -1.626 -6.762 -40.081 1.00 72.19 330 THR A O 1
ATOM 2516 N N . CYS A 1 331 ? -3.505 -6.253 -41.202 1.00 70.19 331 CYS A N 1
ATOM 2517 C CA . CYS A 1 331 ? -3.733 -4.955 -40.578 1.00 70.19 331 CYS A CA 1
ATOM 2518 C C . CYS A 1 331 ? -4.618 -5.103 -39.339 1.00 70.19 331 CYS A C 1
ATOM 2520 O O . CYS A 1 331 ? -5.642 -5.787 -39.386 1.00 70.19 331 CYS A O 1
ATOM 2522 N N . VAL A 1 332 ? -4.239 -4.449 -38.241 1.00 77.75 332 VAL A N 1
ATOM 2523 C CA . VAL A 1 332 ? -5.029 -4.395 -37.008 1.00 77.75 332 VAL A CA 1
ATOM 2524 C C . VAL A 1 332 ? -5.331 -2.942 -36.661 1.00 77.75 332 VAL A C 1
ATOM 2526 O O . VAL A 1 332 ? -4.417 -2.145 -36.439 1.00 77.75 332 VAL A O 1
ATOM 2529 N N . SER A 1 333 ? -6.618 -2.603 -36.597 1.00 63.66 333 SER A N 1
ATOM 2530 C CA . SER A 1 333 ? -7.078 -1.253 -36.266 1.00 63.66 333 SER A CA 1
ATOM 2531 C C . SER A 1 333 ? -6.942 -0.944 -34.782 1.00 63.66 333 SER A C 1
ATOM 2533 O O . SER A 1 333 ? -7.310 -1.739 -33.918 1.00 63.66 333 SER A O 1
ATOM 2535 N N . SER A 1 334 ? -6.451 0.256 -34.496 1.00 62.00 334 SER A N 1
ATOM 2536 C CA . SER A 1 334 ? -6.274 0.822 -33.164 1.00 62.00 334 SER A CA 1
ATOM 2537 C C . SER A 1 334 ? -6.748 2.275 -33.179 1.00 62.00 334 SER A C 1
ATOM 2539 O O . SER A 1 334 ? -5.969 3.210 -33.377 1.00 62.00 334 SER A O 1
ATOM 2541 N N . GLY A 1 335 ? -8.057 2.469 -33.001 1.00 66.94 335 GLY A N 1
ATOM 2542 C CA . GLY A 1 335 ? -8.682 3.789 -33.098 1.00 66.94 335 GLY A CA 1
ATOM 2543 C C . GLY A 1 335 ? -8.593 4.344 -34.522 1.00 66.94 335 GLY A C 1
ATOM 2544 O O . GLY A 1 335 ? -8.980 3.668 -35.467 1.00 66.94 335 GLY A O 1
ATOM 2545 N N . SER A 1 336 ? -8.058 5.558 -34.687 1.00 56.12 336 SER A N 1
ATOM 2546 C CA . SER A 1 336 ? -7.861 6.203 -35.999 1.00 56.12 336 SER A CA 1
ATOM 2547 C C . SER A 1 336 ? -6.595 5.755 -36.750 1.00 56.12 336 SER A C 1
ATOM 2549 O O . SER A 1 336 ? -6.314 6.281 -37.826 1.00 56.12 336 SER A O 1
ATOM 2551 N N . SER A 1 337 ? -5.830 4.807 -36.199 1.00 54.19 337 SER A N 1
ATOM 2552 C CA . SER A 1 337 ? -4.578 4.287 -36.763 1.00 54.19 337 SER A CA 1
ATOM 2553 C C . SER A 1 337 ? -4.611 2.760 -36.874 1.00 54.19 337 SER A C 1
ATOM 2555 O O . SER A 1 337 ? -5.503 2.108 -36.333 1.00 54.19 337 SER A O 1
ATOM 2557 N N . TYR A 1 338 ? -3.635 2.174 -37.560 1.00 72.69 338 TYR A N 1
ATOM 2558 C CA . TYR A 1 338 ? -3.467 0.729 -37.662 1.00 72.69 338 TYR A CA 1
ATOM 2559 C C . TYR A 1 338 ? -2.000 0.322 -37.513 1.00 72.69 338 TYR A C 1
ATOM 2561 O O . TYR A 1 338 ? -1.092 1.125 -37.736 1.00 72.69 338 TYR A O 1
ATOM 2569 N N . TYR A 1 339 ? -1.767 -0.939 -37.157 1.00 72.06 339 TYR A N 1
ATOM 2570 C CA . TYR A 1 339 ? -0.441 -1.554 -37.187 1.00 72.06 339 TYR A CA 1
ATOM 2571 C C . TYR A 1 339 ? -0.477 -2.891 -37.926 1.00 72.06 339 TYR A C 1
ATOM 2573 O O . TYR A 1 339 ? -1.520 -3.539 -38.035 1.00 72.06 339 TYR A O 1
ATOM 2581 N N . CYS A 1 340 ? 0.674 -3.287 -38.460 1.00 71.81 340 CYS A N 1
ATOM 2582 C CA . CYS A 1 340 ? 0.805 -4.484 -39.276 1.00 71.81 340 CYS A CA 1
ATOM 2583 C C . CYS A 1 340 ? 1.306 -5.660 -38.443 1.00 71.81 340 CYS A C 1
ATOM 2585 O O . CYS A 1 340 ? 2.146 -5.511 -37.559 1.00 71.81 340 CYS A O 1
ATOM 2587 N N . THR A 1 341 ? 0.797 -6.846 -38.744 1.00 73.62 341 THR A N 1
ATOM 2588 C CA . THR A 1 341 ? 1.190 -8.108 -38.119 1.00 73.62 341 THR A CA 1
ATOM 2589 C C . THR A 1 341 ? 1.485 -9.139 -39.204 1.00 73.62 341 THR A C 1
ATOM 2591 O O . THR A 1 341 ? 0.881 -9.121 -40.284 1.00 73.62 341 THR A O 1
ATOM 2594 N N . CYS A 1 342 ? 2.450 -10.018 -38.935 1.00 63.03 342 CYS A N 1
ATOM 2595 C CA . CYS A 1 342 ? 2.898 -11.026 -39.888 1.00 63.03 342 CYS A CA 1
ATOM 2596 C C . CYS A 1 342 ? 2.291 -12.400 -39.594 1.00 63.03 342 CYS A C 1
ATOM 2598 O O . CYS A 1 342 ? 2.065 -12.740 -38.431 1.00 63.03 342 CYS A O 1
ATOM 2600 N N . PRO A 1 343 ? 2.027 -13.205 -40.634 1.00 50.19 343 PRO A N 1
ATOM 2601 C CA . PRO A 1 343 ? 1.611 -14.588 -40.467 1.00 50.19 343 PRO A CA 1
ATOM 2602 C C . PRO A 1 343 ? 2.747 -15.433 -39.881 1.00 50.19 343 PRO A C 1
ATOM 2604 O O . PRO A 1 343 ? 3.925 -15.077 -39.958 1.00 50.19 343 PRO A O 1
ATOM 2607 N N . LEU A 1 344 ? 2.381 -16.592 -39.332 1.00 42.53 344 LEU A N 1
ATOM 2608 C CA . LEU A 1 344 ? 3.324 -17.547 -38.752 1.00 42.53 344 LEU A CA 1
ATOM 2609 C C . LEU A 1 344 ? 4.497 -17.849 -39.708 1.00 42.53 344 LEU A C 1
ATOM 2611 O O . LEU A 1 344 ? 4.285 -18.186 -40.874 1.00 42.53 344 LEU A O 1
ATOM 2615 N N . GLY A 1 345 ? 5.729 -17.762 -39.199 1.00 41.09 345 GLY A N 1
ATOM 2616 C CA . GLY A 1 345 ? 6.963 -18.011 -39.961 1.00 41.09 345 GLY A CA 1
ATOM 2617 C C . GLY A 1 345 ? 7.560 -16.782 -40.658 1.00 41.09 345 GLY A C 1
ATOM 2618 O O . GLY A 1 345 ? 8.577 -16.907 -41.343 1.00 41.09 345 GLY A O 1
ATOM 2619 N N . PHE A 1 346 ? 6.955 -15.605 -40.474 1.00 48.41 346 PHE A N 1
ATOM 2620 C CA . PHE A 1 346 ? 7.458 -14.340 -40.990 1.00 48.41 346 PHE A CA 1
ATOM 2621 C C . PHE A 1 346 ? 7.612 -13.316 -39.866 1.00 48.41 346 PHE A C 1
ATOM 2623 O O . PHE A 1 346 ? 6.762 -13.208 -38.984 1.00 48.41 346 PHE A O 1
ATOM 2630 N N . VAL A 1 347 ? 8.691 -12.545 -39.915 1.00 56.72 347 VAL A N 1
ATOM 2631 C CA . VAL A 1 347 ? 9.016 -11.505 -38.939 1.00 56.72 347 VAL A CA 1
ATOM 2632 C C . VAL A 1 347 ? 8.719 -10.148 -39.556 1.00 56.72 347 VAL A C 1
ATOM 2634 O O . VAL A 1 347 ? 9.107 -9.883 -40.695 1.00 56.72 347 VAL A O 1
ATOM 2637 N N . LEU A 1 348 ? 8.023 -9.293 -38.806 1.00 58.56 348 LEU A N 1
ATOM 2638 C CA . LEU A 1 348 ? 7.781 -7.915 -39.215 1.00 58.56 348 LEU A CA 1
ATOM 2639 C C . LEU A 1 348 ? 9.123 -7.185 -39.211 1.00 58.56 348 LEU A C 1
ATOM 2641 O O . LEU A 1 348 ? 9.760 -7.053 -38.165 1.00 58.56 348 LEU A O 1
ATOM 2645 N N . VAL A 1 349 ? 9.581 -6.773 -40.387 1.00 62.31 349 VAL A N 1
ATOM 2646 C CA . VAL A 1 349 ? 10.867 -6.087 -40.519 1.00 62.31 349 VAL A CA 1
ATOM 2647 C C . VAL A 1 349 ? 10.760 -4.638 -40.050 1.00 62.31 349 VAL A C 1
ATOM 2649 O O . VAL A 1 349 ? 9.680 -4.122 -39.762 1.00 62.31 349 VAL A O 1
ATOM 2652 N N . GLN A 1 350 ? 11.909 -3.971 -39.938 1.00 54.16 350 GLN A N 1
ATOM 2653 C CA . GLN A 1 350 ? 12.029 -2.641 -39.333 1.00 54.16 350 GLN A CA 1
ATOM 2654 C C . GLN A 1 350 ? 11.160 -1.550 -39.978 1.00 54.16 350 GLN A C 1
ATOM 2656 O O . GLN A 1 350 ? 10.888 -0.544 -39.326 1.00 54.16 350 GLN A O 1
ATOM 2661 N N . ASP A 1 351 ? 10.681 -1.738 -41.211 1.00 62.38 351 ASP A N 1
ATOM 2662 C CA . ASP A 1 351 ? 9.744 -0.807 -41.854 1.00 62.38 351 ASP A CA 1
ATOM 2663 C C . ASP A 1 351 ? 8.323 -0.845 -41.250 1.00 62.38 351 ASP A C 1
ATOM 2665 O O . ASP A 1 351 ? 7.486 -0.005 -41.593 1.00 62.38 351 ASP A O 1
ATOM 2669 N N . LYS A 1 352 ? 8.064 -1.794 -40.334 1.00 62.09 352 LYS A N 1
ATOM 2670 C CA . LYS A 1 352 ? 6.804 -2.034 -39.611 1.00 62.09 352 LYS A CA 1
ATOM 2671 C C . LYS A 1 352 ? 5.606 -2.336 -40.515 1.00 62.09 352 LYS A C 1
ATOM 2673 O O . LYS A 1 352 ? 4.465 -2.267 -40.057 1.00 62.09 352 LYS A O 1
ATOM 2678 N N . LYS A 1 353 ? 5.852 -2.677 -41.781 1.00 69.88 353 LYS A N 1
ATOM 2679 C CA . LYS A 1 353 ? 4.824 -2.914 -42.808 1.00 69.88 353 LYS A CA 1
ATOM 2680 C C . LYS A 1 353 ? 5.040 -4.229 -43.538 1.00 69.88 353 LYS A C 1
ATOM 2682 O O . LYS A 1 353 ? 4.062 -4.901 -43.872 1.00 69.88 353 LYS A O 1
ATOM 2687 N N . SER A 1 354 ? 6.297 -4.604 -43.744 1.00 65.38 354 SER A N 1
ATOM 2688 C CA . SER A 1 354 ? 6.704 -5.777 -44.502 1.00 65.38 354 SER A CA 1
ATOM 2689 C C . SER A 1 354 ? 7.059 -6.949 -43.586 1.00 65.38 354 SER A C 1
ATOM 2691 O O . SER A 1 354 ? 7.504 -6.784 -42.452 1.00 65.38 354 SER A O 1
ATOM 2693 N N . CYS A 1 355 ? 6.857 -8.159 -44.091 1.00 58.09 355 CYS A N 1
ATOM 2694 C CA . CYS A 1 355 ? 7.043 -9.427 -43.404 1.00 58.09 355 CYS A CA 1
ATOM 2695 C C . CYS A 1 355 ? 8.109 -10.248 -44.130 1.00 58.09 355 CYS A C 1
ATOM 2697 O O . CYS A 1 355 ? 7.943 -10.584 -45.305 1.00 58.09 355 CYS A O 1
ATOM 2699 N N . PHE A 1 356 ? 9.185 -10.600 -43.430 1.00 52.53 356 PHE A N 1
ATOM 2700 C CA . PHE A 1 356 ? 10.296 -11.385 -43.965 1.00 52.53 356 PHE A CA 1
ATOM 2701 C C . PHE A 1 356 ? 10.230 -12.833 -43.487 1.00 52.53 356 PHE A C 1
ATOM 2703 O O . PHE A 1 356 ? 10.046 -13.082 -42.297 1.00 52.53 356 PHE A O 1
ATOM 2710 N N . LYS A 1 357 ? 10.387 -13.800 -44.396 1.00 45.12 357 LYS A N 1
ATOM 2711 C CA . LYS A 1 357 ? 10.382 -15.223 -44.043 1.00 45.12 357 LYS A CA 1
ATOM 2712 C C . LYS A 1 357 ? 11.726 -15.597 -43.437 1.00 45.12 357 LYS A C 1
ATOM 2714 O O . LYS A 1 357 ? 12.750 -15.463 -44.095 1.00 45.12 357 LYS A O 1
ATOM 2719 N N . ALA A 1 358 ? 11.730 -16.116 -42.215 1.00 44.78 358 ALA A N 1
ATOM 2720 C CA . ALA A 1 358 ? 12.970 -16.406 -41.488 1.00 44.78 358 ALA A CA 1
ATOM 2721 C C . ALA A 1 358 ? 13.882 -17.470 -42.152 1.00 44.78 358 ALA A C 1
ATOM 2723 O O . ALA A 1 358 ? 14.978 -17.712 -41.661 1.00 44.78 358 ALA A O 1
ATOM 2724 N N . SER A 1 359 ? 13.454 -18.109 -43.251 1.00 41.38 359 SER A N 1
ATOM 2725 C CA . SER A 1 359 ? 14.194 -19.166 -43.949 1.00 41.38 359 SER A CA 1
ATOM 2726 C C . SER A 1 359 ? 15.123 -18.694 -45.075 1.00 41.38 359 SER A C 1
ATOM 2728 O O . SER A 1 359 ? 15.899 -19.511 -45.562 1.00 41.38 359 SER A O 1
ATOM 2730 N N . ASP A 1 360 ? 15.065 -17.424 -45.496 1.00 39.28 360 ASP A N 1
ATOM 2731 C CA . ASP A 1 360 ? 15.623 -17.002 -46.795 1.00 39.28 360 ASP A CA 1
ATOM 2732 C C . ASP A 1 360 ? 16.758 -15.952 -46.673 1.00 39.28 360 ASP A C 1
ATOM 2734 O O . ASP A 1 360 ? 16.909 -15.087 -47.532 1.00 39.28 360 ASP A O 1
ATOM 2738 N N . ALA A 1 361 ? 17.575 -16.004 -45.611 1.00 37.03 361 ALA A N 1
ATOM 2739 C CA . ALA A 1 361 ? 18.853 -15.277 -45.558 1.00 37.03 361 ALA A CA 1
ATOM 2740 C C . ALA A 1 361 ? 19.979 -16.158 -46.148 1.00 37.03 361 ALA A C 1
ATOM 2742 O O . ALA A 1 361 ? 20.298 -17.215 -45.606 1.00 37.03 361 ALA A O 1
ATOM 2743 N N . ASP A 1 362 ? 20.531 -15.747 -47.290 1.00 36.97 362 ASP A N 1
ATOM 2744 C CA . ASP A 1 362 ? 21.335 -16.560 -48.216 1.00 36.97 362 ASP A CA 1
ATOM 2745 C C . ASP A 1 362 ? 22.623 -17.218 -47.650 1.00 36.97 362 ASP A C 1
ATOM 2747 O O . ASP A 1 362 ? 23.541 -16.550 -47.184 1.00 36.97 362 ASP A O 1
ATOM 2751 N N . GLY A 1 363 ? 22.712 -18.547 -47.822 1.00 42.72 363 GLY A N 1
ATOM 2752 C CA . GLY A 1 363 ? 23.830 -19.270 -48.460 1.00 42.72 363 GLY A CA 1
ATOM 2753 C C . GLY A 1 363 ? 25.251 -19.263 -47.864 1.00 42.72 363 GLY A C 1
ATOM 2754 O O . GLY A 1 363 ? 26.108 -18.549 -48.367 1.00 42.72 363 GLY A O 1
ATOM 2755 N N . ASP A 1 364 ? 25.558 -20.215 -46.969 1.00 31.59 364 ASP A N 1
ATOM 2756 C CA . ASP A 1 364 ? 26.597 -21.249 -47.202 1.00 31.59 364 ASP A CA 1
ATOM 2757 C C . ASP A 1 364 ? 26.404 -22.436 -46.230 1.00 31.59 364 ASP A C 1
ATOM 2759 O O . ASP A 1 364 ? 26.572 -22.348 -45.011 1.00 31.59 364 ASP A O 1
ATOM 2763 N N . GLY A 1 365 ? 25.990 -23.573 -46.786 1.00 40.03 365 GLY A N 1
ATOM 2764 C CA . GLY A 1 365 ? 25.473 -24.748 -46.082 1.00 40.03 365 GLY A CA 1
ATOM 2765 C C . GLY A 1 365 ? 26.523 -25.690 -45.485 1.00 40.03 365 GLY A C 1
ATOM 2766 O O . GLY A 1 365 ? 26.312 -26.899 -45.518 1.00 40.03 365 GLY A O 1
ATOM 2767 N N . SER A 1 366 ? 27.633 -25.195 -44.925 1.00 35.72 366 SER A N 1
ATOM 2768 C CA . SER A 1 366 ? 28.698 -26.063 -44.375 1.00 35.72 366 SER A CA 1
ATOM 2769 C C . SER A 1 366 ? 29.043 -25.852 -42.890 1.00 35.72 366 SER A C 1
ATOM 2771 O O . SER A 1 366 ? 29.910 -26.558 -42.369 1.00 35.72 366 SER A O 1
ATOM 2773 N N . ALA A 1 367 ? 28.354 -24.964 -42.169 1.00 35.88 367 ALA A N 1
ATOM 2774 C CA . ALA A 1 367 ? 28.546 -24.794 -40.718 1.00 35.88 367 ALA A CA 1
ATOM 2775 C C . ALA A 1 367 ? 27.463 -25.485 -39.858 1.00 35.88 367 ALA A C 1
ATOM 2777 O O . ALA A 1 367 ? 27.683 -25.762 -38.680 1.00 35.88 367 ALA A O 1
ATOM 2778 N N . ILE A 1 368 ? 26.322 -25.845 -40.459 1.00 38.75 368 ILE A N 1
ATOM 2779 C CA . ILE A 1 368 ? 25.107 -26.303 -39.756 1.00 38.75 368 ILE A CA 1
ATOM 2780 C C . ILE A 1 368 ? 25.192 -27.774 -39.281 1.00 38.75 368 ILE A C 1
ATOM 2782 O O . ILE A 1 368 ? 24.388 -28.218 -38.471 1.00 38.75 368 ILE A O 1
ATOM 2786 N N . ALA A 1 369 ? 26.206 -28.544 -39.691 1.00 31.36 369 ALA A N 1
ATOM 2787 C CA . ALA A 1 369 ? 26.301 -29.971 -39.347 1.00 31.36 369 ALA A CA 1
ATOM 2788 C C . ALA A 1 369 ? 27.232 -30.315 -38.161 1.00 31.36 369 ALA A C 1
ATOM 2790 O O . ALA A 1 369 ? 27.411 -31.498 -37.870 1.00 31.36 369 ALA A O 1
ATOM 2791 N N . ARG A 1 370 ? 27.851 -29.339 -37.471 1.00 31.59 370 ARG A N 1
ATOM 2792 C CA . ARG A 1 370 ? 28.789 -29.623 -36.353 1.00 31.59 370 ARG A CA 1
ATOM 2793 C C . ARG A 1 370 ? 28.544 -28.890 -35.025 1.00 31.59 370 ARG A C 1
ATOM 2795 O O . ARG A 1 370 ? 29.290 -29.153 -34.090 1.00 31.59 370 ARG A O 1
ATOM 2802 N N . LEU A 1 371 ? 27.509 -28.057 -34.906 1.00 33.03 371 LEU A N 1
ATOM 2803 C CA . LEU A 1 371 ? 27.187 -27.316 -33.666 1.00 33.03 371 LEU A CA 1
ATOM 2804 C C . LEU A 1 371 ? 25.842 -27.700 -33.021 1.00 33.03 371 LEU A C 1
ATOM 2806 O O . LEU A 1 371 ? 25.462 -27.165 -31.986 1.00 33.03 371 LEU A O 1
ATOM 2810 N N . ILE A 1 372 ? 25.151 -28.695 -33.575 1.00 34.66 372 ILE A N 1
ATOM 2811 C CA . ILE A 1 372 ? 23.978 -29.311 -32.954 1.00 34.66 372 ILE A CA 1
ATOM 2812 C C . ILE A 1 372 ? 24.487 -30.136 -31.769 1.00 34.66 372 ILE A C 1
ATOM 2814 O O . ILE A 1 372 ? 25.094 -31.175 -32.009 1.00 34.66 372 ILE A O 1
ATOM 2818 N N . LEU A 1 373 ? 24.314 -29.649 -30.532 1.00 34.50 373 LEU A N 1
ATOM 2819 C CA . LEU A 1 373 ? 24.004 -30.454 -29.332 1.00 34.50 373 LEU A CA 1
ATOM 2820 C C . LEU A 1 373 ? 23.872 -29.646 -28.014 1.00 34.50 373 LEU A C 1
ATOM 2822 O O . LEU A 1 373 ? 23.557 -30.263 -26.998 1.00 34.50 373 LEU A O 1
ATOM 2826 N N . MET A 1 374 ? 24.046 -28.313 -27.979 1.00 37.41 374 MET A N 1
ATOM 2827 C CA . MET A 1 374 ? 23.797 -27.527 -26.744 1.00 37.41 374 MET A CA 1
ATOM 2828 C C . MET A 1 374 ? 23.090 -26.166 -26.922 1.00 37.41 374 MET A C 1
ATOM 2830 O O . MET A 1 374 ? 22.531 -25.672 -25.948 1.00 37.41 374 MET A O 1
ATOM 2834 N N . GLU A 1 375 ? 23.040 -25.580 -28.123 1.00 41.56 375 GLU A N 1
ATOM 2835 C CA . GLU A 1 375 ? 22.481 -24.226 -28.343 1.00 41.56 375 GLU A CA 1
ATOM 2836 C C . GLU A 1 375 ? 20.949 -24.181 -28.554 1.00 41.56 375 GLU A C 1
ATOM 2838 O O . GLU A 1 375 ? 20.338 -23.120 -28.448 1.00 41.56 375 GLU A O 1
ATOM 2843 N N . ASP A 1 376 ? 20.288 -25.325 -28.767 1.00 49.03 376 ASP A N 1
ATOM 2844 C CA . ASP A 1 376 ? 18.855 -25.367 -29.107 1.00 49.03 376 ASP A CA 1
ATOM 2845 C C . ASP A 1 376 ? 17.899 -25.186 -27.909 1.00 49.03 376 ASP A C 1
ATOM 2847 O O . ASP A 1 376 ? 16.726 -24.877 -28.104 1.00 49.03 376 ASP A O 1
ATOM 2851 N N . SER A 1 377 ? 18.329 -25.356 -26.652 1.00 64.38 377 SER A N 1
ATOM 2852 C CA . SER A 1 377 ? 17.372 -25.342 -25.530 1.00 64.38 377 SER A CA 1
ATOM 2853 C C . SER A 1 377 ? 16.887 -23.944 -25.142 1.00 64.38 377 SER A C 1
ATOM 2855 O O . SER A 1 377 ? 15.707 -23.778 -24.844 1.00 64.38 377 SER A O 1
ATOM 2857 N N . GLU A 1 378 ? 17.763 -22.936 -25.133 1.00 65.25 378 GLU A N 1
ATOM 2858 C CA . GLU A 1 378 ? 17.415 -21.591 -24.646 1.00 65.25 378 GLU A CA 1
ATOM 2859 C C . GLU A 1 378 ? 16.566 -20.828 -25.667 1.00 65.25 378 GLU A C 1
ATOM 2861 O O . GLU A 1 378 ? 15.509 -20.297 -25.317 1.00 65.25 378 GLU A O 1
ATOM 2866 N N . LEU A 1 379 ? 16.954 -20.863 -26.946 1.00 64.62 379 LEU A N 1
ATOM 2867 C CA . LEU A 1 379 ? 16.199 -20.221 -28.024 1.00 64.62 379 LEU A CA 1
ATOM 2868 C C . LEU A 1 379 ? 14.798 -20.839 -28.180 1.00 64.62 379 LEU A C 1
ATOM 2870 O O . LEU A 1 379 ? 13.819 -20.124 -28.397 1.00 64.62 379 LEU A O 1
ATOM 2874 N N . MET A 1 380 ? 14.669 -22.160 -27.985 1.00 70.94 380 MET A N 1
ATOM 2875 C CA . MET A 1 380 ? 13.365 -22.831 -27.968 1.00 70.94 380 MET A CA 1
ATOM 2876 C C . MET A 1 380 ? 12.490 -22.409 -26.780 1.00 70.94 380 MET A C 1
ATOM 2878 O O . MET A 1 380 ? 11.272 -22.323 -26.940 1.00 70.94 380 MET A O 1
ATOM 2882 N N . ILE A 1 381 ? 13.061 -22.159 -25.595 1.00 79.81 381 ILE A N 1
ATOM 2883 C CA . ILE A 1 381 ? 12.295 -21.659 -24.437 1.00 79.81 381 ILE A CA 1
ATOM 2884 C C . ILE A 1 381 ? 11.798 -20.240 -24.719 1.00 79.81 381 ILE A C 1
ATOM 2886 O O . ILE A 1 381 ? 10.619 -19.958 -24.503 1.00 79.81 381 ILE A O 1
ATOM 2890 N N . LEU A 1 382 ? 12.663 -19.372 -25.251 1.00 78.38 382 LEU A N 1
ATOM 2891 C CA . LEU A 1 382 ? 12.294 -18.000 -25.592 1.00 78.38 382 LEU A CA 1
ATOM 2892 C C . LEU A 1 382 ? 11.200 -17.958 -26.668 1.00 78.38 382 LEU A C 1
ATOM 2894 O O . LEU A 1 382 ? 10.229 -17.217 -26.527 1.00 78.38 382 LEU A O 1
ATOM 2898 N N . GLN A 1 383 ? 11.298 -18.802 -27.701 1.00 78.44 383 GLN A N 1
ATOM 2899 C CA . GLN A 1 383 ? 10.262 -18.905 -28.730 1.00 78.44 383 GLN A CA 1
ATOM 2900 C C . GLN A 1 383 ? 8.916 -19.352 -28.147 1.00 78.44 383 GLN A C 1
ATOM 2902 O O . GLN A 1 383 ? 7.893 -18.729 -28.423 1.00 78.44 383 GLN A O 1
ATOM 2907 N N . LYS A 1 384 ? 8.906 -20.373 -27.281 1.00 80.88 384 LYS A N 1
ATOM 2908 C CA . LYS A 1 384 ? 7.677 -20.805 -26.595 1.00 80.88 384 LYS A CA 1
ATOM 2909 C C . LYS A 1 384 ? 7.089 -19.697 -25.725 1.00 80.88 384 LYS A C 1
ATOM 2911 O O . LYS A 1 384 ? 5.874 -19.535 -25.691 1.00 80.88 384 LYS A O 1
ATOM 2916 N N . ALA A 1 385 ? 7.933 -18.924 -25.039 1.00 79.44 385 ALA A N 1
ATOM 2917 C CA . ALA A 1 385 ? 7.480 -17.789 -24.241 1.00 79.44 385 ALA A CA 1
ATOM 2918 C C . ALA A 1 385 ? 6.764 -16.741 -25.111 1.00 79.44 385 ALA A C 1
ATOM 2920 O O . ALA A 1 385 ? 5.699 -16.250 -24.728 1.00 79.44 385 ALA A O 1
ATOM 2921 N N . HIS A 1 386 ? 7.300 -16.445 -26.301 1.00 78.69 386 HIS A N 1
ATOM 2922 C CA . HIS A 1 386 ? 6.649 -15.567 -27.277 1.00 78.69 386 HIS A CA 1
ATOM 2923 C C . HIS A 1 386 ? 5.316 -16.138 -27.776 1.00 78.69 386 HIS A C 1
ATOM 2925 O O . HIS A 1 386 ? 4.336 -15.399 -27.869 1.00 78.69 386 HIS A O 1
ATOM 2931 N N . ASP A 1 387 ? 5.250 -17.438 -28.062 1.00 75.81 387 ASP A N 1
ATOM 2932 C CA . ASP A 1 387 ? 4.027 -18.086 -28.547 1.00 75.81 387 ASP A CA 1
ATOM 2933 C C . ASP A 1 387 ? 2.901 -18.033 -27.497 1.00 75.81 387 ASP A C 1
ATOM 2935 O O . ASP A 1 387 ? 1.761 -17.679 -27.819 1.00 75.81 387 ASP A O 1
ATOM 2939 N N . GLU A 1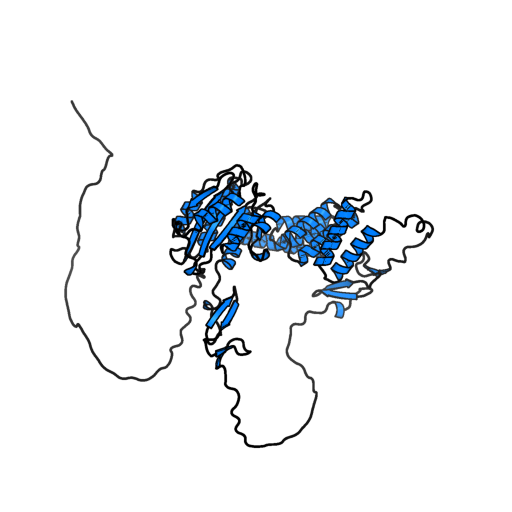 388 ? 3.220 -18.303 -26.227 1.00 80.81 388 GLU A N 1
ATOM 2940 C CA . GLU A 1 388 ? 2.269 -18.177 -25.113 1.00 80.81 388 GLU A CA 1
ATOM 2941 C C . GLU A 1 388 ? 1.845 -16.718 -24.896 1.00 80.81 388 GLU A C 1
ATOM 2943 O O . GLU A 1 388 ? 0.658 -16.432 -24.707 1.00 80.81 388 GLU A O 1
ATOM 2948 N N . PHE A 1 389 ? 2.789 -15.776 -24.986 1.00 71.06 389 PHE A N 1
ATOM 2949 C CA . PHE A 1 389 ? 2.503 -14.346 -24.882 1.00 71.06 389 PHE A CA 1
ATOM 2950 C C . PHE A 1 389 ? 1.521 -13.880 -25.966 1.00 71.06 389 PHE A C 1
ATOM 2952 O O . PHE A 1 389 ? 0.500 -13.262 -25.658 1.00 71.06 389 PHE A O 1
ATOM 2959 N N . ASN A 1 390 ? 1.783 -14.242 -27.223 1.00 72.94 390 ASN A N 1
ATOM 2960 C CA . ASN A 1 390 ? 0.932 -13.913 -28.370 1.00 72.94 390 ASN A CA 1
ATOM 2961 C C . ASN A 1 390 ? -0.447 -14.579 -28.276 1.00 72.94 390 ASN A C 1
ATOM 2963 O O . ASN A 1 390 ? -1.454 -14.004 -28.696 1.00 72.94 390 ASN A O 1
ATOM 2967 N N . SER A 1 391 ? -0.509 -15.761 -27.662 1.00 80.50 391 SER A N 1
ATOM 2968 C CA . SER A 1 391 ? -1.754 -16.477 -27.367 1.00 80.50 391 SER A CA 1
ATOM 2969 C C . SER A 1 391 ? -2.514 -15.909 -26.160 1.00 80.50 391 SER A C 1
ATOM 2971 O O . SER A 1 391 ? -3.577 -16.421 -25.814 1.00 80.50 391 SER A O 1
ATOM 2973 N N . LYS A 1 392 ? -2.008 -14.836 -25.529 1.00 79.75 392 LYS A N 1
ATOM 2974 C CA . LYS A 1 392 ? -2.549 -14.206 -24.309 1.00 79.75 392 LYS A CA 1
ATOM 2975 C C . LYS A 1 392 ? -2.542 -15.122 -23.077 1.00 79.75 392 LYS A C 1
ATOM 2977 O O . LYS A 1 392 ? -3.239 -14.860 -22.096 1.00 79.75 392 LYS A O 1
ATOM 2982 N N . ASN A 1 393 ? -1.718 -16.166 -23.091 1.00 84.75 393 ASN A N 1
ATOM 2983 C CA . ASN A 1 393 ? -1.504 -17.073 -21.969 1.00 84.75 393 ASN A CA 1
ATOM 2984 C C . ASN A 1 393 ? -0.396 -16.522 -21.063 1.00 84.75 393 ASN A C 1
ATOM 2986 O O . ASN A 1 393 ? 0.736 -17.001 -21.029 1.00 84.75 393 ASN A O 1
ATOM 2990 N N . TYR A 1 394 ? -0.735 -15.481 -20.306 1.00 80.88 394 TYR A N 1
ATOM 2991 C CA . TYR A 1 394 ? 0.246 -14.680 -19.569 1.00 80.88 394 TYR A CA 1
ATOM 2992 C C . TYR A 1 394 ? 0.983 -15.439 -18.457 1.00 80.88 394 TYR A C 1
ATOM 2994 O O . TYR A 1 394 ? 2.178 -15.239 -18.282 1.00 80.88 394 TYR A O 1
ATOM 3002 N N . LYS A 1 395 ? 0.309 -16.335 -17.724 1.00 86.12 395 LYS A N 1
ATOM 3003 C CA . LYS A 1 395 ? 0.959 -17.132 -16.666 1.00 86.12 395 LYS A CA 1
ATOM 3004 C C . LYS A 1 395 ? 2.038 -18.080 -17.230 1.00 86.12 395 LYS A C 1
ATOM 3006 O O . LYS A 1 395 ? 3.182 -17.950 -16.803 1.00 86.12 395 LYS A O 1
ATOM 3011 N N . PRO A 1 396 ? 1.732 -18.952 -18.214 1.00 89.44 396 PRO A N 1
ATOM 3012 C CA . PRO A 1 396 ? 2.755 -19.767 -18.877 1.00 89.44 396 PRO A CA 1
ATOM 3013 C C . PRO A 1 396 ? 3.874 -18.946 -19.525 1.00 89.44 396 PRO A C 1
ATOM 3015 O O . PRO A 1 396 ? 5.043 -19.310 -19.421 1.00 89.44 396 PRO A O 1
ATOM 3018 N N . ALA A 1 397 ? 3.539 -17.814 -20.154 1.00 80.56 397 ALA A N 1
ATOM 3019 C CA . ALA A 1 397 ? 4.537 -16.935 -20.756 1.00 80.56 397 ALA A CA 1
ATOM 3020 C C . ALA A 1 397 ? 5.541 -16.409 -19.715 1.00 80.56 397 ALA A C 1
ATOM 3022 O O . ALA A 1 397 ? 6.746 -16.449 -19.948 1.00 80.56 397 ALA A O 1
ATOM 3023 N N . GLU A 1 398 ? 5.070 -15.961 -18.546 1.00 89.25 398 GLU A N 1
ATOM 3024 C CA . GLU A 1 398 ? 5.938 -15.488 -17.460 1.00 89.25 398 GLU A CA 1
ATOM 3025 C C . GLU A 1 398 ? 6.878 -16.578 -16.933 1.00 89.25 398 GLU A C 1
ATOM 3027 O O . GLU A 1 398 ? 8.060 -16.311 -16.694 1.00 89.25 398 GLU A O 1
ATOM 3032 N N . GLU A 1 399 ? 6.362 -17.798 -16.761 1.00 90.56 399 GLU A N 1
ATOM 3033 C CA . GLU A 1 399 ? 7.144 -18.957 -16.320 1.00 90.56 399 GLU A CA 1
ATOM 3034 C C . GLU A 1 399 ? 8.259 -19.273 -17.323 1.00 90.56 399 GLU A C 1
ATOM 3036 O O . GLU A 1 399 ? 9.416 -19.428 -16.929 1.00 90.56 399 GLU A O 1
ATOM 3041 N N . LEU A 1 400 ? 7.944 -19.276 -18.621 1.00 89.00 400 LEU A N 1
ATOM 3042 C CA . LEU A 1 400 ? 8.912 -19.540 -19.687 1.00 89.00 400 LEU A CA 1
ATOM 3043 C C . LEU A 1 400 ? 9.957 -18.424 -19.822 1.00 89.00 400 LEU A C 1
ATOM 3045 O O . LEU A 1 400 ? 11.146 -18.725 -19.928 1.00 89.00 400 LEU A O 1
ATOM 3049 N N . TYR A 1 401 ? 9.567 -17.146 -19.750 1.00 89.00 401 TYR A N 1
ATOM 3050 C CA . TYR A 1 401 ? 10.546 -16.050 -19.726 1.00 89.00 401 TYR A CA 1
ATOM 3051 C C . TYR A 1 401 ? 11.452 -16.131 -18.497 1.00 89.00 401 TYR A C 1
ATOM 3053 O O . TYR A 1 401 ? 12.653 -15.893 -18.601 1.00 89.00 401 TYR A O 1
ATOM 3061 N N . THR A 1 402 ? 10.906 -16.495 -17.335 1.00 89.06 402 THR A N 1
ATOM 3062 C CA . THR A 1 402 ? 11.698 -16.677 -16.111 1.00 89.06 402 THR A CA 1
ATOM 3063 C C . THR A 1 402 ? 12.682 -17.829 -16.261 1.00 89.06 402 THR A C 1
ATOM 3065 O O . THR A 1 402 ? 13.861 -17.663 -15.952 1.00 89.06 402 THR A O 1
ATOM 3068 N N . GLN A 1 403 ? 12.236 -18.956 -16.818 1.00 90.12 403 GLN A N 1
ATOM 3069 C CA . GLN A 1 403 ? 13.095 -20.097 -17.114 1.00 90.12 403 GLN A CA 1
ATOM 3070 C C . GLN A 1 403 ? 14.229 -19.722 -18.079 1.00 90.12 403 GLN A C 1
ATOM 3072 O O . GLN A 1 403 ? 15.379 -20.094 -17.842 1.00 90.12 403 GLN A O 1
ATOM 3077 N N . PHE A 1 404 ? 13.927 -18.963 -19.138 1.00 87.69 404 PHE A N 1
ATOM 3078 C CA . PHE A 1 404 ? 14.937 -18.467 -20.071 1.00 87.69 404 PHE A CA 1
ATOM 3079 C C . PHE A 1 404 ? 15.956 -17.567 -19.368 1.00 87.69 404 PHE A C 1
ATOM 3081 O O . PHE A 1 404 ? 17.152 -17.822 -19.458 1.00 87.69 404 PHE A O 1
ATOM 3088 N N . ILE A 1 405 ? 15.495 -16.558 -18.621 1.00 88.69 405 ILE A N 1
ATOM 3089 C CA . ILE A 1 405 ? 16.357 -15.618 -17.890 1.00 88.69 405 ILE A CA 1
ATOM 3090 C C . ILE A 1 405 ? 17.289 -16.366 -16.928 1.00 88.69 405 ILE A C 1
ATOM 3092 O O . ILE A 1 405 ? 18.488 -16.086 -16.880 1.00 88.69 405 ILE A O 1
ATOM 3096 N N . GLU A 1 406 ? 16.764 -17.338 -16.181 1.00 87.25 406 GLU A N 1
ATOM 3097 C CA . GLU A 1 406 ? 17.560 -18.145 -15.257 1.00 87.25 406 GLU A CA 1
ATOM 3098 C C . GLU A 1 406 ? 18.603 -19.003 -15.974 1.00 87.25 406 GLU A C 1
ATOM 3100 O O . GLU A 1 406 ? 19.733 -19.105 -15.490 1.00 87.25 406 GLU A O 1
ATOM 3105 N N . SER A 1 407 ? 18.246 -19.610 -17.108 1.00 84.75 407 SER A N 1
ATOM 3106 C CA . SER A 1 407 ? 19.179 -20.397 -17.921 1.00 84.75 407 SER A CA 1
ATOM 3107 C C . SER A 1 407 ? 20.289 -19.509 -18.484 1.00 84.75 407 SER A C 1
ATOM 3109 O O . SER A 1 407 ? 21.468 -19.737 -18.209 1.00 84.75 407 SER A O 1
ATOM 3111 N N . CYS A 1 408 ? 19.900 -18.409 -19.130 1.00 82.25 408 CYS A N 1
ATOM 3112 C CA . CYS A 1 408 ? 20.804 -17.461 -19.772 1.00 82.25 408 CYS A CA 1
ATOM 3113 C C . CYS A 1 408 ? 21.764 -16.831 -18.747 1.00 82.25 408 CYS A C 1
ATOM 3115 O O . CYS A 1 408 ? 22.957 -16.712 -19.001 1.00 82.25 408 CYS A O 1
ATOM 3117 N N . SER A 1 409 ? 21.296 -16.526 -17.527 1.00 75.81 409 SER A N 1
ATOM 3118 C CA . SER A 1 409 ? 22.152 -15.992 -16.450 1.00 75.81 409 SER A CA 1
ATOM 3119 C C . SER A 1 409 ? 23.252 -16.952 -15.970 1.00 75.81 409 SER A C 1
ATOM 3121 O O . SER A 1 409 ? 24.237 -16.514 -15.373 1.00 75.81 409 SER A O 1
ATOM 3123 N N . LYS A 1 410 ? 23.091 -18.260 -16.207 1.00 76.69 410 LYS A N 1
ATOM 3124 C CA . LYS A 1 410 ? 24.065 -19.308 -15.854 1.00 76.69 410 LYS A CA 1
ATOM 3125 C C . LYS A 1 410 ? 24.964 -19.684 -17.035 1.00 76.69 410 LYS A C 1
ATOM 3127 O O . LYS A 1 410 ? 25.999 -20.319 -16.821 1.00 76.69 410 LYS A O 1
ATOM 3132 N N . SER A 1 411 ? 24.577 -19.308 -18.251 1.00 77.06 411 SER A N 1
ATOM 3133 C CA . SER A 1 411 ? 25.321 -19.561 -19.481 1.00 77.06 411 SER A CA 1
ATOM 3134 C C . SER A 1 411 ? 26.395 -18.493 -19.710 1.00 77.06 411 SER A C 1
ATOM 3136 O O . SER A 1 411 ? 26.195 -17.314 -19.424 1.00 77.06 411 SER A O 1
ATOM 3138 N N . ARG A 1 412 ? 27.561 -18.895 -20.230 1.00 69.62 412 ARG A N 1
ATOM 3139 C CA . ARG A 1 412 ? 28.633 -17.953 -20.611 1.00 69.62 412 ARG A CA 1
ATOM 3140 C C . ARG A 1 412 ? 28.413 -17.322 -21.986 1.00 69.62 412 ARG A C 1
ATOM 3142 O O . ARG A 1 412 ? 28.999 -16.277 -22.247 1.00 69.62 412 ARG A O 1
ATOM 3149 N N . ASP A 1 413 ? 27.551 -17.924 -22.799 1.00 69.81 413 ASP A N 1
ATOM 3150 C CA . ASP A 1 413 ? 27.312 -17.553 -24.197 1.00 69.81 413 ASP A CA 1
ATOM 3151 C C . ASP A 1 413 ? 25.926 -16.905 -24.396 1.00 69.81 413 ASP A C 1
ATOM 3153 O O . ASP A 1 413 ? 25.413 -16.813 -25.508 1.00 69.81 413 ASP A O 1
ATOM 3157 N N . CYS A 1 414 ? 25.305 -16.437 -23.308 1.00 77.25 414 CYS A N 1
ATOM 3158 C CA . CYS A 1 414 ? 24.006 -15.770 -23.331 1.00 77.25 414 CYS A CA 1
ATOM 3159 C C . CYS A 1 414 ? 24.058 -14.477 -24.159 1.00 77.25 414 CYS A C 1
ATOM 3161 O O . CYS A 1 414 ? 24.824 -13.551 -23.867 1.00 77.25 414 CYS A O 1
ATOM 3163 N N . ASN A 1 415 ? 23.197 -14.386 -25.173 1.00 81.44 415 ASN A N 1
ATOM 3164 C CA . ASN A 1 415 ? 23.046 -13.172 -25.960 1.00 81.44 415 ASN A CA 1
ATOM 3165 C C . ASN A 1 415 ? 22.389 -12.073 -25.105 1.00 81.44 415 ASN A C 1
ATOM 3167 O O . ASN A 1 415 ? 21.239 -12.184 -24.678 1.00 81.44 415 ASN A O 1
ATOM 3171 N N . ALA A 1 416 ? 23.122 -10.982 -24.870 1.00 77.94 416 ALA A N 1
ATOM 3172 C CA . ALA A 1 416 ? 22.653 -9.868 -24.047 1.00 77.94 416 ALA A CA 1
ATOM 3173 C C . ALA A 1 416 ? 21.399 -9.179 -24.618 1.00 77.94 416 ALA A C 1
ATOM 3175 O O . ALA A 1 416 ? 20.568 -8.683 -23.859 1.00 77.94 416 ALA A O 1
ATOM 3176 N N . HIS A 1 417 ? 21.234 -9.148 -25.943 1.00 79.12 417 HIS A N 1
ATOM 3177 C CA . HIS A 1 417 ? 20.044 -8.582 -26.571 1.00 79.12 417 HIS A CA 1
ATOM 3178 C C . HIS A 1 417 ? 18.814 -9.467 -26.332 1.00 79.12 417 HIS A C 1
ATOM 3180 O O . HIS A 1 417 ? 17.788 -8.950 -25.893 1.00 79.12 417 HIS A O 1
ATOM 3186 N N . ASP A 1 418 ? 18.934 -10.785 -26.500 1.00 79.31 418 ASP A N 1
ATOM 3187 C CA . ASP A 1 418 ? 17.836 -11.725 -26.229 1.00 79.31 418 ASP A CA 1
ATOM 3188 C C . ASP A 1 418 ? 17.452 -11.739 -24.745 1.00 79.31 418 ASP A C 1
ATOM 3190 O O . ASP A 1 418 ? 16.269 -11.767 -24.396 1.00 79.31 418 ASP A O 1
ATOM 3194 N N . LEU A 1 419 ? 18.440 -11.626 -23.852 1.00 81.62 419 LEU A N 1
ATOM 3195 C CA . LEU A 1 419 ? 18.195 -11.471 -22.421 1.00 81.62 419 LEU A CA 1
ATOM 3196 C C . LEU A 1 419 ? 17.420 -10.181 -22.115 1.00 81.62 419 LEU A C 1
ATOM 3198 O O . LEU A 1 419 ? 16.456 -10.213 -21.347 1.00 81.62 419 LEU A O 1
ATOM 3202 N N . ALA A 1 420 ? 17.792 -9.056 -22.730 1.00 78.81 420 ALA A N 1
ATOM 3203 C CA . ALA A 1 420 ? 17.070 -7.795 -22.571 1.00 78.81 420 ALA A CA 1
ATOM 3204 C C . ALA A 1 420 ? 15.631 -7.872 -23.118 1.00 78.81 420 ALA A C 1
ATOM 3206 O O . ALA A 1 420 ? 14.712 -7.350 -22.482 1.00 78.81 420 ALA A O 1
ATOM 3207 N N . ILE A 1 421 ? 15.413 -8.561 -24.245 1.00 81.88 421 ILE A N 1
ATOM 3208 C CA . ILE A 1 421 ? 14.075 -8.828 -24.800 1.00 81.88 421 ILE A CA 1
ATOM 3209 C C . ILE A 1 421 ? 13.241 -9.661 -23.822 1.00 81.88 421 ILE A C 1
ATOM 3211 O O . ILE A 1 421 ? 12.091 -9.313 -23.555 1.00 81.88 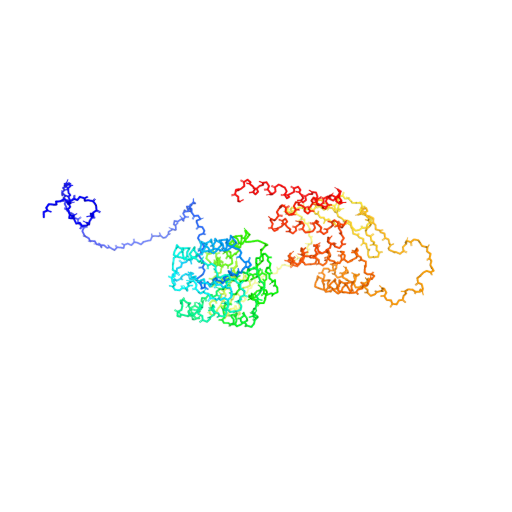421 ILE A O 1
ATOM 3215 N N . ALA A 1 422 ? 13.812 -10.719 -23.243 1.00 80.62 422 ALA A N 1
ATOM 3216 C CA . ALA A 1 422 ? 13.103 -11.573 -22.294 1.00 80.62 422 ALA A CA 1
ATOM 3217 C C . ALA A 1 422 ? 12.658 -10.803 -21.042 1.00 80.62 422 ALA A C 1
ATOM 3219 O O . ALA A 1 422 ? 11.508 -10.930 -20.621 1.00 80.62 422 ALA A O 1
ATOM 3220 N N . TYR A 1 423 ? 13.529 -9.955 -20.481 1.00 83.69 423 TYR A N 1
ATOM 3221 C CA . TYR A 1 423 ? 13.153 -9.057 -19.387 1.00 83.69 423 TYR A CA 1
ATOM 3222 C C . TYR A 1 423 ? 12.049 -8.080 -19.811 1.00 83.69 423 TYR A C 1
ATOM 3224 O O . TYR A 1 423 ? 11.048 -7.966 -19.110 1.00 83.69 423 TYR A O 1
ATOM 3232 N N . ASN A 1 424 ? 12.161 -7.432 -20.975 1.00 83.81 424 ASN A N 1
ATOM 3233 C CA . ASN A 1 424 ? 11.117 -6.532 -21.472 1.00 83.81 424 ASN A CA 1
ATOM 3234 C C . ASN A 1 424 ? 9.758 -7.233 -21.611 1.00 83.81 424 ASN A C 1
ATOM 3236 O O . ASN A 1 424 ? 8.741 -6.728 -21.139 1.00 83.81 424 ASN A O 1
ATOM 3240 N N . ASN A 1 425 ? 9.732 -8.411 -22.226 1.00 81.88 425 ASN A N 1
ATOM 3241 C CA . ASN A 1 425 ? 8.485 -9.114 -22.506 1.00 81.88 425 ASN A CA 1
ATOM 3242 C C . ASN A 1 425 ? 7.878 -9.718 -21.232 1.00 81.88 425 ASN A C 1
ATOM 3244 O O . ASN A 1 425 ? 6.659 -9.673 -21.060 1.00 81.88 425 ASN A O 1
ATOM 3248 N N . ARG A 1 426 ? 8.700 -10.186 -20.281 1.00 90.50 426 ARG A N 1
ATOM 3249 C CA . ARG A 1 426 ? 8.217 -10.563 -18.942 1.00 90.50 426 ARG A CA 1
ATOM 3250 C C . ARG A 1 426 ? 7.648 -9.361 -18.186 1.00 90.50 426 ARG A C 1
ATOM 3252 O O . ARG A 1 426 ? 6.589 -9.475 -17.570 1.00 90.50 426 ARG A O 1
ATOM 3259 N N . GLY A 1 427 ? 8.285 -8.197 -18.306 1.00 80.06 427 GLY A N 1
ATOM 3260 C CA . GLY A 1 427 ? 7.756 -6.937 -17.789 1.00 80.06 427 GLY A CA 1
ATOM 3261 C C . GLY A 1 427 ? 6.397 -6.591 -18.402 1.00 80.06 427 GLY A C 1
ATOM 3262 O O . GLY A 1 427 ? 5.471 -6.210 -17.689 1.00 80.06 427 GLY A O 1
ATOM 3263 N N . GLN A 1 428 ? 6.221 -6.818 -19.704 1.00 77.94 428 GLN A N 1
ATOM 3264 C CA . GLN A 1 428 ? 4.945 -6.597 -20.385 1.00 77.94 428 GLN A CA 1
ATOM 3265 C C . GLN A 1 428 ? 3.856 -7.576 -19.929 1.00 77.94 428 GLN A C 1
ATOM 3267 O O . GLN A 1 428 ? 2.710 -7.172 -19.725 1.00 77.94 428 GLN A O 1
ATOM 3272 N N . VAL A 1 429 ? 4.204 -8.845 -19.704 1.00 79.00 429 VAL A N 1
ATOM 3273 C CA . VAL A 1 429 ? 3.303 -9.837 -19.097 1.00 79.00 429 VAL A CA 1
ATOM 3274 C C . VAL A 1 429 ? 2.812 -9.366 -17.728 1.00 79.00 429 VAL A C 1
ATOM 3276 O O . VAL A 1 429 ? 1.606 -9.353 -17.475 1.00 79.00 429 VAL A O 1
ATOM 3279 N N . LYS A 1 430 ? 3.730 -8.930 -16.863 1.00 75.25 430 LYS A N 1
ATOM 3280 C CA . LYS A 1 430 ? 3.416 -8.402 -15.529 1.00 75.25 430 LYS A CA 1
ATOM 3281 C C . LYS A 1 430 ? 2.562 -7.139 -15.604 1.00 75.25 430 LYS A C 1
ATOM 3283 O O . LYS A 1 430 ? 1.561 -7.030 -14.904 1.00 75.25 430 LYS A O 1
ATOM 3288 N N . TYR A 1 431 ? 2.864 -6.233 -16.533 1.00 73.38 431 TY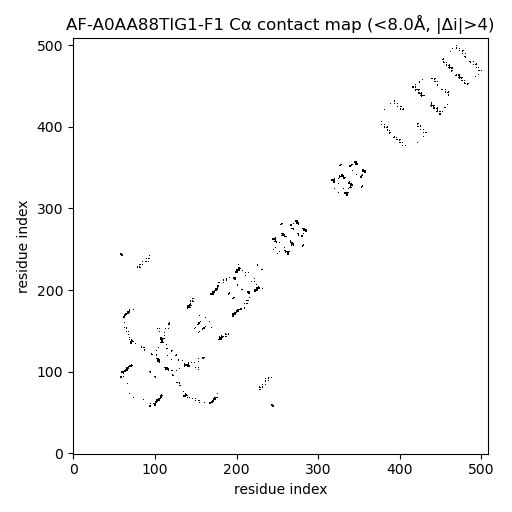R A N 1
ATOM 3289 C CA . TYR A 1 431 ? 2.041 -5.053 -16.795 1.00 73.38 431 TYR A CA 1
ATOM 3290 C C . TYR A 1 431 ? 0.594 -5.418 -17.158 1.00 73.38 431 TYR A C 1
ATOM 3292 O O . TYR A 1 431 ? -0.342 -4.833 -16.613 1.00 73.38 431 TYR A O 1
ATOM 3300 N N . LEU A 1 432 ? 0.395 -6.403 -18.043 1.00 73.44 432 LEU A N 1
ATOM 3301 C CA . LEU A 1 432 ? -0.937 -6.877 -18.449 1.00 73.44 432 LEU A CA 1
ATOM 3302 C C . LEU A 1 432 ? -1.699 -7.557 -17.307 1.00 73.44 432 LEU A C 1
ATOM 3304 O O . LEU A 1 432 ? -2.929 -7.584 -17.315 1.00 73.44 432 LEU A O 1
ATOM 3308 N N . ARG A 1 433 ? -0.975 -8.069 -16.313 1.00 77.31 433 ARG A N 1
ATOM 3309 C CA . ARG A 1 433 ? -1.516 -8.613 -15.067 1.00 77.31 433 ARG A CA 1
ATOM 3310 C C . ARG A 1 433 ? -1.671 -7.574 -13.952 1.00 77.31 433 ARG A C 1
ATOM 3312 O O . ARG A 1 433 ? -2.112 -7.935 -12.869 1.00 77.31 433 ARG A O 1
ATOM 3319 N N . VAL A 1 434 ? -1.377 -6.298 -14.226 1.00 70.81 434 VAL A N 1
ATOM 3320 C CA . VAL A 1 434 ? -1.447 -5.181 -13.261 1.00 70.81 434 VAL A CA 1
ATOM 3321 C C . VAL A 1 434 ? -0.355 -5.253 -12.169 1.00 70.81 434 VAL A C 1
ATOM 3323 O O . VAL A 1 434 ? -0.384 -4.511 -11.192 1.00 70.81 434 VAL A O 1
ATOM 3326 N N . ASP A 1 435 ? 0.685 -6.062 -12.376 1.00 71.25 435 ASP A N 1
ATOM 3327 C CA . ASP A 1 435 ? 1.873 -6.175 -11.519 1.00 71.25 435 ASP A CA 1
ATOM 3328 C C . ASP A 1 435 ? 2.900 -5.069 -11.892 1.00 71.25 435 ASP A C 1
ATOM 3330 O O . ASP A 1 435 ? 3.984 -5.329 -12.420 1.00 71.25 435 ASP A O 1
ATOM 3334 N N . PHE A 1 436 ? 2.520 -3.792 -11.725 1.00 59.66 436 PHE A N 1
ATOM 3335 C CA . PHE A 1 436 ? 3.249 -2.640 -12.291 1.00 59.66 436 PHE A CA 1
ATOM 3336 C C . PHE A 1 436 ? 4.679 -2.450 -11.765 1.00 59.66 436 PHE A C 1
ATOM 3338 O O . PHE A 1 436 ? 5.556 -2.074 -12.542 1.00 59.66 436 PHE A O 1
ATOM 3345 N N . TYR A 1 437 ? 4.933 -2.698 -10.480 1.00 66.88 437 TYR A N 1
ATOM 3346 C CA . TYR A 1 437 ? 6.269 -2.527 -9.899 1.00 66.88 437 TYR A CA 1
ATOM 3347 C C . TYR A 1 437 ? 7.214 -3.632 -10.367 1.00 66.88 437 TYR A C 1
ATOM 3349 O O . TYR A 1 437 ? 8.297 -3.348 -10.876 1.00 66.88 437 TYR A O 1
ATOM 3357 N N . GLU A 1 438 ? 6.757 -4.883 -10.330 1.00 68.94 438 GLU A N 1
ATOM 3358 C CA . GLU A 1 438 ? 7.509 -6.020 -10.853 1.00 68.94 438 GLU A CA 1
ATOM 3359 C C . GLU A 1 438 ? 7.767 -5.900 -12.369 1.00 68.94 438 GLU A C 1
ATOM 3361 O O . GLU A 1 438 ? 8.765 -6.429 -12.867 1.00 68.94 438 GLU A O 1
ATOM 3366 N N . ALA A 1 439 ? 6.888 -5.212 -13.109 1.00 72.88 439 ALA A N 1
ATOM 3367 C CA . ALA A 1 439 ? 7.106 -4.856 -14.510 1.00 72.88 439 ALA A CA 1
ATOM 3368 C C . ALA A 1 439 ? 8.184 -3.770 -14.682 1.00 72.88 439 ALA A C 1
ATOM 3370 O O . ALA A 1 439 ? 9.042 -3.887 -15.557 1.00 72.88 439 ALA A O 1
ATOM 3371 N N . MET A 1 440 ? 8.172 -2.726 -13.846 1.00 81.94 440 MET A N 1
ATOM 3372 C CA . MET A 1 440 ? 9.195 -1.671 -13.856 1.00 81.94 440 MET A CA 1
ATOM 3373 C C . MET A 1 440 ? 10.594 -2.198 -13.516 1.00 81.94 440 MET A C 1
ATOM 3375 O O . MET A 1 440 ? 11.572 -1.724 -14.106 1.00 81.94 440 MET A O 1
ATOM 3379 N N . ASP A 1 441 ? 10.694 -3.168 -12.606 1.00 76.50 441 ASP A N 1
ATOM 3380 C CA . ASP A 1 441 ? 11.950 -3.852 -12.278 1.00 76.50 441 ASP A CA 1
ATOM 3381 C C . ASP A 1 441 ? 12.506 -4.582 -13.503 1.00 76.50 441 ASP A C 1
ATOM 3383 O O . ASP A 1 441 ? 13.665 -4.390 -13.874 1.00 76.50 441 ASP A O 1
ATOM 3387 N N . ASP A 1 442 ? 11.653 -5.337 -14.196 1.00 80.56 442 ASP A N 1
ATOM 3388 C CA . ASP A 1 442 ? 12.018 -6.054 -15.417 1.00 80.56 442 ASP A CA 1
ATOM 3389 C C . ASP A 1 442 ? 12.474 -5.102 -16.533 1.00 80.56 442 ASP A C 1
ATOM 3391 O O . ASP A 1 442 ? 13.522 -5.322 -17.147 1.00 80.56 442 ASP A O 1
ATOM 3395 N N . TYR A 1 443 ? 11.766 -3.990 -16.756 1.00 82.25 443 TYR A N 1
ATOM 3396 C CA . TYR A 1 443 ? 12.219 -2.971 -17.708 1.00 82.25 443 TYR A CA 1
ATOM 3397 C C . TYR A 1 443 ? 13.553 -2.352 -17.295 1.00 82.25 443 TYR A C 1
ATOM 3399 O O . TYR A 1 443 ? 14.410 -2.100 -18.140 1.00 82.25 443 TYR A O 1
ATOM 3407 N N . THR A 1 444 ? 13.767 -2.131 -15.999 1.00 80.69 444 THR A N 1
ATOM 3408 C CA . THR A 1 444 ? 15.030 -1.589 -15.489 1.00 80.69 444 THR A CA 1
ATOM 3409 C C . THR A 1 444 ? 16.188 -2.554 -15.728 1.00 80.69 444 THR A C 1
ATOM 3411 O O . THR A 1 444 ? 17.245 -2.114 -16.184 1.00 80.69 444 THR A O 1
ATOM 3414 N N . CYS A 1 445 ? 15.988 -3.856 -15.513 1.00 80.19 445 CYS A N 1
ATOM 3415 C CA . CYS A 1 445 ? 16.964 -4.882 -15.873 1.00 80.19 445 CYS A CA 1
ATOM 3416 C C . CYS A 1 445 ? 17.249 -4.887 -17.382 1.00 80.19 445 CYS A C 1
ATOM 3418 O O . CYS A 1 445 ? 18.416 -4.868 -17.773 1.00 80.19 445 CYS A O 1
ATOM 3420 N N . ALA A 1 446 ? 16.218 -4.829 -18.234 1.00 78.00 446 ALA A N 1
ATOM 3421 C CA . ALA A 1 446 ? 16.392 -4.781 -19.690 1.00 78.00 446 ALA A CA 1
ATOM 3422 C C . ALA A 1 446 ? 17.259 -3.587 -20.140 1.00 78.00 446 ALA A C 1
ATOM 3424 O O . ALA A 1 446 ? 18.160 -3.759 -20.960 1.00 78.00 446 ALA A O 1
ATOM 3425 N N . ILE A 1 447 ? 17.050 -2.403 -19.549 1.00 86.75 447 ILE A N 1
ATOM 3426 C CA . ILE A 1 447 ? 17.833 -1.181 -19.827 1.00 86.75 447 ILE A CA 1
ATOM 3427 C C . ILE A 1 447 ? 19.292 -1.329 -19.377 1.00 86.75 447 ILE A C 1
ATOM 3429 O O . ILE A 1 447 ? 20.203 -0.858 -20.057 1.00 86.75 447 ILE A O 1
ATOM 3433 N N . GLN A 1 448 ? 19.530 -1.957 -18.221 1.00 85.25 448 GLN A N 1
ATOM 3434 C CA . GLN A 1 448 ? 20.884 -2.188 -17.706 1.00 85.25 448 GLN A CA 1
ATOM 3435 C C . GLN A 1 448 ? 21.669 -3.169 -18.579 1.00 85.25 448 GLN A C 1
ATOM 3437 O O . GLN A 1 448 ? 22.869 -2.985 -18.775 1.00 85.25 448 GLN A O 1
ATOM 3442 N N . ILE A 1 449 ? 20.994 -4.192 -19.104 1.00 80.38 449 ILE A N 1
ATOM 3443 C CA . ILE A 1 449 ? 21.597 -5.201 -19.978 1.00 80.38 449 ILE A CA 1
ATOM 3444 C C . ILE A 1 449 ? 21.883 -4.610 -21.359 1.00 80.38 449 ILE A C 1
ATOM 3446 O O . ILE A 1 449 ? 22.976 -4.791 -21.894 1.00 80.38 449 ILE A O 1
ATOM 3450 N N . ASN A 1 450 ? 20.920 -3.883 -21.930 1.00 80.44 450 ASN A N 1
ATOM 3451 C CA . ASN A 1 450 ? 21.070 -3.238 -23.224 1.00 80.44 450 ASN A CA 1
ATOM 3452 C C . ASN A 1 450 ? 20.590 -1.784 -23.177 1.00 80.44 450 ASN A C 1
ATOM 3454 O O . ASN A 1 450 ? 19.412 -1.480 -23.348 1.00 80.44 450 ASN A O 1
ATOM 3458 N N . SER A 1 451 ? 21.545 -0.868 -23.013 1.00 81.88 451 SER A N 1
ATOM 3459 C CA . SER A 1 451 ? 21.276 0.571 -22.918 1.00 81.88 451 SER A CA 1
ATOM 3460 C C . SER A 1 451 ? 20.867 1.234 -24.239 1.00 81.88 451 SER A C 1
ATOM 3462 O O . SER A 1 451 ? 20.473 2.400 -24.221 1.00 81.88 451 SER A O 1
ATOM 3464 N N . GLN A 1 452 ? 20.967 0.515 -25.363 1.00 83.62 452 GLN A N 1
ATOM 3465 C CA . GLN A 1 452 ? 20.532 0.964 -26.690 1.00 83.62 452 GLN A CA 1
ATOM 3466 C C . GLN A 1 452 ? 19.129 0.455 -27.045 1.00 83.62 452 GLN A C 1
ATOM 3468 O O . GLN A 1 452 ? 18.643 0.731 -28.135 1.00 83.62 452 GLN A O 1
ATOM 3473 N N . PHE A 1 453 ? 18.479 -0.290 -26.146 1.00 81.44 453 PHE A N 1
ATOM 3474 C CA . PHE A 1 453 ? 17.124 -0.783 -26.344 1.00 81.44 453 PHE A CA 1
ATOM 3475 C C . PHE A 1 453 ? 16.117 0.228 -25.784 1.00 81.44 453 PHE A C 1
ATOM 3477 O O . PHE A 1 453 ? 15.986 0.396 -24.570 1.00 81.44 453 PHE A O 1
ATOM 3484 N N . GLU A 1 454 ? 15.416 0.934 -26.666 1.00 82.00 454 GLU A N 1
ATOM 3485 C CA . GLU A 1 454 ? 14.544 2.059 -26.320 1.00 82.00 454 GLU A CA 1
ATOM 3486 C C . GLU A 1 454 ? 13.160 1.637 -25.801 1.00 82.00 454 GLU A C 1
ATOM 3488 O O . GLU A 1 454 ? 12.521 2.373 -25.047 1.00 82.00 454 GLU A O 1
ATOM 3493 N N . VAL A 1 455 ? 12.687 0.445 -26.175 1.00 81.31 455 VAL A N 1
ATOM 3494 C CA . VAL A 1 455 ? 11.330 -0.037 -25.853 1.00 81.31 455 VAL A CA 1
ATOM 3495 C C . VAL A 1 455 ? 11.080 -0.163 -24.338 1.00 81.31 455 VAL A C 1
ATOM 3497 O O . VAL A 1 455 ? 10.046 0.323 -23.873 1.00 81.31 455 VAL A O 1
ATOM 3500 N N . PRO A 1 456 ? 11.999 -0.715 -23.520 1.00 78.75 456 PRO A N 1
ATOM 3501 C CA . PRO A 1 456 ? 11.817 -0.770 -22.069 1.00 78.75 456 PRO A CA 1
ATOM 3502 C C . PRO A 1 456 ? 11.748 0.609 -21.397 1.00 78.75 456 PRO A C 1
ATOM 3504 O O . PRO A 1 456 ? 11.045 0.763 -20.400 1.00 78.75 456 PRO A O 1
ATOM 3507 N N . LEU A 1 457 ? 12.449 1.621 -21.933 1.00 79.06 457 LEU A N 1
ATOM 3508 C CA . LEU A 1 457 ? 12.363 3.001 -21.436 1.00 79.06 457 LEU A CA 1
ATOM 3509 C C . LEU A 1 457 ? 10.954 3.545 -21.648 1.00 79.06 457 LEU A C 1
ATOM 3511 O O . LEU A 1 457 ? 10.339 4.034 -20.705 1.00 79.06 457 LEU A O 1
ATOM 3515 N N . TYR A 1 458 ? 10.413 3.385 -22.857 1.00 87.12 458 TYR A N 1
ATOM 3516 C CA . TYR A 1 458 ? 9.036 3.765 -23.157 1.00 87.12 458 TYR A CA 1
ATOM 3517 C C . TYR A 1 458 ? 8.029 3.039 -22.250 1.00 87.12 458 TYR A C 1
ATOM 3519 O O . TYR A 1 458 ? 7.190 3.683 -21.618 1.00 87.12 458 TYR A O 1
ATOM 3527 N N . ASN A 1 459 ? 8.156 1.718 -22.104 1.00 80.31 459 ASN A N 1
ATOM 3528 C CA . ASN A 1 459 ? 7.246 0.920 -21.281 1.00 80.31 459 ASN A CA 1
ATOM 3529 C C . ASN A 1 459 ? 7.298 1.306 -19.792 1.00 80.31 459 ASN A C 1
ATOM 3531 O O . ASN A 1 459 ? 6.255 1.426 -19.143 1.00 80.31 459 ASN A O 1
ATOM 3535 N N . ARG A 1 460 ? 8.494 1.561 -19.244 1.00 88.94 460 ARG A N 1
ATOM 3536 C CA . ARG A 1 460 ? 8.655 2.057 -17.868 1.00 88.94 460 ARG A CA 1
ATOM 3537 C C . ARG A 1 460 ? 8.091 3.470 -17.708 1.00 88.94 460 ARG A C 1
ATOM 3539 O O . ARG A 1 460 ? 7.419 3.742 -16.711 1.00 88.94 460 ARG A O 1
ATOM 3546 N N . GLY A 1 461 ? 8.291 4.330 -18.707 1.00 83.38 461 GLY A N 1
ATOM 3547 C CA . GLY A 1 461 ? 7.717 5.672 -18.770 1.00 83.38 461 GLY A CA 1
ATOM 3548 C C . GLY A 1 461 ? 6.188 5.659 -18.733 1.00 83.38 461 GLY A C 1
ATOM 3549 O O . GLY A 1 461 ? 5.593 6.425 -17.978 1.00 83.38 461 GLY A O 1
ATOM 3550 N N . LEU A 1 462 ? 5.536 4.738 -19.453 1.00 79.56 462 LEU A N 1
ATOM 3551 C CA . LEU A 1 462 ? 4.076 4.573 -19.423 1.00 79.56 462 LEU A CA 1
ATOM 3552 C C . LEU A 1 462 ? 3.550 4.193 -18.036 1.00 79.56 462 LEU A C 1
ATOM 3554 O O . LEU A 1 462 ? 2.529 4.729 -17.595 1.00 79.56 462 LEU A O 1
ATOM 3558 N N . ILE A 1 463 ? 4.231 3.277 -17.342 1.00 74.50 463 ILE A N 1
ATOM 3559 C CA . ILE A 1 463 ? 3.851 2.910 -15.973 1.00 74.50 463 ILE A CA 1
ATOM 3560 C C . ILE A 1 463 ? 4.020 4.114 -15.049 1.00 74.50 463 ILE A C 1
ATOM 3562 O O . ILE A 1 463 ? 3.091 4.463 -14.323 1.00 74.50 463 ILE A O 1
ATOM 3566 N N . ARG A 1 464 ? 5.164 4.798 -15.113 1.00 78.50 464 ARG A N 1
ATOM 3567 C CA . ARG A 1 464 ? 5.439 5.991 -14.301 1.00 78.50 464 ARG A CA 1
ATOM 3568 C C . ARG A 1 464 ? 4.417 7.097 -14.536 1.00 78.50 464 ARG A C 1
ATOM 3570 O O . ARG A 1 464 ? 3.908 7.665 -13.573 1.00 78.50 464 ARG A O 1
ATOM 3577 N N . TYR A 1 465 ? 4.049 7.341 -15.791 1.00 77.50 465 TYR A N 1
ATOM 3578 C CA . TYR A 1 465 ? 2.991 8.277 -16.157 1.00 77.50 465 TYR A CA 1
ATOM 3579 C C . TYR A 1 465 ? 1.654 7.876 -15.518 1.00 77.50 465 TYR A C 1
ATOM 3581 O O . TYR A 1 465 ? 1.033 8.690 -14.835 1.00 77.50 465 TYR A O 1
ATOM 3589 N N . ARG A 1 466 ? 1.253 6.601 -15.640 1.00 75.00 466 ARG A N 1
ATOM 3590 C CA . ARG A 1 466 ? 0.019 6.071 -15.032 1.00 75.00 466 ARG A CA 1
ATOM 3591 C C . ARG A 1 466 ? 0.009 6.192 -13.504 1.00 75.00 466 ARG A C 1
ATOM 3593 O O . ARG A 1 466 ? -1.044 6.437 -12.924 1.00 75.00 466 ARG A O 1
ATOM 3600 N N . LEU A 1 467 ? 1.163 6.044 -12.856 1.00 68.75 467 LEU A N 1
ATOM 3601 C CA . LEU A 1 467 ? 1.328 6.201 -11.406 1.00 68.75 467 LEU A CA 1
ATOM 3602 C C . LEU A 1 467 ? 1.479 7.678 -10.967 1.00 68.75 467 LEU A C 1
ATOM 3604 O O . LEU A 1 467 ? 1.546 7.983 -9.772 1.00 68.75 467 LEU A O 1
ATOM 3608 N N . GLY A 1 468 ? 1.492 8.620 -11.917 1.00 71.81 468 GLY A N 1
ATOM 3609 C CA . GLY A 1 468 ? 1.581 10.062 -11.669 1.00 71.81 468 GLY A CA 1
ATOM 3610 C C . GLY A 1 468 ? 2.996 10.576 -11.373 1.00 71.81 468 GLY A C 1
ATOM 3611 O O . GLY A 1 468 ? 3.143 11.683 -10.837 1.00 71.81 468 GLY A O 1
ATOM 3612 N N . PHE A 1 469 ? 4.021 9.788 -11.705 1.00 77.19 469 PHE A N 1
ATOM 3613 C CA . PHE A 1 469 ? 5.446 10.130 -11.658 1.00 77.19 469 PHE A CA 1
ATOM 3614 C C . PHE A 1 469 ? 5.862 10.845 -12.952 1.00 77.19 469 PHE A C 1
ATOM 3616 O O . PHE A 1 469 ? 6.600 10.315 -13.782 1.00 77.19 469 PHE A O 1
ATOM 3623 N N . PHE A 1 470 ? 5.311 12.044 -13.177 1.00 83.62 470 PHE A N 1
ATOM 3624 C CA . PHE A 1 470 ? 5.445 12.744 -14.461 1.00 83.62 470 PHE A CA 1
ATOM 3625 C C . PHE A 1 470 ? 6.885 13.148 -14.803 1.00 83.62 470 PHE A C 1
ATOM 3627 O O . PHE A 1 470 ? 7.255 13.095 -15.970 1.00 83.62 470 PHE A O 1
ATOM 3634 N N . LYS A 1 471 ? 7.723 13.496 -13.815 1.00 87.31 471 LYS A N 1
ATOM 3635 C CA . LYS A 1 471 ? 9.130 13.862 -14.068 1.00 87.31 471 LYS A CA 1
ATOM 3636 C C . LYS A 1 471 ? 9.959 12.653 -14.497 1.00 87.31 471 LYS A C 1
ATOM 3638 O O . LYS A 1 471 ? 10.794 12.737 -15.392 1.00 87.31 471 LYS A O 1
ATOM 3643 N N . GLU A 1 472 ? 9.730 11.520 -13.851 1.00 85.69 472 GLU A N 1
ATOM 3644 C CA . GLU A 1 472 ? 10.410 10.262 -14.122 1.00 85.69 472 GLU A CA 1
ATOM 3645 C C . GLU A 1 472 ? 9.945 9.670 -15.455 1.00 85.69 472 GLU A C 1
ATOM 3647 O O . GLU A 1 472 ? 10.769 9.180 -16.228 1.00 85.69 472 GLU A O 1
ATOM 3652 N N . ALA A 1 473 ? 8.644 9.764 -15.746 1.00 85.69 473 ALA A N 1
ATOM 3653 C CA . ALA A 1 473 ? 8.076 9.403 -17.040 1.00 85.69 473 ALA A CA 1
ATOM 3654 C C . ALA A 1 473 ? 8.642 10.277 -18.167 1.00 85.69 473 ALA A C 1
ATOM 3656 O O . ALA A 1 473 ? 9.074 9.750 -19.189 1.00 85.69 473 ALA A O 1
ATOM 3657 N N . GLU A 1 474 ? 8.716 11.597 -17.961 1.00 96.50 474 GLU A N 1
ATOM 3658 C CA . GLU A 1 474 ? 9.343 12.527 -18.903 1.00 96.50 474 GLU A CA 1
ATOM 3659 C C . GLU A 1 474 ? 10.786 12.114 -19.216 1.00 96.50 474 GLU A C 1
ATOM 3661 O O . GLU A 1 474 ? 11.160 12.043 -20.387 1.00 96.50 474 GLU A O 1
ATOM 3666 N N . ASN A 1 475 ? 11.589 11.821 -18.190 1.00 95.62 475 ASN A N 1
ATOM 3667 C CA . ASN A 1 475 ? 12.983 11.417 -18.371 1.00 95.62 475 ASN A CA 1
ATOM 3668 C C . ASN A 1 475 ? 13.104 10.124 -19.195 1.00 95.62 475 ASN A C 1
ATOM 3670 O O . ASN A 1 475 ? 13.911 10.047 -20.120 1.00 95.62 475 ASN A O 1
ATOM 3674 N N . ASP A 1 476 ? 12.264 9.129 -18.902 1.00 88.81 476 ASP A N 1
ATOM 3675 C CA . ASP A 1 476 ? 12.236 7.870 -19.648 1.00 88.81 476 ASP A CA 1
ATOM 3676 C C . ASP A 1 476 ? 11.832 8.078 -21.116 1.00 88.81 476 ASP A C 1
ATOM 3678 O O . ASP A 1 476 ? 12.499 7.555 -22.011 1.00 88.81 476 ASP A O 1
ATOM 3682 N N . PHE A 1 477 ? 10.800 8.884 -21.391 1.00 90.25 477 PHE A N 1
ATOM 3683 C CA . PHE A 1 477 ? 10.384 9.175 -22.765 1.00 90.25 477 PHE A CA 1
ATOM 3684 C C . PHE A 1 477 ? 11.436 9.972 -23.535 1.00 90.25 477 PHE A C 1
ATOM 3686 O O . PHE A 1 477 ? 11.710 9.660 -24.693 1.00 90.25 477 PHE A O 1
ATOM 3693 N N . ARG A 1 478 ? 12.074 10.965 -22.905 1.00 97.50 478 ARG A N 1
ATOM 3694 C CA . ARG A 1 478 ? 13.179 11.708 -23.527 1.00 97.50 478 ARG A CA 1
ATOM 3695 C C . ARG A 1 478 ? 14.336 10.785 -23.866 1.00 97.50 478 ARG A C 1
ATOM 3697 O O . ARG A 1 478 ? 14.831 10.838 -24.985 1.00 97.50 478 ARG A O 1
ATOM 3704 N N . ARG A 1 479 ? 14.720 9.899 -22.946 1.00 93.25 479 ARG A N 1
ATOM 3705 C CA . ARG A 1 479 ? 15.797 8.941 -23.194 1.00 93.25 479 ARG A CA 1
ATOM 3706 C C . ARG A 1 479 ? 15.446 7.951 -24.306 1.00 93.25 479 ARG A C 1
ATOM 3708 O O . ARG A 1 479 ? 16.314 7.627 -25.108 1.00 93.25 479 ARG A O 1
ATOM 3715 N N . ALA A 1 480 ? 14.193 7.504 -24.394 1.00 81.19 480 ALA A N 1
ATOM 3716 C CA . ALA A 1 480 ? 13.734 6.676 -25.510 1.00 81.19 480 ALA A CA 1
ATOM 3717 C C . ALA A 1 480 ? 13.841 7.419 -26.857 1.00 81.19 480 ALA A C 1
ATOM 3719 O O . ALA A 1 480 ? 14.292 6.838 -27.840 1.00 81.19 480 ALA A O 1
ATOM 3720 N N . LEU A 1 481 ? 13.501 8.713 -26.891 1.00 89.56 481 LEU A N 1
ATOM 3721 C CA . LEU A 1 481 ? 13.594 9.560 -28.089 1.00 89.56 481 LEU A CA 1
ATOM 3722 C C . LEU A 1 481 ? 15.030 9.956 -28.458 1.00 89.56 481 LEU A C 1
ATOM 3724 O O . LEU A 1 481 ? 15.313 10.192 -29.627 1.00 89.56 481 LEU A O 1
ATOM 3728 N N . GLU A 1 482 ? 15.949 10.011 -27.492 1.00 94.56 482 GLU A N 1
ATOM 3729 C CA . GLU A 1 482 ? 17.383 10.159 -27.772 1.00 94.56 482 GLU A CA 1
ATOM 3730 C C . GLU A 1 482 ? 17.934 8.953 -28.543 1.00 94.56 482 GLU A C 1
ATOM 3732 O O . GLU A 1 482 ? 18.786 9.122 -29.414 1.00 94.56 482 GLU A O 1
ATOM 3737 N N . LEU A 1 483 ? 17.453 7.748 -28.221 1.00 78.62 483 LEU A N 1
ATOM 3738 C CA . LEU A 1 483 ? 17.842 6.508 -28.897 1.00 78.62 483 LEU A CA 1
ATOM 3739 C C . LEU A 1 483 ? 17.111 6.333 -30.234 1.00 78.62 483 LEU A C 1
ATOM 3741 O O . LEU A 1 483 ? 17.709 5.885 -31.210 1.00 78.62 483 LEU A O 1
ATOM 3745 N N . ASN A 1 484 ? 15.830 6.705 -30.286 1.00 84.00 484 ASN A N 1
ATOM 3746 C CA . ASN A 1 484 ? 14.987 6.598 -31.470 1.00 84.00 484 ASN A CA 1
ATOM 3747 C C . ASN A 1 484 ? 14.111 7.858 -31.641 1.00 84.00 484 ASN A C 1
ATOM 3749 O O . ASN A 1 484 ? 12.981 7.900 -31.142 1.00 84.00 484 ASN A O 1
ATOM 3753 N N . PRO A 1 485 ? 14.600 8.880 -32.369 1.00 89.38 485 PRO A N 1
ATOM 3754 C CA . PRO A 1 485 ? 13.868 10.133 -32.578 1.00 89.38 485 PRO A CA 1
ATOM 3755 C C . PRO A 1 485 ? 12.523 9.972 -33.301 1.00 89.38 485 PRO A C 1
ATOM 3757 O O . PRO A 1 485 ? 11.636 10.806 -33.134 1.00 89.38 485 PRO A O 1
ATOM 3760 N N . ASP A 1 486 ? 12.350 8.892 -34.070 1.00 85.88 486 ASP A N 1
ATOM 3761 C CA . ASP A 1 486 ? 11.130 8.599 -34.828 1.00 85.88 486 ASP A CA 1
ATOM 3762 C C . ASP A 1 486 ? 10.107 7.768 -34.023 1.00 85.88 486 ASP A C 1
ATOM 3764 O O . ASP A 1 486 ? 9.082 7.323 -34.561 1.00 85.88 486 ASP A O 1
ATOM 3768 N N . PHE A 1 487 ? 10.337 7.554 -32.719 1.00 82.69 487 PHE A N 1
ATOM 3769 C CA . PHE A 1 487 ? 9.425 6.815 -31.845 1.00 82.69 487 PHE A CA 1
ATOM 3770 C C . PHE A 1 487 ? 8.164 7.642 -31.524 1.00 82.69 487 PHE A C 1
ATOM 3772 O O . PHE A 1 487 ? 8.056 8.320 -30.498 1.00 82.69 487 PHE A O 1
ATOM 3779 N N . LYS A 1 488 ? 7.178 7.575 -32.427 1.00 77.56 488 LYS A N 1
ATOM 3780 C CA . LYS A 1 488 ? 5.921 8.345 -32.358 1.00 77.56 488 LYS A CA 1
ATOM 3781 C C . LYS A 1 488 ? 5.183 8.201 -31.024 1.00 77.56 488 LYS A C 1
ATOM 3783 O O . LYS A 1 488 ? 4.818 9.218 -30.440 1.00 77.56 488 LYS A O 1
ATOM 3788 N N . ASP A 1 489 ? 5.034 6.979 -30.514 1.00 73.75 489 ASP A N 1
ATOM 3789 C CA . ASP A 1 489 ? 4.291 6.731 -29.270 1.00 73.75 489 ASP A CA 1
ATOM 3790 C C . ASP A 1 489 ? 4.970 7.387 -28.056 1.00 73.75 489 ASP A C 1
ATOM 3792 O O . ASP A 1 489 ? 4.302 7.960 -27.191 1.00 73.75 489 ASP A O 1
ATOM 3796 N N . ALA A 1 490 ? 6.308 7.371 -28.012 1.00 70.25 490 ALA A N 1
ATOM 3797 C CA . ALA A 1 490 ? 7.086 8.065 -26.987 1.00 70.25 490 ALA A CA 1
ATOM 3798 C C . ALA A 1 490 ? 6.979 9.593 -27.123 1.00 70.25 490 ALA A C 1
ATOM 3800 O O . ALA A 1 490 ? 6.900 10.293 -26.114 1.00 70.25 490 ALA A O 1
ATOM 3801 N N . THR A 1 491 ? 6.907 10.115 -28.353 1.00 83.44 491 THR A N 1
ATOM 3802 C CA . THR A 1 491 ? 6.711 11.552 -28.623 1.00 83.44 491 THR A CA 1
ATOM 3803 C C . THR A 1 491 ? 5.349 12.030 -28.122 1.00 83.44 491 THR A C 1
ATOM 3805 O O . THR A 1 491 ? 5.254 13.063 -27.454 1.00 83.44 491 THR A O 1
ATOM 3808 N N . GLU A 1 492 ? 4.288 11.276 -28.410 1.00 82.69 492 GLU A N 1
ATOM 3809 C CA . GLU A 1 492 ? 2.935 11.586 -27.947 1.00 82.69 492 GLU A CA 1
ATOM 3810 C C . GLU A 1 492 ? 2.822 11.473 -26.423 1.00 82.69 492 GLU A C 1
ATOM 3812 O O . GLU A 1 492 ? 2.323 12.393 -25.771 1.00 82.69 492 GLU A O 1
ATOM 3817 N N . SER A 1 493 ? 3.376 10.405 -25.845 1.00 80.44 493 SER A N 1
ATOM 3818 C CA . SER A 1 493 ? 3.372 10.194 -24.392 1.00 80.44 493 SER A CA 1
ATOM 3819 C C . SER A 1 493 ? 4.159 11.281 -23.655 1.00 80.44 493 SER A C 1
ATOM 3821 O O . SER A 1 493 ? 3.707 11.768 -22.617 1.00 80.44 493 SER A O 1
ATOM 3823 N N . LEU A 1 494 ? 5.290 11.739 -24.205 1.00 92.44 494 LEU A N 1
ATOM 3824 C CA . LEU A 1 494 ? 6.042 12.875 -23.668 1.00 92.44 494 LEU A CA 1
ATOM 3825 C C . LEU A 1 494 ? 5.212 14.160 -23.712 1.00 92.44 494 LEU A C 1
ATOM 3827 O O . LEU A 1 494 ? 5.121 14.868 -22.710 1.00 92.44 494 LEU A O 1
ATOM 3831 N N . LYS A 1 495 ? 4.579 14.453 -24.853 1.00 95.31 495 LYS A N 1
ATOM 3832 C CA . LYS A 1 495 ? 3.724 15.637 -25.000 1.00 95.31 495 LYS A CA 1
ATOM 3833 C C . LYS A 1 495 ? 2.592 15.630 -23.971 1.00 95.31 495 LYS A C 1
ATOM 3835 O O . LYS A 1 495 ? 2.372 16.647 -23.317 1.00 95.31 495 LYS A O 1
ATOM 3840 N N . GLN A 1 496 ? 1.918 14.495 -23.802 1.00 85.25 496 GLN A N 1
ATOM 3841 C CA . GLN A 1 496 ? 0.850 14.340 -22.816 1.00 85.25 496 GLN A CA 1
ATOM 3842 C C . GLN A 1 496 ? 1.372 14.511 -21.383 1.00 85.25 496 GLN A C 1
ATOM 3844 O O . GLN A 1 496 ? 0.799 15.260 -20.598 1.00 85.25 496 GLN A O 1
ATOM 3849 N N . THR A 1 497 ? 2.514 13.899 -21.064 1.00 90.31 497 THR A N 1
ATOM 3850 C CA . THR A 1 497 ? 3.152 14.007 -19.743 1.00 90.31 497 THR A CA 1
ATOM 3851 C C . THR A 1 497 ? 3.475 15.454 -19.370 1.00 90.31 497 THR A C 1
ATOM 3853 O O . THR A 1 497 ? 3.262 15.857 -18.227 1.00 90.31 497 THR A O 1
ATOM 3856 N N . LEU A 1 498 ? 3.961 16.252 -20.325 1.00 94.81 498 LEU A N 1
ATOM 3857 C CA . LEU A 1 498 ? 4.260 17.668 -20.104 1.00 94.81 498 LEU A CA 1
ATOM 3858 C C . LEU A 1 498 ? 2.989 18.484 -19.826 1.00 94.81 498 LEU A C 1
ATOM 3860 O O . LEU A 1 498 ? 2.979 19.281 -18.889 1.00 94.81 498 LEU A O 1
ATOM 3864 N N . LEU A 1 499 ? 1.912 18.247 -20.584 1.00 93.00 499 LEU A N 1
ATOM 3865 C CA . LEU A 1 499 ? 0.620 18.909 -20.371 1.00 93.00 499 LEU A CA 1
ATOM 3866 C C . LEU A 1 499 ? 0.050 18.601 -18.980 1.00 93.00 499 LEU A C 1
ATOM 3868 O O . LEU A 1 499 ? -0.317 19.517 -18.242 1.00 93.00 499 LEU A O 1
ATOM 3872 N N . ASP A 1 500 ? 0.044 17.327 -18.589 1.00 83.62 500 ASP A N 1
ATOM 3873 C CA . ASP A 1 500 ? -0.502 16.902 -17.296 1.00 83.62 500 ASP A CA 1
ATOM 3874 C C . ASP A 1 500 ? 0.357 17.384 -16.118 1.00 83.62 500 ASP A C 1
ATOM 3876 O O . ASP A 1 500 ? -0.167 17.746 -15.060 1.00 83.62 500 ASP A O 1
ATOM 3880 N N . SER A 1 501 ? 1.679 17.455 -16.302 1.00 83.88 501 SER A N 1
ATOM 3881 C CA . SER A 1 501 ? 2.600 18.046 -15.327 1.00 83.88 501 SER A CA 1
ATOM 3882 C C . SER A 1 501 ? 2.314 19.538 -15.109 1.00 83.88 501 SER A C 1
ATOM 3884 O O . SER A 1 501 ? 2.253 20.000 -13.965 1.00 83.88 501 SER A O 1
ATOM 3886 N N . GLU A 1 502 ? 2.068 20.296 -16.182 1.00 85.94 502 GLU A N 1
ATOM 3887 C CA . GLU A 1 502 ? 1.701 21.714 -16.096 1.00 85.94 502 GLU A CA 1
ATOM 3888 C C . GLU A 1 502 ? 0.330 21.935 -15.447 1.00 85.94 502 GLU A C 1
ATOM 3890 O O . GLU A 1 502 ? 0.173 22.849 -14.632 1.00 85.94 502 GLU A O 1
ATOM 3895 N N . GLU A 1 503 ? -0.669 21.114 -15.776 1.00 79.00 503 GLU A N 1
ATOM 3896 C CA . GLU A 1 503 ? -1.977 21.176 -15.118 1.00 79.00 503 GLU A CA 1
ATOM 3897 C C . GLU A 1 503 ? -1.875 20.885 -13.622 1.00 79.00 503 GLU A C 1
ATOM 3899 O O . GLU A 1 503 ? -2.500 21.577 -12.813 1.00 79.00 503 GLU A O 1
ATOM 3904 N N . LYS A 1 504 ? -1.057 19.902 -13.237 1.00 70.38 504 LYS A N 1
ATOM 3905 C CA . LYS A 1 504 ? -0.818 19.568 -11.832 1.00 70.38 504 LYS A CA 1
ATOM 3906 C C . LYS A 1 504 ? -0.184 20.733 -11.072 1.00 70.38 504 LYS A C 1
ATOM 3908 O O . LYS A 1 504 ? -0.651 21.068 -9.987 1.00 70.38 504 LYS A O 1
ATOM 3913 N N . LEU A 1 505 ? 0.813 21.396 -11.663 1.00 68.56 505 LEU A N 1
ATOM 3914 C CA . LEU A 1 505 ? 1.452 22.585 -11.084 1.00 68.56 505 LEU A CA 1
ATOM 3915 C C . LEU A 1 505 ? 0.466 23.751 -10.915 1.00 68.56 505 LEU A C 1
ATOM 3917 O O . LEU A 1 505 ? 0.500 24.447 -9.902 1.00 68.56 505 LEU A O 1
ATOM 3921 N N . LYS A 1 506 ? -0.450 23.948 -11.872 1.00 70.81 506 LYS A N 1
ATOM 3922 C CA . LYS A 1 506 ? -1.492 24.991 -11.798 1.00 70.81 506 LYS A CA 1
ATOM 3923 C C . LYS A 1 506 ? -2.541 24.721 -10.718 1.00 70.81 506 LYS A C 1
ATOM 3925 O O . LYS A 1 506 ? -3.136 25.669 -10.213 1.00 70.81 506 LYS A O 1
ATOM 3930 N N . ARG A 1 507 ? -2.775 23.455 -10.361 1.00 65.75 507 ARG A N 1
ATOM 3931 C CA . ARG A 1 507 ? -3.749 23.058 -9.330 1.00 65.75 507 ARG A CA 1
ATOM 3932 C C . ARG A 1 507 ? -3.211 23.142 -7.894 1.00 65.75 507 ARG A C 1
ATOM 3934 O O . ARG A 1 507 ? -3.986 22.904 -6.978 1.00 65.75 507 ARG A O 1
ATOM 3941 N N . GLY A 1 508 ? -1.950 23.541 -7.690 1.00 42.81 508 GLY A N 1
ATOM 3942 C CA . GLY A 1 508 ? -1.422 23.899 -6.367 1.00 42.81 508 GLY A CA 1
ATOM 3943 C C . GLY A 1 508 ? -1.341 22.741 -5.368 1.00 42.81 508 GLY A C 1
ATOM 3944 O O . GLY A 1 508 ? -1.652 22.944 -4.198 1.00 42.81 508 GLY A O 1
ATOM 3945 N N . TYR A 1 509 ? -0.947 21.554 -5.837 1.00 43.38 509 TYR A N 1
ATOM 3946 C CA . TYR A 1 509 ? -0.624 20.397 -4.994 1.00 43.38 509 TYR A CA 1
ATOM 3947 C C . TYR A 1 509 ? 0.879 20.261 -4.774 1.00 43.38 509 TYR A C 1
ATOM 3949 O O . TYR A 1 509 ? 1.624 20.345 -5.782 1.00 43.38 509 TYR A O 1
#

Solvent-accessible surface area (backbone atoms only — not comparable to full-atom values): 29736 Å² total; per-residue (Å²): 131,89,80,82,88,80,87,88,82,83,72,90,85,82,81,89,82,86,83,84,87,85,88,83,89,88,88,88,90,87,83,84,82,87,83,81,89,82,93,89,81,93,76,86,79,81,81,76,83,75,94,75,81,87,74,83,71,45,68,28,62,42,30,40,38,33,40,38,38,56,22,16,56,86,51,42,73,77,47,46,51,39,51,43,49,36,55,39,55,41,48,70,56,50,38,55,21,91,86,31,26,25,48,24,37,34,42,24,6,66,56,71,44,74,79,44,36,25,62,74,37,55,42,56,69,55,42,40,56,52,51,72,67,65,74,76,73,35,62,42,41,36,51,23,62,37,53,46,47,38,57,77,46,42,63,25,60,94,27,46,25,78,57,77,91,73,72,55,54,34,39,35,43,35,41,37,47,56,63,59,78,47,72,36,48,70,51,29,49,52,41,41,75,73,58,35,45,29,33,21,36,31,26,60,65,32,39,66,68,60,35,62,45,42,24,35,86,62,53,87,84,16,48,46,77,32,78,39,55,88,49,50,55,63,46,42,60,55,48,41,57,68,59,32,43,56,54,31,52,78,76,67,65,77,42,68,63,38,66,42,59,56,66,92,36,64,49,47,45,48,58,94,70,39,40,68,38,96,82,56,28,44,63,43,66,78,80,87,79,88,84,87,78,89,86,81,90,84,89,81,90,82,80,90,73,91,78,90,81,88,89,80,92,69,91,74,79,60,56,27,48,80,76,63,72,79,41,71,64,44,67,44,61,56,62,86,39,62,49,46,47,50,60,94,72,32,45,66,40,95,84,56,29,44,60,44,57,81,84,73,78,85,86,77,95,80,65,79,86,77,64,83,85,74,70,67,62,56,60,53,34,47,51,52,17,50,53,28,44,76,70,67,38,42,69,64,14,39,54,30,28,50,53,32,50,59,49,39,74,74,43,94,82,50,55,52,65,62,51,19,48,39,28,32,52,39,12,50,42,28,44,77,70,67,38,54,65,69,13,40,51,24,16,50,52,15,35,72,62,29,78,83,51,37,64,32,31,35,56,36,15,53,52,30,44,75,73,66,38,36,70,61,14,40,52,26,18,51,54,20,36,73,73,37,78,82,43,59,69,38,53,52,51,35,54,51,37,52,53,54,46,53,54,46,60,74,68,74,116